Protein AF-0000000074462234 (afdb_homodimer)

Nearest PDB structures (foldseek):
  2vws-assembly1_A  TM=9.203E-01  e=1.105E-21  Escherichia coli K-12
  7et9-assembly1_A  TM=9.296E-01  e=5.113E-21  Acinetobacter baumannii
  2v5j-assembly1_B  TM=8.825E-01  e=2.899E-21  Escherichia coli C
  4b5w-assembly1_C  TM=9.111E-01  e=4.949E-20  Escherichia coli ATCC 8739
  7v8t-assembly1_E  TM=8.918E-01  e=7.793E-20  Pseudomonas aeruginosa

Sequence (574 aa):
MVTSIASPVVSTTGKTRLQASLERATARQGPSIGQWLEFPGYSLARTVAPLGADWVLIDCEHGDIDDKAMYLQVGAVSSAGVSPIVRIPSSEPWMMKRALDCGAHAIMVPMCETKEQAEAIVRGCKYPSSQWPQGLRGAGAMFAPAAFNQSGREYLTHANDNVVIIVQIESRMAVENCAAIAAVPGIDMLFVGPNDLASSLGYFALDHAQIPEVQEATDRVLQAAKGAGKYAGHFALSADVAAAKYHQGFDFVNFGADIVALTSWMSAELTSLRRLTEISAAKPSTQMVTSIASPVVSTTGKTRLQASLERATARQGPSIGQWLEFPGYSLARTVAPLGADWVLIDCEHGDIDDKAMYLQVGAVSSAGVSPIVRIPSSEPWMMKRALDCGAHAIMVPMCETKEQAEAIVRGCKYPSSQWPQGLRGAGAMFAPAAFNQSGREYLTHANDNVVIIVQIESRMAVENCAAIAAVPGIDMLFVGPNDLASSLGYFALDHAQIPEVQEATDRVLQAAKGAGKYAGHFALSADVAAAKYHQGFDFVNFGADIVALTSWMSAELTSLRRLTEISAAKPSTQ

pLDDT: mean 92.51, std 13.97, range [21.5, 98.95]

InterPro domains:
  IPR005000 HpcH/HpaI aldolase/citrate lyase domain [PF03328] (42-260)
  IPR015813 Pyruvate/Phosphoenolpyruvate kinase-like domain superfamily [SSF51621] (18-280)
  IPR040442 Pyruvate kinase-like domain superfamily [G3DSA:3.20.20.60] (11-275)
  IPR050251 HpcH/HpaI aldolase [PTHR30502] (15-278)

Solvent-accessible surface area (backbone atoms only — not comparable to full-atom values): 27974 Å² total; per-residue (Å²): 131,81,77,67,77,66,30,65,15,30,45,96,86,64,42,39,35,47,58,51,29,44,54,36,14,73,69,66,72,41,62,22,38,28,37,37,36,36,70,48,40,46,67,57,30,48,60,56,32,64,66,71,46,36,27,40,34,41,30,39,54,84,28,66,34,52,73,69,39,44,44,41,26,33,48,29,16,18,68,51,32,14,25,21,27,33,29,42,70,48,86,43,49,70,55,46,41,53,46,45,26,37,26,34,43,25,42,36,31,50,76,40,44,38,45,68,53,44,50,50,50,36,23,25,66,20,52,60,39,91,91,33,70,70,24,61,33,77,92,73,48,84,54,16,19,61,46,53,58,36,49,69,69,55,31,71,73,41,44,69,74,63,44,43,38,34,35,23,42,29,34,56,60,10,56,76,28,31,53,57,34,38,62,37,83,68,55,43,28,43,26,38,38,53,42,51,26,18,40,56,70,72,42,64,33,92,48,29,90,76,35,66,69,48,51,51,48,51,50,51,45,45,50,25,14,52,74,53,74,29,44,26,29,42,73,27,71,30,26,69,55,24,32,53,41,38,74,72,66,34,23,34,29,25,38,34,32,50,65,53,23,36,54,53,38,49,44,51,38,49,53,49,24,53,55,61,46,56,59,63,76,64,60,68,79,78,121,130,82,75,67,78,66,30,65,15,28,43,96,85,65,42,39,35,46,57,51,28,43,53,36,14,74,69,66,72,39,62,22,37,27,38,35,36,37,69,48,40,45,66,58,30,48,61,57,31,64,66,70,46,36,26,39,32,42,30,39,53,83,28,66,33,51,72,68,40,45,44,42,26,34,47,29,15,17,66,52,33,12,24,21,28,34,29,42,70,47,87,42,50,70,56,45,42,54,46,46,26,38,26,34,42,26,42,35,31,51,78,40,45,39,45,66,52,44,49,51,51,37,23,24,67,20,51,61,41,92,92,32,71,70,24,60,32,76,90,72,47,83,52,18,19,60,46,53,59,34,51,68,67,55,30,72,73,40,44,71,74,63,45,44,38,34,35,23,43,27,34,56,60,10,56,75,29,32,51,58,33,38,62,37,82,68,55,41,29,42,28,37,39,52,42,52,27,18,42,54,72,73,42,63,34,90,49,28,90,77,36,66,68,47,51,52,48,51,50,49,46,46,49,25,12,53,74,54,72,29,43,25,30,41,74,28,70,30,27,68,56,25,32,52,42,37,74,74,65,36,23,34,29,25,38,31,32,50,64,52,23,35,53,54,40,50,44,52,36,49,54,49,24,52,55,59,47,56,58,63,76,63,61,69,81,76,121

Organism: Aspergillus tubingensis (strain CBS 134.48) (NCBI:txid767770)

Structure (mmCIF, N/CA/C/O backbone):
data_AF-0000000074462234-model_v1
#
loop_
_entity.id
_entity.type
_entity.pdbx_description
1 polymer 'HpcH/HpaI aldolase/citrate lyase domain-containing protein'
#
loop_
_atom_site.group_PDB
_atom_site.id
_atom_site.type_symbol
_atom_site.label_atom_id
_atom_site.label_alt_id
_atom_site.label_comp_id
_atom_site.label_asym_id
_atom_site.label_entity_id
_atom_site.label_seq_id
_atom_site.pdbx_PDB_ins_code
_atom_site.Cartn_x
_atom_site.Cartn_y
_atom_site.Cartn_z
_atom_site.occupancy
_atom_site.B_iso_or_equiv
_atom_site.auth_seq_id
_atom_site.auth_comp_id
_atom_site.auth_asym_id
_atom_site.auth_atom_id
_atom_site.pdbx_PDB_model_num
ATOM 1 N N . MET A 1 1 ? -24.516 -2.094 30.495 1 21.92 1 MET A N 1
ATOM 2 C CA . MET A 1 1 ? -23.251 -1.393 30.696 1 21.92 1 MET A CA 1
ATOM 3 C C . MET A 1 1 ? -22.396 -1.441 29.435 1 21.92 1 MET A C 1
ATOM 5 O O . MET A 1 1 ? -21.854 -2.492 29.088 1 21.92 1 MET A O 1
ATOM 9 N N . VAL A 1 2 ? -22.747 -0.822 28.335 1 29.96 2 VAL A N 1
ATOM 10 C CA . VAL A 1 2 ? -22.072 -0.783 27.042 1 29.96 2 VAL A CA 1
ATOM 11 C C . VAL A 1 2 ? -20.589 -0.48 27.242 1 29.96 2 VAL A C 1
ATOM 13 O O . VAL A 1 2 ? -20.231 0.57 27.78 1 29.96 2 VAL A O 1
ATOM 16 N N . THR A 1 3 ? -19.809 -1.394 27.588 1 31.96 3 THR A N 1
ATOM 17 C CA . THR A 1 3 ? -18.364 -1.239 27.713 1 31.96 3 THR A CA 1
ATOM 18 C C . THR A 1 3 ? -17.797 -0.472 26.521 1 31.96 3 THR A C 1
ATOM 20 O O . THR A 1 3 ? -17.793 -0.977 25.397 1 31.96 3 THR A O 1
ATOM 23 N N . SER A 1 4 ? -18.108 0.766 26.513 1 37.53 4 SER A N 1
ATOM 24 C CA . SER A 1 4 ? -17.605 1.648 25.465 1 37.53 4 SER A CA 1
ATOM 25 C C . SER A 1 4 ? -16.121 1.412 25.209 1 37.53 4 SER A C 1
ATOM 27 O O . SER A 1 4 ? -15.311 1.45 26.138 1 37.53 4 SER A O 1
ATOM 29 N N . ILE A 1 5 ? -15.806 0.516 24.461 1 42.04 5 ILE A N 1
ATOM 30 C CA . ILE A 1 5 ? -14.434 0.305 24.014 1 42.04 5 ILE A CA 1
ATOM 31 C C . ILE A 1 5 ? -13.752 1.652 23.785 1 42.04 5 ILE A C 1
ATOM 33 O O . ILE A 1 5 ? -14.133 2.401 22.882 1 42.04 5 ILE A O 1
ATOM 37 N N . ALA A 1 6 ? -13.322 2.297 24.935 1 46.89 6 ALA A N 1
ATOM 38 C CA . ALA A 1 6 ? -12.577 3.553 24.895 1 46.89 6 ALA A CA 1
ATOM 39 C C . ALA A 1 6 ? -11.517 3.527 23.798 1 46.89 6 ALA A C 1
ATOM 41 O O . ALA A 1 6 ? -10.793 2.54 23.648 1 46.89 6 ALA A O 1
ATOM 42 N N . SER A 1 7 ? -11.74 4.363 22.827 1 56.33 7 SER A N 1
ATOM 43 C CA . SER A 1 7 ? -10.737 4.501 21.777 1 56.33 7 SER A CA 1
ATOM 44 C C . SER A 1 7 ? -9.352 4.754 22.364 1 56.33 7 SER A C 1
ATOM 46 O O . SER A 1 7 ? -9.198 5.576 23.27 1 56.33 7 SER A O 1
ATOM 48 N N . PRO A 1 8 ? -8.429 3.859 22.162 1 59.61 8 PRO A N 1
ATOM 49 C CA . PRO A 1 8 ? -7.069 4.031 22.68 1 59.61 8 PRO A CA 1
ATOM 50 C C . PRO A 1 8 ? -6.409 5.317 22.189 1 59.61 8 PRO A C 1
ATOM 52 O O . PRO A 1 8 ? -5.275 5.618 22.572 1 59.61 8 PRO A O 1
ATOM 55 N N . VAL A 1 9 ? -7.168 6.114 21.505 1 68.31 9 VAL A N 1
ATOM 56 C CA . VAL A 1 9 ? -6.559 7.262 20.843 1 68.31 9 VAL A CA 1
ATOM 57 C C . VAL A 1 9 ? -6.517 8.45 21.802 1 68.31 9 VAL A C 1
ATOM 59 O O . VAL A 1 9 ? -5.58 9.251 21.767 1 68.31 9 VAL A O 1
ATOM 62 N N . VAL A 1 10 ? -7.477 8.537 22.746 1 74.29 10 VAL A N 1
ATOM 63 C CA . VAL A 1 10 ? -7.545 9.642 23.696 1 74.29 10 VAL A CA 1
ATOM 64 C C . VAL A 1 10 ? -7.276 9.126 25.108 1 74.29 10 VAL A C 1
ATOM 66 O O . VAL A 1 10 ? -7.848 8.118 25.527 1 74.29 10 VAL A O 1
ATOM 69 N N . SER A 1 11 ? -6.39 9.738 25.678 1 71.93 11 SER A N 1
ATOM 70 C CA . SER A 1 11 ? -5.97 9.322 27.012 1 71.93 11 SER A CA 1
ATOM 71 C C . SER A 1 11 ? -7.056 9.599 28.046 1 71.93 11 SER A C 1
ATOM 73 O O . SER A 1 11 ? -8.083 10.203 27.729 1 71.93 11 SER A O 1
ATOM 75 N N . THR A 1 12 ? -6.675 9.111 29.175 1 69.16 12 THR A N 1
ATOM 76 C CA . THR A 1 12 ? -7.58 9.311 30.301 1 69.16 12 THR A CA 1
ATOM 77 C C . THR A 1 12 ? -7.66 10.789 30.674 1 69.16 12 THR A C 1
ATOM 79 O O . THR A 1 12 ? -8.628 11.224 31.301 1 69.16 12 THR A O 1
ATOM 82 N N . THR A 1 13 ? -6.612 11.507 30.245 1 69.9 13 THR A N 1
ATOM 83 C CA . THR A 1 13 ? -6.604 12.936 30.536 1 69.9 13 THR A CA 1
ATOM 84 C C . THR A 1 13 ? -7.304 13.717 29.428 1 69.9 13 THR A C 1
ATOM 86 O O . THR A 1 13 ? -7.397 14.945 29.49 1 69.9 13 THR A O 1
ATOM 89 N N . GLY A 1 14 ? -7.67 12.969 28.427 1 79.33 14 GLY A N 1
ATOM 90 C CA . GLY A 1 14 ? -8.427 13.608 27.362 1 79.33 14 GLY A CA 1
ATOM 91 C C . GLY A 1 14 ? -7.561 14.048 26.197 1 79.33 14 GLY A C 1
ATOM 92 O O . GLY A 1 14 ? -8.062 14.621 25.227 1 79.33 14 GLY A O 1
ATOM 93 N N . LYS A 1 15 ? -6.293 13.764 26.302 1 88.48 15 LYS A N 1
ATOM 94 C CA . LYS A 1 15 ? -5.385 14.178 25.236 1 88.48 15 LYS A CA 1
ATOM 95 C C . LYS A 1 15 ? -5.305 13.12 24.139 1 88.48 15 LYS A C 1
ATOM 97 O O . LYS A 1 15 ? -5.268 11.922 24.427 1 88.48 15 LYS A O 1
ATOM 102 N N . THR A 1 16 ? -5.307 13.638 22.978 1 93.24 16 THR A N 1
ATOM 103 C CA . THR A 1 16 ? -5.068 12.729 21.863 1 93.24 16 THR A CA 1
ATOM 104 C C . THR A 1 16 ? -3.612 12.271 21.841 1 93.24 16 THR A C 1
ATOM 106 O O . THR A 1 16 ? -2.754 12.881 22.482 1 93.24 16 THR A O 1
ATOM 109 N N . ARG A 1 17 ? -3.349 11.222 21.143 1 94.42 17 ARG A N 1
ATOM 110 C CA . ARG A 1 17 ? -1.982 10.747 20.953 1 94.42 17 ARG A CA 1
ATOM 111 C C . ARG A 1 17 ? -1.112 11.824 20.314 1 94.42 17 ARG A C 1
ATOM 113 O O . ARG A 1 17 ? 0.062 11.968 20.662 1 94.42 17 ARG A O 1
ATOM 120 N N . LEU A 1 18 ? -1.669 12.512 19.399 1 96.98 18 LEU A N 1
ATOM 121 C CA . LEU A 1 18 ? -0.951 13.606 18.754 1 96.98 18 LEU A CA 1
ATOM 122 C C . LEU A 1 18 ? -0.536 14.661 19.774 1 96.98 18 LEU A C 1
ATOM 124 O O . LEU A 1 18 ? 0.627 15.067 19.815 1 96.98 18 LEU A O 1
ATOM 128 N N . GLN A 1 19 ? -1.452 15.086 20.587 1 95.84 19 GLN A N 1
ATOM 129 C CA . GLN A 1 19 ? -1.16 16.112 21.582 1 95.84 19 GLN A CA 1
ATOM 130 C C . GLN A 1 19 ? -0.065 15.652 22.541 1 95.84 19 GLN A C 1
ATOM 132 O O . GLN A 1 19 ? 0.85 16.415 22.858 1 95.84 19 GLN A O 1
ATOM 137 N N . ALA A 1 20 ? -0.218 14.428 22.935 1 94.81 20 ALA A N 1
ATOM 138 C CA . ALA A 1 20 ? 0.798 13.878 23.829 1 94.81 20 ALA A CA 1
ATOM 139 C C . ALA A 1 20 ? 2.164 13.839 23.15 1 94.81 20 ALA A C 1
ATOM 141 O O . ALA A 1 20 ? 3.185 14.13 23.777 1 94.81 20 ALA A O 1
ATOM 142 N N . SER A 1 21 ? 2.142 13.473 21.936 1 96.56 21 SER A N 1
ATOM 143 C CA . SER A 1 21 ? 3.411 13.362 21.225 1 96.56 21 SER A CA 1
ATOM 144 C C . SER A 1 21 ? 4.028 14.735 20.978 1 96.56 21 SER A C 1
ATOM 146 O O . SER A 1 21 ? 5.252 14.881 20.986 1 96.56 21 SER A O 1
ATOM 148 N N . LEU A 1 22 ? 3.247 15.703 20.74 1 97.3 22 LEU A N 1
ATOM 149 C CA . LEU A 1 22 ? 3.744 17.06 20.541 1 97.3 22 LEU A CA 1
ATOM 150 C C . LEU A 1 22 ? 4.356 17.61 21.825 1 97.3 22 LEU A C 1
ATOM 152 O O . LEU A 1 22 ? 5.383 18.292 21.786 1 97.3 22 LEU A O 1
ATOM 156 N N . GLU A 1 23 ? 3.738 17.33 22.916 1 95.06 23 GLU A N 1
ATOM 157 C CA . GLU A 1 23 ? 4.306 17.723 24.202 1 95.06 23 GLU A CA 1
ATOM 158 C C . GLU A 1 23 ? 5.651 17.044 24.442 1 95.06 23 GLU A C 1
ATOM 160 O O . GLU A 1 23 ? 6.602 17.683 24.897 1 95.06 23 GLU A O 1
ATOM 165 N N . ARG A 1 24 ? 5.702 15.811 24.14 1 95.67 24 ARG A N 1
ATOM 166 C CA . ARG A 1 24 ? 6.957 15.073 24.242 1 95.67 24 ARG A CA 1
ATOM 167 C C . ARG A 1 24 ? 8.04 15.712 23.379 1 95.67 24 ARG A C 1
ATOM 169 O O . ARG A 1 24 ? 9.18 15.871 23.822 1 95.67 24 ARG A O 1
ATOM 176 N N . ALA A 1 25 ? 7.686 16.103 22.215 1 96.5 25 ALA A N 1
ATOM 177 C CA . ALA A 1 25 ? 8.638 16.672 21.266 1 96.5 25 ALA A CA 1
ATOM 178 C C . ALA A 1 25 ? 9.151 18.026 21.748 1 96.5 25 ALA A C 1
ATOM 180 O O . ALA A 1 25 ? 10.337 18.332 21.611 1 96.5 25 ALA A O 1
ATOM 181 N N . THR A 1 26 ? 8.299 18.839 22.25 1 93.36 26 THR A N 1
ATOM 182 C CA . THR A 1 26 ? 8.682 20.164 22.724 1 93.36 26 THR A CA 1
ATOM 183 C C . THR A 1 26 ? 9.604 20.059 23.936 1 93.36 26 THR A C 1
ATOM 185 O O . THR A 1 26 ? 10.464 20.918 24.144 1 93.36 26 THR A O 1
ATOM 188 N N . ALA A 1 27 ? 9.423 18.977 24.696 1 94.15 27 ALA A N 1
ATOM 189 C CA . ALA A 1 27 ? 10.286 18.712 25.844 1 94.15 27 ALA A CA 1
ATOM 190 C C . ALA A 1 27 ? 11.597 18.065 25.407 1 94.15 27 ALA A C 1
ATOM 192 O O . ALA A 1 27 ? 12.431 17.71 26.244 1 94.15 27 ALA A O 1
ATOM 193 N N . ARG A 1 28 ? 11.8 17.892 24.178 1 94.45 28 ARG A N 1
ATOM 194 C CA . ARG A 1 28 ? 12.995 17.315 23.572 1 94.45 28 ARG A CA 1
ATOM 195 C C . ARG A 1 28 ? 13.232 15.894 24.072 1 94.45 28 ARG A C 1
ATOM 197 O O . ARG A 1 28 ? 14.371 15.506 24.339 1 94.45 28 ARG A O 1
ATOM 204 N N . GLN A 1 29 ? 12.152 15.175 24.189 1 94.65 29 GLN A N 1
ATOM 205 C CA . GLN A 1 29 ? 12.19 13.769 24.576 1 94.65 29 GLN A CA 1
ATOM 206 C C . GLN A 1 29 ? 11.829 12.865 23.401 1 94.65 29 GLN A C 1
ATOM 208 O O . GLN A 1 29 ? 11.217 11.811 23.586 1 94.65 29 GLN A O 1
ATOM 213 N N . GLY A 1 30 ? 12.085 13.397 22.212 1 95.42 30 GLY A N 1
ATOM 214 C CA . GLY A 1 30 ? 11.784 12.676 20.986 1 95.42 30 GLY A CA 1
ATOM 215 C C . GLY A 1 30 ? 10.74 13.366 20.129 1 95.42 30 GLY A C 1
ATOM 216 O O . GLY A 1 30 ? 9.859 14.054 20.648 1 95.42 30 GLY A O 1
ATOM 217 N N . PRO A 1 31 ? 10.789 13.187 18.923 1 97.29 31 PRO A N 1
ATOM 218 C CA . PRO A 1 31 ? 9.876 13.879 18.011 1 97.29 31 PRO A CA 1
ATOM 219 C C . PRO A 1 31 ? 8.471 13.283 18.018 1 97.29 31 PRO A C 1
ATOM 221 O O . PRO A 1 31 ? 8.272 12.166 18.503 1 97.29 31 PRO A O 1
ATOM 224 N N . SER A 1 32 ? 7.48 14.076 17.641 1 98.16 32 SER A N 1
ATOM 225 C CA . SER A 1 32 ? 6.196 13.567 17.17 1 98.16 32 SER A CA 1
ATOM 226 C C . SER A 1 32 ? 6.314 12.98 15.767 1 98.16 32 SER A C 1
ATOM 228 O O . SER A 1 32 ? 6.581 13.703 14.806 1 98.16 32 SER A O 1
ATOM 230 N N . ILE A 1 33 ? 6.097 11.696 15.623 1 97.77 33 ILE A N 1
ATOM 231 C CA . ILE A 1 33 ? 6.474 11.007 14.394 1 97.77 33 ILE A CA 1
ATOM 232 C C . ILE A 1 33 ? 5.226 10.455 13.708 1 97.77 33 ILE A C 1
ATOM 234 O O . ILE A 1 33 ? 4.309 9.968 14.373 1 97.77 33 ILE A O 1
ATOM 238 N N . GLY A 1 34 ? 5.265 10.537 12.42 1 97.72 34 GLY A N 1
ATOM 239 C CA . GLY A 1 34 ? 4.135 9.962 11.707 1 97.72 34 GLY A CA 1
ATOM 240 C C . GLY A 1 34 ? 4.492 9.476 10.315 1 97.72 34 GLY A C 1
ATOM 241 O O . GLY A 1 34 ? 5.668 9.448 9.945 1 97.72 34 GLY A O 1
ATOM 242 N N . GLN A 1 35 ? 3.474 8.961 9.585 1 96.27 35 GLN A N 1
ATOM 243 C CA . GLN A 1 35 ? 3.549 8.452 8.22 1 96.27 35 GLN A CA 1
ATOM 244 C C . GLN A 1 35 ? 2.447 9.047 7.349 1 96.27 35 GLN A C 1
ATOM 246 O O . GLN A 1 35 ? 1.387 9.425 7.852 1 96.27 35 GLN A O 1
ATOM 251 N N . TRP A 1 36 ? 2.813 9.107 6.043 1 97.88 36 TRP A N 1
ATOM 252 C CA . TRP A 1 36 ? 1.841 9.604 5.075 1 97.88 36 TRP A CA 1
ATOM 253 C C . TRP A 1 36 ? 1.15 8.451 4.355 1 97.88 36 TRP A C 1
ATOM 255 O O . TRP A 1 36 ? 1.794 7.466 3.986 1 97.88 36 TRP A O 1
ATOM 265 N N . LEU A 1 37 ? -0.128 8.547 4.246 1 98.25 37 LEU A N 1
ATOM 266 C CA . LEU A 1 37 ? -0.871 7.67 3.348 1 98.25 37 LEU A CA 1
ATOM 267 C C . LEU A 1 37 ? -1.274 8.409 2.076 1 98.25 37 LEU A C 1
ATOM 269 O O . LEU A 1 37 ? -1.873 9.485 2.142 1 98.25 37 LEU A O 1
ATOM 273 N N . GLU A 1 38 ? -0.944 7.819 1.002 1 97.84 38 GLU A N 1
ATOM 274 C CA . GLU A 1 38 ? -1.307 8.364 -0.303 1 97.84 38 GLU A CA 1
ATOM 275 C C . GLU A 1 38 ? -2.331 7.478 -1.006 1 97.84 38 GLU A C 1
ATOM 277 O O . GLU A 1 38 ? -3.039 7.932 -1.907 1 97.84 38 GLU A O 1
ATOM 282 N N . PHE A 1 39 ? -2.368 6.232 -0.661 1 97.75 39 PHE A N 1
ATOM 283 C CA . PHE A 1 39 ? -3.316 5.282 -1.231 1 97.75 39 PHE A CA 1
ATOM 284 C C . PHE A 1 39 ? -4.553 5.157 -0.35 1 97.75 39 PHE A C 1
ATOM 286 O O . PHE A 1 39 ? -4.459 5.237 0.877 1 97.75 39 PHE A O 1
ATOM 293 N N . PRO A 1 40 ? -5.663 4.917 -0.959 1 96.3 40 PRO A N 1
ATOM 294 C CA . PRO A 1 40 ? -6.868 4.657 -0.168 1 96.3 40 PRO A CA 1
ATOM 295 C C . PRO A 1 40 ? -6.911 3.236 0.391 1 96.3 40 PRO A C 1
ATOM 297 O O . PRO A 1 40 ? -6.115 2.385 -0.013 1 96.3 40 PRO A O 1
ATOM 300 N N . GLY A 1 41 ? -7.864 3.08 1.441 1 95.45 41 GLY A N 1
ATOM 301 C CA . GLY A 1 41 ? -8.112 1.722 1.897 1 95.45 41 GLY A CA 1
ATOM 302 C C . GLY A 1 41 ? -8.2 1.606 3.407 1 95.45 41 GLY A C 1
ATOM 303 O O . GLY A 1 41 ? -7.27 1.989 4.119 1 95.45 41 GLY A O 1
ATOM 304 N N . TYR A 1 42 ? -9.273 0.99 3.781 1 95.62 42 TYR A N 1
ATOM 305 C CA . TYR A 1 42 ? -9.474 0.745 5.205 1 95.62 42 TYR A CA 1
ATOM 306 C C . TYR A 1 42 ? -8.421 -0.216 5.747 1 95.62 42 TYR A C 1
ATOM 308 O O . TYR A 1 42 ? -7.778 0.066 6.76 1 95.62 42 TYR A O 1
ATOM 316 N N . SER A 1 43 ? -8.182 -1.301 5.049 1 96.36 43 SER A N 1
ATOM 317 C CA . SER A 1 43 ? -7.25 -2.326 5.506 1 96.36 43 SER A CA 1
ATOM 318 C C . SER A 1 43 ? -5.81 -1.827 5.457 1 96.36 43 SER A C 1
ATOM 320 O O . SER A 1 43 ? -4.991 -2.195 6.301 1 96.36 43 SER A O 1
ATOM 322 N N . LEU A 1 44 ? -5.54 -1.065 4.461 1 97.27 44 LEU A N 1
ATOM 323 C CA . LEU A 1 44 ? -4.215 -0.459 4.38 1 97.27 44 LEU A CA 1
ATOM 324 C C . LEU A 1 44 ? -3.951 0.433 5.588 1 97.27 44 LEU A C 1
ATOM 326 O O . LEU A 1 44 ? -2.92 0.299 6.251 1 97.27 44 LEU A O 1
ATOM 330 N N . ALA A 1 45 ? -4.907 1.265 5.914 1 97.6 45 ALA A N 1
ATOM 331 C CA . ALA A 1 45 ? -4.768 2.167 7.054 1 97.6 45 ALA A CA 1
ATOM 332 C C . ALA A 1 45 ? -4.67 1.388 8.363 1 97.6 45 ALA A C 1
ATOM 334 O O . ALA A 1 45 ? -3.866 1.726 9.235 1 97.6 45 ALA A O 1
ATOM 335 N N . ARG A 1 46 ? -5.443 0.376 8.432 1 95.93 46 ARG A N 1
ATOM 336 C CA . ARG A 1 46 ? -5.459 -0.455 9.631 1 95.93 46 ARG A CA 1
ATOM 337 C C . ARG A 1 46 ? -4.135 -1.193 9.803 1 95.93 46 ARG A C 1
ATOM 339 O O . ARG A 1 46 ? -3.742 -1.518 10.925 1 95.93 46 ARG A O 1
ATOM 346 N N . THR A 1 47 ? -3.521 -1.455 8.723 1 97.05 47 THR A N 1
ATOM 347 C CA . THR A 1 47 ? -2.234 -2.141 8.746 1 97.05 47 THR A CA 1
ATOM 348 C C . THR A 1 47 ? -1.118 -1.184 9.157 1 97.05 47 THR A C 1
ATOM 350 O O . THR A 1 47 ? -0.24 -1.547 9.942 1 97.05 47 THR A O 1
ATOM 353 N N . VAL A 1 48 ? -1.137 0.041 8.753 1 97.26 48 VAL A N 1
ATOM 354 C CA . VAL A 1 48 ? -0.063 1.011 8.939 1 97.26 48 VAL A CA 1
ATOM 355 C C . VAL A 1 48 ? -0.157 1.626 10.333 1 97.26 48 VAL A C 1
ATOM 357 O O . VAL A 1 48 ? 0.864 1.862 10.984 1 97.26 48 VAL A O 1
ATOM 360 N N . ALA A 1 49 ? -1.334 1.831 10.798 1 96.18 49 ALA A N 1
ATOM 361 C CA . ALA A 1 49 ? -1.595 2.635 11.989 1 96.18 49 ALA A CA 1
ATOM 362 C C . ALA A 1 49 ? -0.929 2.026 13.219 1 96.18 49 ALA A C 1
ATOM 364 O O . ALA A 1 49 ? -0.26 2.728 13.982 1 96.18 49 ALA A O 1
ATOM 365 N N . PRO A 1 50 ? -0.941 0.766 13.393 1 93.86 50 PRO A N 1
ATOM 366 C CA . PRO A 1 50 ? -0.413 0.217 14.644 1 93.86 50 PRO A CA 1
ATOM 367 C C . PRO A 1 50 ? 1.095 -0.021 14.594 1 93.86 50 PRO A C 1
ATOM 369 O O . PRO A 1 50 ? 1.654 -0.651 15.495 1 93.86 50 PRO A O 1
ATOM 372 N N . LEU A 1 51 ? 1.753 0.436 13.582 1 95.96 51 LEU A N 1
ATOM 373 C CA . LEU A 1 51 ? 3.172 0.137 13.415 1 95.96 51 LEU A CA 1
ATOM 374 C C . LEU A 1 51 ? 4.022 1.011 14.33 1 95.96 51 LEU A C 1
ATOM 376 O O . LEU A 1 51 ? 5.252 0.925 14.31 1 95.96 51 LEU A O 1
ATOM 380 N N . GLY A 1 52 ? 3.449 1.923 15.126 1 94.32 52 GLY A N 1
ATOM 381 C CA . GLY A 1 52 ? 4.209 2.552 16.194 1 94.32 52 GLY A CA 1
ATOM 382 C C . GLY A 1 52 ? 4.296 4.061 16.056 1 94.32 52 GLY A C 1
ATOM 383 O O . GLY A 1 52 ? 4.787 4.745 16.956 1 94.32 52 GLY A O 1
ATOM 384 N N . ALA A 1 53 ? 3.785 4.626 14.973 1 96.15 53 ALA A N 1
ATOM 385 C CA . ALA A 1 53 ? 3.798 6.076 14.797 1 96.15 53 ALA A CA 1
ATOM 386 C C . ALA A 1 53 ? 2.792 6.751 15.725 1 96.15 53 ALA A C 1
ATOM 388 O O . ALA A 1 53 ? 1.891 6.097 16.255 1 96.15 53 ALA A O 1
ATOM 389 N N . ASP A 1 54 ? 3.002 8.02 15.95 1 97.17 54 ASP A N 1
ATOM 390 C CA . ASP A 1 54 ? 2.094 8.8 16.786 1 97.17 54 ASP A CA 1
ATOM 391 C C . ASP A 1 54 ? 0.855 9.226 16.002 1 97.17 54 ASP A C 1
ATOM 393 O O . ASP A 1 54 ? -0.223 9.391 16.577 1 97.17 54 ASP A O 1
ATOM 397 N N . TRP A 1 55 ? 1.071 9.379 14.748 1 98.1 55 TRP A N 1
ATOM 398 C CA . TRP A 1 55 ? -0.006 9.848 13.883 1 98.1 55 TRP A CA 1
ATOM 399 C C . TRP A 1 55 ? 0.177 9.335 12.459 1 98.1 55 TRP A C 1
ATOM 401 O O . TRP A 1 55 ? 1.272 8.91 12.081 1 98.1 55 TRP A O 1
ATOM 411 N N . VAL A 1 56 ? -0.906 9.286 11.724 1 98.56 56 VAL A N 1
ATOM 412 C CA . VAL A 1 56 ? -0.938 8.971 10.3 1 98.56 56 VAL A CA 1
ATOM 413 C C . VAL A 1 56 ? -1.662 10.081 9.541 1 98.56 56 VAL A C 1
ATOM 415 O O . VAL A 1 56 ? -2.756 10.496 9.93 1 98.56 56 VAL A O 1
ATOM 418 N N . LEU A 1 57 ? -0.982 10.575 8.56 1 98.8 57 LEU A N 1
ATOM 419 C CA . LEU A 1 57 ? -1.576 11.647 7.769 1 98.8 57 LEU A CA 1
ATOM 420 C C . LEU A 1 57 ? -2.232 11.092 6.509 1 98.8 57 LEU A C 1
ATOM 422 O O . LEU A 1 57 ? -1.591 10.384 5.73 1 98.8 57 LEU A O 1
ATOM 426 N N . ILE A 1 58 ? -3.458 11.353 6.381 1 98.86 58 ILE A N 1
ATOM 427 C CA . ILE A 1 58 ? -4.256 11.025 5.205 1 98.86 58 ILE A CA 1
ATOM 428 C C . ILE A 1 58 ? -4.193 12.174 4.202 1 98.86 58 ILE A C 1
ATOM 430 O O . ILE A 1 58 ? -4.764 13.242 4.435 1 98.86 58 ILE A O 1
ATOM 434 N N . ASP A 1 59 ? -3.565 11.923 3.073 1 98.67 59 ASP A N 1
ATOM 435 C CA . ASP A 1 59 ? -3.27 13.001 2.133 1 98.67 59 ASP A CA 1
ATOM 436 C C . ASP A 1 59 ? -4.389 13.153 1.105 1 98.67 59 ASP A C 1
ATOM 438 O O . ASP A 1 59 ? -4.366 12.508 0.055 1 98.67 59 ASP A O 1
ATOM 442 N N . CYS A 1 60 ? -5.207 14.142 1.289 1 98.54 60 CYS A N 1
ATOM 443 C CA . CYS A 1 60 ? -6.281 14.407 0.338 1 98.54 60 CYS A CA 1
ATOM 444 C C . CYS A 1 60 ? -5.881 15.5 -0.646 1 98.54 60 CYS A C 1
ATOM 446 O O . CYS A 1 60 ? -6.661 15.861 -1.529 1 98.54 60 CYS A O 1
ATOM 448 N N . GLU A 1 61 ? -4.701 16.004 -0.47 1 98.11 61 GLU A N 1
ATOM 449 C CA . GLU A 1 61 ? -4.248 17.03 -1.404 1 98.11 61 GLU A CA 1
ATOM 450 C C . GLU A 1 61 ? -3.642 16.406 -2.658 1 98.11 61 GLU A C 1
ATOM 452 O O . GLU A 1 61 ? -4.05 16.726 -3.776 1 98.11 61 GLU A O 1
ATOM 457 N N . HIS A 1 62 ? -2.69 15.493 -2.437 1 96.33 62 HIS A N 1
ATOM 458 C CA . HIS A 1 62 ? -1.981 14.92 -3.576 1 96.33 62 HIS A CA 1
ATOM 459 C C . HIS A 1 62 ? -2.197 13.413 -3.659 1 96.33 62 HIS A C 1
ATOM 461 O O . HIS A 1 62 ? -1.879 12.791 -4.675 1 96.33 62 HIS A O 1
ATOM 467 N N . GLY A 1 63 ? -2.725 12.83 -2.617 1 96.65 63 GLY A N 1
ATOM 468 C CA . GLY A 1 63 ? -2.976 11.398 -2.613 1 96.65 63 GLY A CA 1
ATOM 469 C C . GLY A 1 63 ? -4.231 11.009 -3.371 1 96.65 63 GLY A C 1
ATOM 470 O O . GLY A 1 63 ? -5.023 11.872 -3.754 1 96.65 63 GLY A O 1
ATOM 471 N N . ASP A 1 64 ? -4.334 9.739 -3.651 1 97.17 64 ASP A N 1
ATOM 472 C CA . ASP A 1 64 ? -5.521 9.157 -4.27 1 97.17 64 ASP A CA 1
ATOM 473 C C . ASP A 1 64 ? -6.587 8.841 -3.224 1 97.17 64 ASP A C 1
ATOM 475 O O . ASP A 1 64 ? -7.016 7.693 -3.094 1 97.17 64 ASP A O 1
ATOM 479 N N . ILE A 1 65 ? -7.059 9.868 -2.525 1 97.72 65 ILE A N 1
ATOM 480 C CA . ILE A 1 65 ? -8 9.666 -1.43 1 97.72 65 ILE A CA 1
ATOM 481 C C . ILE A 1 65 ? -9.151 10.663 -1.548 1 97.72 65 ILE A C 1
ATOM 483 O O . ILE A 1 65 ? -8.952 11.871 -1.395 1 97.72 65 ILE A O 1
ATOM 487 N N . ASP A 1 66 ? -10.265 10.105 -1.822 1 96.9 66 ASP A N 1
ATOM 488 C CA . ASP A 1 66 ? -11.457 10.943 -1.909 1 96.9 66 ASP A CA 1
ATOM 489 C C . ASP A 1 66 ? -12.179 11.011 -0.565 1 96.9 66 ASP A C 1
ATOM 491 O O . ASP A 1 66 ? -11.676 10.51 0.442 1 96.9 66 ASP A O 1
ATOM 495 N N . ASP A 1 67 ? -13.298 11.667 -0.59 1 97.33 67 ASP A N 1
ATOM 496 C CA . ASP A 1 67 ? -14.047 11.941 0.633 1 97.33 67 ASP A CA 1
ATOM 497 C C . ASP A 1 67 ? -14.429 10.645 1.344 1 97.33 67 ASP A C 1
ATOM 499 O O . ASP A 1 67 ? -14.241 10.517 2.556 1 97.33 67 ASP A O 1
ATOM 503 N N . LYS A 1 68 ? -14.945 9.688 0.61 1 96.44 68 LYS A N 1
ATOM 504 C CA . LYS A 1 68 ? -15.328 8.404 1.19 1 96.44 68 LYS A CA 1
ATOM 505 C C . LYS A 1 68 ? -14.119 7.684 1.779 1 96.44 68 LYS A C 1
ATOM 507 O O . LYS A 1 68 ? -14.175 7.186 2.906 1 96.44 68 LYS A O 1
ATOM 512 N N . ALA A 1 69 ? -13.068 7.613 1.015 1 97.67 69 ALA A N 1
ATOM 513 C CA . ALA A 1 69 ? -11.847 6.959 1.479 1 97.67 69 ALA A CA 1
ATOM 514 C C . ALA A 1 69 ? -11.279 7.665 2.706 1 97.67 69 ALA A C 1
ATOM 516 O O . ALA A 1 69 ? -10.733 7.02 3.604 1 97.67 69 ALA A O 1
ATOM 517 N N . MET A 1 70 ? -11.367 8.94 2.725 1 98.21 70 MET A N 1
ATOM 518 C CA . MET A 1 70 ? -10.923 9.715 3.88 1 98.21 70 MET A CA 1
ATOM 519 C C . MET A 1 70 ? -11.663 9.283 5.142 1 98.21 70 MET A C 1
ATOM 521 O O . MET A 1 70 ? -11.039 8.968 6.156 1 98.21 70 MET A O 1
ATOM 525 N N . TYR A 1 71 ? -13.023 9.188 5.068 1 97.56 71 TYR A N 1
ATOM 526 C CA . TYR A 1 71 ? -13.832 8.786 6.213 1 97.56 71 TYR A CA 1
ATOM 527 C C . TYR A 1 71 ? -13.435 7.397 6.7 1 97.56 71 TYR A C 1
ATOM 529 O O . TYR A 1 71 ? -13.303 7.169 7.905 1 97.56 71 TYR A O 1
ATOM 537 N N . LEU A 1 72 ? -13.181 6.52 5.82 1 97.12 72 LEU A N 1
ATOM 538 C CA . LEU A 1 72 ? -12.829 5.148 6.173 1 97.12 72 LEU A CA 1
ATOM 539 C C . LEU A 1 72 ? -11.461 5.094 6.846 1 97.12 72 LEU A C 1
ATOM 541 O O . LEU A 1 72 ? -11.284 4.396 7.846 1 97.12 72 LEU A O 1
ATOM 545 N N . GLN A 1 73 ? -10.552 5.828 6.339 1 98.21 73 GLN A N 1
ATOM 546 C CA . GLN A 1 73 ? -9.185 5.751 6.844 1 98.21 73 GLN A CA 1
ATOM 547 C C . GLN A 1 73 ? -9.049 6.482 8.177 1 98.21 73 GLN A C 1
ATOM 549 O O . GLN A 1 73 ? -8.298 6.05 9.053 1 98.21 73 GLN A O 1
ATOM 554 N N . VAL A 1 74 ? -9.757 7.57 8.317 1 97.69 74 VAL A N 1
ATOM 555 C CA . VAL A 1 74 ? -9.766 8.24 9.613 1 97.69 74 VAL A CA 1
ATOM 556 C C . VAL A 1 74 ? -10.304 7.29 10.681 1 97.69 74 VAL A C 1
ATOM 558 O O . VAL A 1 74 ? -9.721 7.166 11.761 1 97.69 74 VAL A O 1
ATOM 561 N N . GLY A 1 75 ? -11.382 6.624 10.364 1 95.74 75 GLY A N 1
ATOM 562 C CA . GLY A 1 75 ? -11.934 5.646 11.288 1 95.74 75 GLY A CA 1
ATOM 563 C C . GLY A 1 75 ? -10.969 4.521 11.613 1 95.74 75 GLY A C 1
ATOM 564 O O . GLY A 1 75 ? -10.832 4.13 12.774 1 95.74 75 GLY A O 1
ATOM 565 N N . ALA A 1 76 ? -10.297 4.045 10.616 1 96.34 76 ALA A N 1
ATOM 566 C CA . ALA A 1 76 ? -9.35 2.948 10.798 1 96.34 76 ALA A CA 1
ATOM 567 C C . ALA A 1 76 ? -8.18 3.373 11.68 1 96.34 76 ALA A C 1
ATOM 569 O O . ALA A 1 76 ? -7.783 2.642 12.591 1 96.34 76 ALA A O 1
ATOM 570 N N . VAL A 1 77 ? -7.639 4.514 11.452 1 97.21 77 VAL A N 1
ATOM 571 C CA . VAL A 1 77 ? -6.465 5.013 12.162 1 97.21 77 VAL A CA 1
ATOM 572 C C . VAL A 1 77 ? -6.82 5.281 13.623 1 97.21 77 VAL A C 1
ATOM 574 O O . VAL A 1 77 ? -6.108 4.844 14.53 1 97.21 77 VAL A O 1
ATOM 577 N N . SER A 1 78 ? -7.921 5.934 13.806 1 95.25 78 SER A N 1
ATOM 578 C CA . SER A 1 78 ? -8.322 6.269 15.168 1 95.25 78 SER A CA 1
ATOM 579 C C . SER A 1 78 ? -8.634 5.014 15.977 1 95.25 78 SER A C 1
ATOM 581 O O . SER A 1 78 ? -8.278 4.923 17.154 1 95.25 78 SER A O 1
ATOM 583 N N . SER A 1 79 ? -9.249 4.065 15.386 1 92.85 79 SER A N 1
ATOM 584 C CA . SER A 1 79 ? -9.615 2.835 16.079 1 92.85 79 SER A CA 1
ATOM 585 C C . SER A 1 79 ? -8.381 2.013 16.438 1 92.85 79 SER A C 1
ATOM 587 O O . SER A 1 79 ? -8.436 1.153 17.32 1 92.85 79 SER A O 1
ATOM 589 N N . ALA A 1 80 ? -7.33 2.293 15.749 1 92.5 80 ALA A N 1
ATOM 590 C CA . ALA A 1 80 ? -6.079 1.595 16.035 1 92.5 80 ALA A CA 1
ATOM 591 C C . ALA A 1 80 ? -5.288 2.311 17.125 1 92.5 80 ALA A C 1
ATOM 593 O O . ALA A 1 80 ? -4.162 1.921 17.442 1 92.5 80 ALA A O 1
ATOM 594 N N . GLY A 1 81 ? -5.77 3.398 17.617 1 92.09 81 GLY A N 1
ATOM 595 C CA . GLY A 1 81 ? -5.133 4.104 18.717 1 92.09 81 GLY A CA 1
ATOM 596 C C . GLY A 1 81 ? -4.105 5.12 18.259 1 92.09 81 GLY A C 1
ATOM 597 O O . GLY A 1 81 ? -3.231 5.52 19.032 1 92.09 81 GLY A O 1
ATOM 598 N N . VAL A 1 82 ? -4.128 5.467 17.037 1 95.99 82 VAL A N 1
ATOM 599 C CA . VAL A 1 82 ? -3.21 6.433 16.443 1 95.99 82 VAL A CA 1
ATOM 600 C C . VAL A 1 82 ? -3.98 7.679 16.01 1 95.99 82 VAL A C 1
ATOM 602 O O . VAL A 1 82 ? -5.172 7.604 15.704 1 95.99 82 VAL A O 1
ATOM 605 N N . SER A 1 83 ? -3.38 8.786 16.011 1 97.47 83 SER A N 1
ATOM 606 C CA . SER A 1 83 ? -4.077 10.018 15.656 1 97.47 83 SER A CA 1
ATOM 607 C C . SER A 1 83 ? -4.151 10.195 14.144 1 97.47 83 SER A C 1
ATOM 609 O O . SER A 1 83 ? -3.122 10.223 13.465 1 97.47 83 SER A O 1
ATOM 611 N N . PRO A 1 84 ? -5.324 10.354 13.622 1 98.19 84 PRO A N 1
ATOM 612 C CA . PRO A 1 84 ? -5.445 10.685 12.2 1 98.19 84 PRO A CA 1
ATOM 613 C C . PRO A 1 84 ? -5.308 12.182 11.929 1 98.19 84 PRO A C 1
ATOM 615 O O . PRO A 1 84 ? -5.889 12.999 12.648 1 98.19 84 PRO A O 1
ATOM 618 N N . ILE A 1 85 ? -4.516 12.504 10.962 1 98.76 85 ILE A N 1
ATOM 619 C CA . ILE A 1 85 ? -4.389 13.856 10.429 1 98.76 85 ILE A CA 1
ATOM 620 C C . ILE A 1 85 ? -4.854 13.883 8.975 1 98.76 85 ILE A C 1
ATOM 622 O O . ILE A 1 85 ? -4.536 12.98 8.198 1 98.76 85 ILE A O 1
ATOM 626 N N . VAL A 1 86 ? -5.634 14.882 8.602 1 98.88 86 VAL A N 1
ATOM 627 C CA . VAL A 1 86 ? -6.061 15.002 7.212 1 98.88 86 VAL A CA 1
ATOM 628 C C . VAL A 1 86 ? -5.439 16.248 6.586 1 98.88 86 VAL A C 1
ATOM 630 O O . VAL A 1 86 ? -5.592 17.355 7.107 1 98.88 86 VAL A O 1
ATOM 633 N N . ARG A 1 87 ? -4.676 16.044 5.589 1 98.87 87 ARG A N 1
ATOM 634 C CA . ARG A 1 87 ? -4.269 17.16 4.741 1 98.87 87 ARG A CA 1
ATOM 635 C C . ARG A 1 87 ? -5.31 17.436 3.661 1 98.87 87 ARG A C 1
ATOM 637 O O . ARG A 1 87 ? -5.557 16.59 2.799 1 98.87 87 ARG A O 1
ATOM 644 N N . ILE A 1 88 ? -5.865 18.593 3.675 1 98.7 88 ILE A N 1
ATOM 645 C CA . ILE A 1 88 ? -6.961 18.902 2.764 1 98.7 88 ILE A CA 1
ATOM 646 C C . ILE A 1 88 ? -6.413 19.577 1.508 1 98.7 88 ILE A C 1
ATOM 648 O O . ILE A 1 88 ? -5.297 20.103 1.515 1 98.7 88 ILE A O 1
ATOM 652 N N . PRO A 1 89 ? -7.208 19.602 0.413 1 97.83 89 PRO A N 1
ATOM 653 C CA . PRO A 1 89 ? -6.71 20.11 -0.867 1 97.83 89 PRO A CA 1
ATOM 654 C C . PRO A 1 89 ? -6.569 21.63 -0.885 1 97.83 89 PRO A C 1
ATOM 656 O O . PRO A 1 89 ? -5.797 22.173 -1.678 1 97.83 89 PRO A O 1
ATOM 659 N N . SER A 1 90 ? -7.402 22.279 -0.096 1 97 90 SER A N 1
ATOM 660 C CA . SER A 1 90 ? -7.419 23.738 -0.083 1 97 90 SER A CA 1
ATOM 661 C C . SER A 1 90 ? -8.081 24.272 1.183 1 97 90 SER A C 1
ATOM 663 O O . SER A 1 90 ? -8.709 23.516 1.927 1 97 90 SER A O 1
ATOM 665 N N . SER A 1 91 ? -7.925 25.585 1.314 1 96.58 91 SER A N 1
ATOM 666 C CA . SER A 1 91 ? -8.44 26.231 2.517 1 96.58 91 SER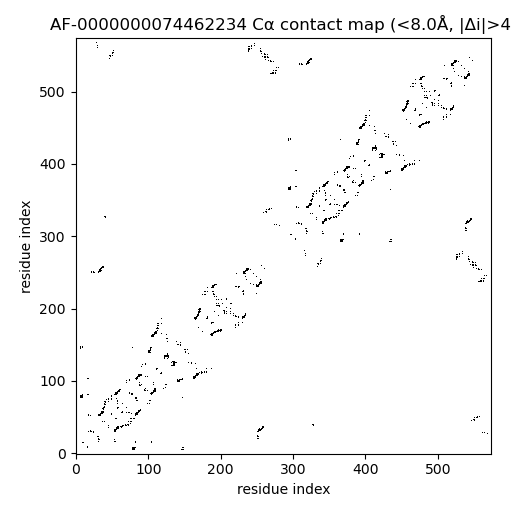 A CA 1
ATOM 667 C C . SER A 1 91 ? -9.915 26.588 2.364 1 96.58 91 SER A C 1
ATOM 669 O O . SER A 1 91 ? -10.318 27.717 2.652 1 96.58 91 SER A O 1
ATOM 671 N N . GLU A 1 92 ? -10.693 25.631 1.943 1 96.55 92 GLU A N 1
ATOM 672 C CA . GLU A 1 92 ? -12.133 25.85 1.843 1 96.55 92 GLU A CA 1
ATOM 673 C C . GLU A 1 92 ? -12.855 25.347 3.089 1 96.55 92 GLU A C 1
ATOM 675 O O . GLU A 1 92 ? -12.644 24.211 3.52 1 96.55 92 GLU A O 1
ATOM 680 N N . PRO A 1 93 ? -13.744 26.166 3.626 1 96.1 93 PRO A N 1
ATOM 681 C CA . PRO A 1 93 ? -14.402 25.803 4.883 1 96.1 93 PRO A CA 1
ATOM 682 C C . PRO A 1 93 ? -15.107 24.45 4.81 1 96.1 93 PRO A C 1
ATOM 684 O O . PRO A 1 93 ? -15.102 23.694 5.786 1 96.1 93 PRO A O 1
ATOM 687 N N . TRP A 1 94 ? -15.756 24.187 3.678 1 96.09 94 TRP A N 1
ATOM 688 C CA . TRP A 1 94 ? -16.47 22.916 3.604 1 96.09 94 TRP A CA 1
ATOM 689 C C . TRP A 1 94 ? -15.504 21.741 3.707 1 96.09 94 TRP A C 1
ATOM 691 O O . TRP A 1 94 ? -15.851 20.69 4.25 1 96.09 94 TRP A O 1
ATOM 701 N N . MET A 1 95 ? -14.304 21.84 3.199 1 97.47 95 MET A N 1
ATOM 702 C CA . MET A 1 95 ? -13.305 20.78 3.293 1 97.47 95 MET A CA 1
ATOM 703 C C . MET A 1 95 ? -12.838 20.599 4.734 1 97.47 95 MET A C 1
ATOM 705 O O . MET A 1 95 ? -12.657 19.47 5.195 1 97.47 95 MET A O 1
ATOM 709 N N . MET A 1 96 ? -12.637 21.755 5.419 1 97.59 96 MET A N 1
ATOM 710 C CA . MET A 1 96 ? -12.258 21.707 6.829 1 97.59 96 MET A CA 1
ATOM 711 C C . MET A 1 96 ? -13.322 20.993 7.655 1 97.59 96 MET A C 1
ATOM 713 O O . MET A 1 96 ? -13.003 20.122 8.466 1 97.59 96 MET A O 1
ATOM 717 N N . LYS A 1 97 ? -14.486 21.319 7.375 1 96.85 97 LYS A N 1
ATOM 718 C CA . LYS A 1 97 ? -15.617 20.729 8.085 1 96.85 97 LYS A CA 1
ATOM 719 C C . LYS A 1 97 ? -15.676 19.22 7.864 1 96.85 97 LYS A C 1
ATOM 721 O O . LYS A 1 97 ? -15.841 18.454 8.816 1 96.85 97 LYS A O 1
ATOM 726 N N . ARG A 1 98 ? -15.551 18.774 6.657 1 97.07 98 ARG A N 1
ATOM 727 C CA . ARG A 1 98 ? -15.634 17.352 6.34 1 97.07 98 ARG A CA 1
ATOM 728 C C . ARG A 1 98 ? -14.516 16.571 7.023 1 97.07 98 ARG A C 1
ATOM 730 O O . ARG A 1 98 ? -14.747 15.484 7.555 1 97.07 98 ARG A O 1
ATOM 737 N N . ALA A 1 99 ? -13.303 17.145 6.985 1 97.68 99 ALA A N 1
ATOM 738 C CA . ALA A 1 99 ? -12.164 16.493 7.625 1 97.68 99 ALA A CA 1
ATOM 739 C C . ALA A 1 99 ? -12.365 16.393 9.134 1 97.68 99 ALA A C 1
ATOM 741 O O . ALA A 1 99 ? -12.124 15.341 9.731 1 97.68 99 ALA A O 1
ATOM 742 N N . LEU A 1 100 ? -12.832 17.405 9.714 1 97.12 100 LEU A N 1
ATOM 743 C CA . LEU A 1 100 ? -13.019 17.435 11.161 1 97.12 100 LEU A CA 1
ATOM 744 C C . LEU A 1 100 ? -14.235 16.611 11.569 1 97.12 100 LEU A C 1
ATOM 746 O O . LEU A 1 100 ? -14.217 15.94 12.603 1 97.12 100 LEU A O 1
ATOM 750 N N . ASP A 1 101 ? -15.264 16.603 10.74 1 95.71 101 ASP A N 1
ATOM 751 C CA . ASP A 1 101 ? -16.484 15.861 11.042 1 95.71 101 ASP A CA 1
ATOM 752 C C . ASP A 1 101 ? -16.252 14.356 10.93 1 95.71 101 ASP A C 1
ATOM 754 O O . ASP A 1 101 ? -17.003 13.562 11.501 1 95.71 101 ASP A O 1
ATOM 758 N N . CYS A 1 102 ? -15.258 14.012 10.217 1 95.39 102 CYS A N 1
ATOM 759 C CA . CYS A 1 102 ? -14.976 12.584 10.116 1 95.39 102 CYS A CA 1
ATOM 760 C C . CYS A 1 102 ? -14.15 12.106 11.304 1 95.39 102 CYS A C 1
ATOM 762 O O . CYS A 1 102 ? -14.004 10.902 11.52 1 95.39 102 CYS A O 1
ATOM 764 N N . GLY A 1 103 ? -13.597 13.051 12.07 1 95.84 103 GLY A N 1
ATOM 765 C CA . GLY A 1 103 ? -12.947 12.669 13.313 1 95.84 103 GLY A CA 1
ATOM 766 C C . GLY A 1 103 ? -11.448 12.902 13.3 1 95.84 103 GLY A C 1
ATOM 767 O O . GLY A 1 103 ? -10.721 12.346 14.125 1 95.84 103 GLY A O 1
ATOM 768 N N . ALA A 1 104 ? -10.951 13.681 12.411 1 97.54 104 ALA A N 1
ATOM 769 C CA . ALA A 1 104 ? -9.526 14.003 12.387 1 97.54 104 ALA A CA 1
ATOM 770 C C . ALA A 1 104 ? -9.099 14.697 13.678 1 97.54 104 ALA A C 1
ATOM 772 O O . ALA A 1 104 ? -9.828 15.539 14.208 1 97.54 104 ALA A O 1
ATOM 773 N N . HIS A 1 105 ? -7.939 14.31 14.139 1 97.43 105 HIS A N 1
ATOM 774 C CA . HIS A 1 105 ? -7.367 14.958 15.313 1 97.43 105 HIS A CA 1
ATOM 775 C C . HIS A 1 105 ? -6.633 16.239 14.933 1 97.43 105 HIS A C 1
ATOM 777 O O . HIS A 1 105 ? -6.38 17.092 15.787 1 97.43 105 HIS A O 1
ATOM 783 N N . ALA A 1 106 ? -6.295 16.3 13.661 1 98.44 106 ALA A N 1
ATOM 784 C CA . ALA A 1 106 ? -5.693 17.515 13.117 1 98.44 106 ALA A CA 1
ATOM 785 C C . ALA A 1 106 ? -6.035 17.683 11.639 1 98.44 106 ALA A C 1
ATOM 787 O O . ALA A 1 106 ? -6.359 16.708 10.956 1 98.44 106 ALA A O 1
ATOM 788 N N . ILE A 1 107 ? -5.975 18.938 11.226 1 98.61 107 ILE A N 1
ATOM 789 C CA . ILE A 1 107 ? -6.074 19.283 9.812 1 98.61 107 ILE A CA 1
ATOM 790 C C . ILE A 1 107 ? -4.813 20.024 9.372 1 98.61 107 ILE A C 1
ATOM 792 O O . ILE A 1 107 ? -4.261 20.826 10.129 1 98.61 107 ILE A O 1
ATOM 796 N N . MET A 1 108 ? -4.296 19.622 8.27 1 98.84 108 MET A N 1
ATOM 797 C CA . MET A 1 108 ? -3.195 20.336 7.63 1 98.84 108 MET A CA 1
ATOM 798 C C . MET A 1 108 ? -3.676 21.078 6.387 1 98.84 108 MET A C 1
ATOM 800 O O . MET A 1 108 ? -4.219 20.466 5.466 1 98.84 108 MET A O 1
ATOM 804 N N . VAL A 1 109 ? -3.483 22.381 6.355 1 98.87 109 VAL A N 1
ATOM 805 C CA . VAL A 1 109 ? -3.982 23.235 5.282 1 98.87 109 VAL A CA 1
ATOM 806 C C . VAL A 1 109 ? -2.813 23.753 4.447 1 98.87 109 VAL A C 1
ATOM 808 O O . VAL A 1 109 ? -1.912 24.412 4.971 1 98.87 109 VAL A O 1
ATOM 811 N N . PRO A 1 110 ? -2.841 23.484 3.199 1 98.58 110 PRO A N 1
ATOM 812 C CA . PRO A 1 110 ? -1.719 23.89 2.349 1 98.58 110 PRO A CA 1
ATOM 813 C C . PRO A 1 110 ? -1.77 25.368 1.971 1 98.58 110 PRO A C 1
ATOM 815 O O . PRO A 1 110 ? -2.826 25.999 2.071 1 98.58 110 PRO A O 1
ATOM 818 N N . MET A 1 111 ? -0.701 25.974 1.678 1 97.68 111 MET A N 1
ATOM 819 C CA . MET A 1 111 ? -0.558 27.249 0.98 1 97.68 111 MET A CA 1
ATOM 820 C C . MET A 1 111 ? -1.159 28.387 1.797 1 97.68 111 MET A C 1
ATOM 822 O O . MET A 1 111 ? -1.914 29.205 1.269 1 97.68 111 MET A O 1
ATOM 826 N N . CYS A 1 112 ? -0.912 28.389 3.031 1 98.65 112 CYS A N 1
ATOM 827 C CA . CYS A 1 112 ? -1.264 29.553 3.837 1 98.65 112 CYS A CA 1
ATOM 828 C C . CYS A 1 112 ? -0.225 30.657 3.684 1 98.65 112 CYS A C 1
ATOM 830 O O . CYS A 1 112 ? 0.898 30.531 4.175 1 98.65 112 CYS A O 1
ATOM 832 N N . GLU A 1 113 ? -0.627 31.831 3.194 1 98.62 113 GLU A N 1
ATOM 833 C CA . GLU A 1 113 ? 0.386 32.788 2.762 1 98.62 113 GLU A CA 1
ATOM 834 C C . GLU A 1 113 ? 0.266 34.103 3.527 1 98.62 113 GLU A C 1
ATOM 836 O O . GLU A 1 113 ? 1.195 34.913 3.53 1 98.62 113 GLU A O 1
ATOM 841 N N . THR A 1 114 ? -0.884 34.321 4.184 1 98.71 114 THR A N 1
ATOM 842 C CA . THR A 1 114 ? -1.08 35.596 4.864 1 98.71 114 THR A CA 1
ATOM 843 C C . THR A 1 114 ? -1.729 35.386 6.229 1 98.71 114 THR A C 1
ATOM 845 O O . THR A 1 114 ? -2.302 34.328 6.494 1 98.71 114 THR A O 1
ATOM 848 N N . LYS A 1 115 ? -1.639 36.421 6.997 1 98.69 115 LYS A N 1
ATOM 849 C CA . LYS A 1 115 ? -2.302 36.434 8.298 1 98.69 115 LYS A CA 1
ATOM 850 C C . LYS A 1 115 ? -3.814 36.297 8.146 1 98.69 115 LYS A C 1
ATOM 852 O O . LYS A 1 115 ? -4.458 35.575 8.91 1 98.69 115 LYS A O 1
ATOM 857 N N . GLU A 1 116 ? -4.364 36.968 7.137 1 98.54 116 GLU A N 1
ATOM 858 C CA . GLU A 1 116 ? -5.801 36.932 6.884 1 98.54 116 GLU A CA 1
ATOM 859 C C . GLU A 1 116 ? -6.264 35.521 6.534 1 98.54 116 GLU A C 1
ATOM 861 O O . GLU A 1 116 ? -7.312 35.071 7.003 1 98.54 116 GLU A O 1
ATOM 866 N N . GLN A 1 117 ? -5.476 34.895 5.728 1 98.6 117 GLN A N 1
ATOM 867 C CA . GLN A 1 117 ? -5.792 33.512 5.385 1 98.6 117 GLN A CA 1
ATOM 868 C C . GLN A 1 117 ? -5.761 32.618 6.621 1 98.6 117 GLN A C 1
ATOM 870 O O . GLN A 1 117 ? -6.63 31.762 6.797 1 98.6 117 GLN A O 1
ATOM 875 N N . ALA A 1 118 ? -4.75 32.787 7.435 1 98.81 118 ALA A N 1
ATOM 876 C CA . ALA A 1 118 ? -4.637 32.009 8.666 1 98.81 118 ALA A CA 1
ATOM 877 C C . ALA A 1 118 ? -5.849 32.23 9.568 1 98.81 118 ALA A C 1
ATOM 879 O O . ALA A 1 118 ? -6.39 31.278 10.136 1 98.81 118 ALA A O 1
ATOM 880 N N . GLU A 1 119 ? -6.252 33.452 9.685 1 98.61 119 GLU A N 1
ATOM 881 C CA . GLU A 1 119 ? -7.432 33.772 10.484 1 98.61 119 GLU A CA 1
ATOM 882 C C . GLU A 1 119 ? -8.679 33.095 9.922 1 98.61 119 GLU A C 1
ATOM 884 O O . GLU A 1 119 ? -9.509 32.585 10.678 1 98.61 119 GLU A O 1
ATOM 889 N N . ALA A 1 120 ? -8.799 33.126 8.633 1 98.54 120 ALA A N 1
ATOM 890 C CA . ALA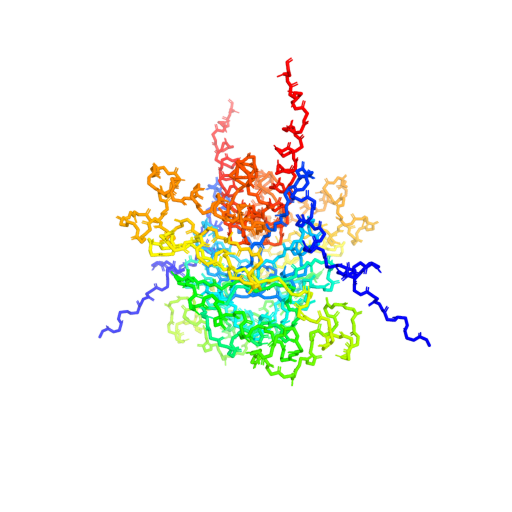 A 1 120 ? -9.936 32.481 7.98 1 98.54 120 ALA A CA 1
ATOM 891 C C . ALA A 1 120 ? -9.925 30.974 8.223 1 98.54 120 ALA A C 1
ATOM 893 O O . ALA A 1 120 ? -10.978 30.361 8.41 1 98.54 120 ALA A O 1
ATOM 894 N N . ILE A 1 121 ? -8.764 30.416 8.18 1 98.7 121 ILE A N 1
ATOM 895 C CA . ILE A 1 121 ? -8.619 28.987 8.435 1 98.7 121 ILE A CA 1
ATOM 896 C C . ILE A 1 121 ? -9.081 28.666 9.855 1 98.7 121 ILE A C 1
ATOM 898 O O . ILE A 1 121 ? -9.858 27.732 10.065 1 98.7 121 ILE A O 1
ATOM 902 N N . VAL A 1 122 ? -8.652 29.432 10.839 1 98.55 122 VAL A N 1
ATOM 903 C CA . VAL A 1 122 ? -9.042 29.211 12.228 1 98.55 122 VAL A CA 1
ATOM 904 C C . VAL A 1 122 ? -10.559 29.326 12.364 1 98.55 122 VAL A C 1
ATOM 906 O O . VAL A 1 122 ? -11.198 28.477 12.989 1 98.55 122 VAL A O 1
ATOM 909 N N . ARG A 1 123 ? -11.112 30.313 11.744 1 97.79 123 ARG A N 1
ATOM 910 C CA . ARG A 1 123 ? -12.557 30.512 11.804 1 97.79 123 ARG A CA 1
ATOM 911 C C . ARG A 1 123 ? -13.299 29.317 11.216 1 97.79 123 ARG A C 1
ATOM 913 O O . ARG A 1 123 ? -14.343 28.912 11.733 1 97.79 123 ARG A O 1
ATOM 920 N N . GLY A 1 124 ? -12.766 28.804 10.19 1 97.68 124 GLY A N 1
ATOM 921 C CA . GLY A 1 124 ? -13.392 27.67 9.529 1 97.68 124 GLY A CA 1
ATOM 922 C C . GLY A 1 124 ? -13.305 26.387 10.334 1 97.68 124 GLY A C 1
ATOM 923 O O . GLY A 1 124 ? -14.116 25.477 10.152 1 97.68 124 GLY A O 1
ATOM 924 N N . CYS A 1 125 ? -12.373 26.312 11.274 1 97.72 125 CYS A N 1
ATOM 925 C CA . CYS A 1 125 ? -12.117 25.082 12.015 1 97.72 125 CYS A CA 1
ATOM 926 C C . CYS A 1 125 ? -12.793 25.117 13.381 1 97.72 125 CYS A C 1
ATOM 928 O O . CYS A 1 125 ? -12.898 24.09 14.053 1 97.72 125 CYS A O 1
ATOM 930 N N . LYS A 1 126 ? -13.269 26.272 13.833 1 97.48 126 LYS A N 1
ATOM 931 C CA . LYS A 1 126 ? -13.774 26.427 15.194 1 97.48 126 LYS A CA 1
ATOM 932 C C . LYS A 1 126 ? -15.296 26.536 15.207 1 97.48 126 LYS A C 1
ATOM 934 O O . LYS A 1 126 ? -15.883 27.201 14.352 1 97.48 126 LYS A O 1
ATOM 939 N N . TYR A 1 127 ? -15.867 25.831 16.169 1 96.42 127 TYR A N 1
ATOM 940 C CA . TYR A 1 127 ? -17.264 26.11 16.484 1 96.42 127 TYR A CA 1
ATOM 941 C C . TYR A 1 127 ? -17.413 27.479 17.137 1 96.42 127 TYR A C 1
ATOM 943 O O . TYR A 1 127 ? -16.587 27.873 17.963 1 96.42 127 TYR A O 1
ATOM 951 N N . PRO A 1 128 ? -18.54 28.129 16.793 1 95.38 128 PRO A N 1
ATOM 952 C CA . PRO A 1 128 ? -18.797 29.378 17.514 1 95.38 128 PRO A CA 1
ATOM 953 C C . PRO A 1 128 ? -18.91 29.175 19.023 1 95.38 128 PRO A C 1
ATOM 955 O O . PRO A 1 128 ? -19.538 28.215 19.476 1 95.38 128 PRO A O 1
ATOM 958 N N . SER A 1 129 ? -18.264 30.019 19.753 1 93.6 129 SER A N 1
ATOM 959 C CA . SER A 1 129 ? -18.248 30.01 21.212 1 93.6 129 SER A CA 1
ATOM 960 C C . SER A 1 129 ? -17.807 31.36 21.769 1 93.6 129 SER A C 1
ATOM 962 O O . SER A 1 129 ? -17.504 32.282 21.008 1 93.6 129 SER A O 1
ATOM 964 N N . SER A 1 130 ? -17.811 31.466 23.088 1 94.51 130 SER A N 1
ATOM 965 C CA . SER A 1 130 ? -17.355 32.702 23.717 1 94.51 130 SER A CA 1
ATOM 966 C C . SER A 1 130 ? -15.883 32.965 23.415 1 94.51 130 SER A C 1
ATOM 968 O O . SER A 1 130 ? -15.477 34.114 23.234 1 94.51 130 SER A O 1
ATOM 970 N N . GLN A 1 131 ? -15.167 31.892 23.321 1 93.45 131 GLN A N 1
ATOM 971 C CA . GLN A 1 131 ? -13.741 32.005 23.032 1 93.45 131 GLN A CA 1
ATOM 972 C C . GLN A 1 131 ? -13.499 32.258 21.547 1 93.45 131 GLN A C 1
ATOM 974 O O . GLN A 1 131 ? -12.52 32.908 21.174 1 93.45 131 GLN A O 1
ATOM 979 N N . TRP A 1 132 ? -14.449 31.766 20.765 1 96.28 132 TRP A N 1
ATOM 980 C CA . TRP A 1 132 ? -14.34 31.901 19.316 1 96.28 132 TRP A CA 1
ATOM 981 C C . TRP A 1 132 ? -15.639 32.431 18.719 1 96.28 132 TRP A C 1
ATOM 983 O O . TRP A 1 132 ? -16.297 31.741 17.937 1 96.28 132 TRP A O 1
ATOM 993 N N . PRO A 1 133 ? -15.92 33.666 19.003 1 95.87 133 PRO A N 1
ATOM 994 C CA . PRO A 1 133 ? -17.197 34.201 18.527 1 95.87 133 PRO A CA 1
ATOM 995 C C . PRO A 1 133 ? -17.287 34.247 17.003 1 95.87 133 PRO A C 1
ATOM 997 O O . PRO A 1 133 ? -18.388 34.269 16.447 1 95.87 133 PRO A O 1
ATOM 1000 N N . GLN A 1 134 ? -16.187 34.135 16.315 1 94.66 134 GLN A N 1
ATOM 1001 C CA . GLN A 1 134 ? -16.175 34.234 14.859 1 94.66 134 GLN A CA 1
ATOM 1002 C C . GLN A 1 134 ? -16.076 32.854 14.216 1 94.66 134 GLN A C 1
ATOM 1004 O O . GLN A 1 134 ? -15.879 32.741 13.004 1 94.66 134 GLN A O 1
ATOM 1009 N N . GLY A 1 135 ? -16.14 31.857 15.008 1 96.27 135 GLY A N 1
ATOM 1010 C CA . GLY A 1 135 ? -16.136 30.518 14.439 1 96.27 135 GLY A CA 1
ATOM 1011 C C . GLY A 1 135 ? -17.259 30.29 13.444 1 96.27 135 GLY A C 1
ATOM 1012 O O . GLY A 1 135 ? -18.373 30.781 13.634 1 96.27 135 GLY A O 1
ATOM 1013 N N . LEU A 1 136 ? -16.98 29.442 12.405 1 95.55 136 LEU A N 1
ATOM 1014 C CA . LEU A 1 136 ? -17.942 29.263 11.323 1 95.55 136 LEU A CA 1
ATOM 1015 C C . LEU A 1 136 ? -18.276 27.787 11.132 1 95.55 136 LEU A C 1
ATOM 1017 O O . LEU A 1 136 ? -19.133 27.441 10.316 1 95.55 136 LEU A O 1
ATOM 1021 N N . ARG A 1 137 ? -17.598 26.963 11.848 1 94.98 137 ARG A N 1
ATOM 1022 C CA . ARG A 1 137 ? -17.811 25.535 11.636 1 94.98 137 ARG A CA 1
ATOM 1023 C C . ARG A 1 137 ? -19.241 25.137 11.987 1 94.98 137 ARG A C 1
ATOM 1025 O O . ARG A 1 137 ? -19.746 25.491 13.054 1 94.98 137 ARG A O 1
ATOM 1032 N N . GLY A 1 138 ? -19.834 24.422 11.042 1 92.53 138 GLY A N 1
ATOM 1033 C CA . GLY A 1 138 ? -21.189 23.945 11.27 1 92.53 138 GLY A CA 1
ATOM 1034 C C . GLY A 1 138 ? -21.248 22.712 12.151 1 92.53 138 GLY A C 1
ATOM 1035 O O . GLY A 1 138 ? -20.391 21.831 12.052 1 92.53 138 GLY A O 1
ATOM 1036 N N . ALA A 1 139 ? -22.296 22.637 12.889 1 87.05 139 ALA A N 1
ATOM 1037 C CA . ALA A 1 139 ? -22.459 21.514 13.809 1 87.05 139 ALA A CA 1
ATOM 1038 C C . ALA A 1 139 ? -23.116 20.326 13.112 1 87.05 139 ALA A C 1
ATOM 1040 O O . ALA A 1 139 ? -24.259 20.417 12.66 1 87.05 139 ALA A O 1
ATOM 1041 N N . GLY A 1 140 ? -22.452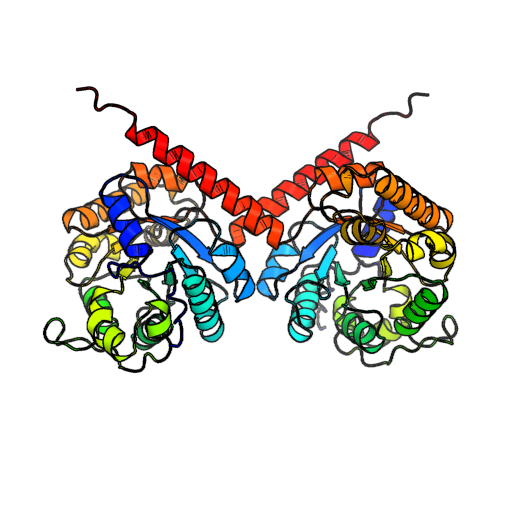 19.269 12.822 1 84.09 140 GLY A N 1
ATOM 1042 C CA . GLY A 1 140 ? -22.977 18.054 12.219 1 84.09 140 GLY A CA 1
ATOM 1043 C C . GLY A 1 140 ? -22.002 16.893 12.271 1 84.09 140 GLY A C 1
ATOM 1044 O O . GLY A 1 140 ? -21.966 16.064 11.36 1 84.09 140 GLY A O 1
ATOM 1045 N N . ALA A 1 141 ? -21.249 16.925 13.289 1 84.92 141 ALA A N 1
ATOM 1046 C CA . ALA A 1 141 ? -20.158 15.957 13.37 1 84.92 141 ALA A CA 1
ATOM 1047 C C . ALA A 1 141 ? -20.648 14.625 13.93 1 84.92 141 ALA A C 1
ATOM 1049 O O . ALA A 1 141 ? -20.179 14.174 14.978 1 84.92 141 ALA A O 1
ATOM 1050 N N . MET A 1 142 ? -21.367 13.838 13.195 1 86.18 142 MET A N 1
ATOM 1051 C CA . MET A 1 142 ? -21.954 12.585 13.661 1 86.18 142 MET A CA 1
ATOM 1052 C C . MET A 1 142 ? -20.883 11.512 13.827 1 86.18 142 MET A C 1
ATOM 1054 O O . MET A 1 142 ? -21.038 10.595 14.636 1 86.18 142 MET A O 1
ATOM 1058 N N . PHE A 1 143 ? -19.819 11.658 13.154 1 90.27 143 PHE A N 1
ATOM 1059 C CA . PHE A 1 143 ? -18.856 10.564 13.132 1 90.27 143 PHE A CA 1
ATOM 1060 C C . PHE A 1 143 ? -17.602 10.93 13.918 1 90.27 143 PHE A C 1
ATOM 1062 O O . PHE A 1 143 ? -16.775 10.066 14.215 1 90.27 143 PHE A O 1
ATOM 1069 N N . ALA A 1 144 ? -17.444 12.162 14.341 1 93.19 144 ALA A N 1
ATOM 1070 C CA . ALA A 1 144 ? -16.216 12.654 14.96 1 93.19 144 ALA A CA 1
ATOM 1071 C C . ALA A 1 144 ? -16.106 12.185 16.408 1 93.19 144 ALA A C 1
ATOM 1073 O O . ALA A 1 144 ? -15.026 11.799 16.861 1 93.19 144 ALA A O 1
ATOM 1074 N N . PRO A 1 145 ? -17.174 12.165 17.202 1 91.26 145 PRO A N 1
ATOM 1075 C CA . PRO A 1 145 ? -17.057 11.872 18.633 1 91.26 145 PRO A CA 1
ATOM 1076 C C . PRO A 1 145 ? -16.377 10.533 18.907 1 91.26 145 PRO A C 1
ATOM 1078 O O . PRO A 1 145 ? -15.577 10.422 19.841 1 91.26 145 PRO A O 1
ATOM 1081 N N . ALA A 1 146 ? -16.618 9.582 18.115 1 89.71 146 ALA A N 1
ATOM 1082 C CA . ALA A 1 146 ? -16.058 8.249 18.324 1 89.71 146 ALA A CA 1
ATOM 1083 C C . ALA A 1 146 ? -14.534 8.277 18.252 1 89.71 146 ALA A C 1
ATOM 1085 O O . ALA A 1 146 ? -13.859 7.519 18.953 1 89.71 146 ALA A O 1
ATOM 1086 N N . ALA A 1 147 ? -13.98 9.14 17.47 1 92.17 147 ALA A N 1
ATOM 1087 C CA . ALA A 1 147 ? -12.533 9.242 17.305 1 92.17 147 ALA A CA 1
ATOM 1088 C C . ALA A 1 147 ? -11.888 9.905 18.519 1 92.17 147 ALA A C 1
ATOM 1090 O O . ALA A 1 147 ? -10.663 9.886 18.667 1 92.17 147 ALA A O 1
ATOM 1091 N N . PHE A 1 148 ? -12.667 10.447 19.416 1 91.92 148 PHE A N 1
ATOM 1092 C CA . PHE A 1 148 ? -12.186 11.143 20.603 1 91.92 148 PHE A CA 1
ATOM 1093 C C . PHE A 1 148 ? -12.68 10.457 21.871 1 91.92 148 PHE A C 1
ATOM 1095 O O . PHE A 1 148 ? -12.484 10.968 22.976 1 91.92 148 PHE A O 1
ATOM 1102 N N . ASN A 1 149 ? -13.379 9.328 21.658 1 88.55 149 ASN A N 1
ATOM 1103 C CA . ASN A 1 149 ? -14.009 8.66 22.792 1 88.55 149 ASN A CA 1
ATOM 1104 C C . ASN A 1 149 ? -14.928 9.606 23.56 1 88.55 149 ASN A C 1
ATOM 1106 O O . ASN A 1 149 ? -14.844 9.699 24.786 1 88.55 149 ASN A O 1
ATOM 1110 N N . GLN A 1 150 ? -15.706 10.307 22.845 1 89.97 150 GLN A N 1
ATOM 1111 C CA . GLN A 1 150 ? -16.624 11.283 23.422 1 89.97 150 GLN A CA 1
ATOM 1112 C C . GLN A 1 150 ? -18.047 11.066 22.917 1 89.97 150 GLN A C 1
ATOM 1114 O O . GLN A 1 150 ? -18.25 10.491 21.845 1 89.97 150 GLN A O 1
ATOM 1119 N N . SER A 1 151 ? -18.957 11.555 23.745 1 89.6 151 SER A N 1
ATOM 1120 C CA . SER A 1 151 ? -20.317 11.71 23.24 1 89.6 151 SER A CA 1
ATOM 1121 C C . SER A 1 151 ? -20.42 12.897 22.288 1 89.6 151 SER A C 1
ATOM 1123 O O . SER A 1 151 ? -19.491 13.701 22.186 1 89.6 151 SER A O 1
ATOM 1125 N N . GLY A 1 152 ? -21.532 12.974 21.635 1 90.3 152 GLY A N 1
ATOM 1126 C CA . GLY A 1 152 ? -21.762 14.118 20.768 1 90.3 152 GLY A CA 1
ATOM 1127 C C . GLY A 1 152 ? -21.654 15.447 21.493 1 90.3 152 GLY A C 1
ATOM 1128 O O . GLY A 1 152 ? -21.023 16.382 20.994 1 90.3 152 GLY A O 1
ATOM 1129 N N . ARG A 1 153 ? -22.208 15.534 22.665 1 91.13 153 ARG A N 1
ATOM 1130 C CA . ARG A 1 153 ? -22.182 16.756 23.462 1 91.13 153 ARG A CA 1
ATOM 1131 C C . ARG A 1 153 ? -20.763 17.089 23.908 1 91.13 153 ARG A C 1
ATOM 1133 O O . ARG A 1 153 ? -20.334 18.242 23.824 1 91.13 153 ARG A O 1
ATOM 1140 N N . GLU A 1 154 ? -20.075 16.075 24.407 1 90.13 154 GLU A N 1
ATOM 1141 C CA . GLU A 1 154 ? -18.697 16.286 24.842 1 90.13 154 GLU A CA 1
ATOM 1142 C C . GLU A 1 154 ? -17.823 16.775 23.691 1 90.13 154 GLU A C 1
ATOM 1144 O O . GLU A 1 154 ? -17.012 17.687 23.865 1 90.13 154 GLU A O 1
ATOM 1149 N N . TYR A 1 155 ? -17.994 16.17 22.577 1 91.47 155 TYR A N 1
ATOM 1150 C CA . TYR A 1 155 ? -17.202 16.577 21.422 1 91.47 155 TYR A CA 1
ATOM 1151 C C . TYR A 1 155 ? -17.473 18.032 21.06 1 91.47 155 TYR A C 1
ATOM 1153 O O . TYR A 1 155 ? -16.54 18.813 20.856 1 91.47 155 TYR A O 1
ATOM 1161 N N . LEU A 1 156 ? -18.748 18.385 21.004 1 90.9 156 LEU A N 1
ATOM 1162 C CA . LEU A 1 156 ? -19.114 19.741 20.607 1 90.9 156 LEU A CA 1
ATOM 1163 C C . LEU A 1 156 ? -18.54 20.765 21.58 1 90.9 156 LEU A C 1
ATOM 1165 O O . LEU A 1 156 ? -18.187 21.877 21.181 1 90.9 156 LEU A O 1
ATOM 1169 N N . THR A 1 157 ? -18.388 20.375 22.809 1 89.45 157 THR A N 1
ATOM 1170 C CA . THR A 1 157 ? -17.927 21.285 23.852 1 89.45 157 THR A CA 1
ATOM 1171 C C . THR A 1 157 ? -16.405 21.397 23.838 1 89.45 157 THR A C 1
ATOM 1173 O O . THR A 1 157 ? -15.853 22.455 24.147 1 89.45 157 THR A O 1
ATOM 1176 N N . HIS A 1 158 ? -15.723 20.346 23.366 1 90.37 158 HIS A N 1
ATOM 1177 C CA . HIS A 1 158 ? -14.279 20.311 23.57 1 90.37 158 HIS A CA 1
ATOM 1178 C C . HIS A 1 158 ? -13.534 20.32 22.24 1 90.37 158 HIS A C 1
ATOM 1180 O O . HIS A 1 158 ? -12.308 20.45 22.211 1 90.37 158 HIS A O 1
ATOM 1186 N N . ALA A 1 159 ? -14.201 20.195 21.125 1 91.63 159 ALA A N 1
ATOM 1187 C CA . ALA A 1 159 ? -13.574 20.039 19.815 1 91.63 159 ALA A CA 1
ATOM 1188 C C . ALA A 1 159 ? -12.631 21.201 19.516 1 91.63 159 ALA A C 1
ATOM 1190 O O . ALA A 1 159 ? -11.578 21.012 18.901 1 91.63 159 ALA A O 1
ATOM 1191 N N . ASN A 1 160 ? -13.013 22.411 19.945 1 94.22 160 ASN A N 1
ATOM 1192 C CA . ASN A 1 160 ? -12.196 23.593 19.69 1 94.22 160 ASN A CA 1
ATOM 1193 C C . ASN A 1 160 ? -10.828 23.484 20.357 1 94.22 160 ASN A C 1
ATOM 1195 O O . ASN A 1 160 ? -9.868 24.122 19.921 1 94.22 160 ASN A O 1
ATOM 1199 N N . ASP A 1 161 ? -10.743 22.652 21.363 1 90.56 161 ASP A N 1
ATOM 1200 C CA . ASP A 1 161 ? -9.493 22.498 22.102 1 90.56 161 ASP A CA 1
ATOM 1201 C C . ASP A 1 161 ? -8.752 21.234 21.672 1 90.56 161 ASP A C 1
ATOM 1203 O O . ASP A 1 161 ? -7.536 21.132 21.845 1 90.56 161 ASP A O 1
ATOM 1207 N N . ASN A 1 162 ? -9.539 20.319 21.141 1 88.94 162 ASN A N 1
ATOM 1208 C CA . ASN A 1 162 ? -9.004 18.991 20.862 1 88.94 162 ASN A CA 1
ATOM 1209 C C . ASN A 1 162 ? -8.278 18.95 19.52 1 88.94 162 ASN A C 1
ATOM 1211 O O . ASN A 1 162 ? -7.364 18.145 19.329 1 88.94 162 ASN A O 1
ATOM 1215 N N . VAL A 1 163 ? -8.7 19.759 18.63 1 94.29 163 VAL A N 1
ATOM 1216 C CA . VAL A 1 163 ? -8.219 19.652 17.257 1 94.29 163 VAL A CA 1
ATOM 1217 C C . VAL A 1 163 ? -6.995 20.545 17.067 1 94.29 163 VAL A C 1
ATOM 1219 O O . VAL A 1 163 ? -6.947 21.662 17.587 1 94.29 163 VAL A O 1
ATOM 1222 N N . VAL A 1 164 ? -6.023 20.009 16.378 1 97.73 164 VAL A N 1
ATOM 1223 C CA . VAL A 1 164 ? -4.799 20.741 16.066 1 97.73 164 VAL A CA 1
ATOM 1224 C C . VAL A 1 164 ? -4.886 21.314 14.653 1 97.73 164 VAL A C 1
ATOM 1226 O O . VAL A 1 164 ? -5.258 20.609 13.712 1 97.73 164 VAL A O 1
ATOM 1229 N N . ILE A 1 165 ? -4.579 22.599 14.505 1 98.77 165 ILE A N 1
ATOM 1230 C CA . ILE A 1 165 ? -4.61 23.257 13.203 1 98.77 165 ILE A CA 1
ATOM 1231 C C . ILE A 1 165 ? -3.185 23.511 12.719 1 98.77 165 ILE A C 1
ATOM 1233 O O . ILE A 1 165 ? -2.437 24.27 13.341 1 98.77 165 ILE A O 1
ATOM 1237 N N . ILE A 1 166 ? -2.849 22.857 11.614 1 98.91 166 ILE A N 1
ATOM 1238 C CA . ILE A 1 166 ? -1.532 22.948 10.993 1 98.91 166 ILE A CA 1
ATOM 1239 C C . ILE A 1 166 ? -1.63 23.736 9.69 1 98.91 166 ILE A C 1
ATOM 1241 O O . ILE A 1 166 ? -2.473 23.441 8.84 1 98.91 166 ILE A O 1
ATOM 1245 N N . VAL A 1 167 ? -0.796 24.764 9.523 1 98.94 167 VAL A N 1
ATOM 1246 C CA . VAL A 1 167 ? -0.753 25.461 8.242 1 98.94 167 VAL A CA 1
ATOM 1247 C C . VAL A 1 167 ? 0.612 25.258 7.589 1 98.94 167 VAL A C 1
ATOM 1249 O O . VAL A 1 167 ? 1.639 25.252 8.271 1 98.94 167 VAL A O 1
ATOM 1252 N N . GLN A 1 168 ? 0.574 25.026 6.32 1 98.88 168 GLN A N 1
ATOM 1253 C CA . GLN A 1 168 ? 1.818 24.826 5.584 1 98.88 168 GLN A CA 1
ATOM 1254 C C . GLN A 1 168 ? 2.389 26.155 5.098 1 98.88 168 GLN A C 1
ATOM 1256 O O . GLN A 1 168 ? 1.679 26.955 4.486 1 98.88 168 GLN A O 1
ATOM 1261 N N . ILE A 1 169 ? 3.632 26.423 5.416 1 98.87 169 ILE A N 1
ATOM 1262 C CA . ILE A 1 169 ? 4.429 27.549 4.942 1 98.87 169 ILE A CA 1
ATOM 1263 C C . ILE A 1 169 ? 5.37 27.084 3.832 1 98.87 169 ILE A C 1
ATOM 1265 O O . ILE A 1 169 ? 6.452 26.56 4.106 1 98.87 169 ILE A O 1
ATOM 1269 N N . GLU A 1 170 ? 4.959 27.34 2.603 1 98.54 170 GLU A N 1
ATOM 1270 C CA . GLU A 1 170 ? 5.678 26.645 1.539 1 98.54 170 GLU A CA 1
ATOM 1271 C C . GLU A 1 170 ? 5.759 27.501 0.278 1 98.54 170 GLU A C 1
ATOM 1273 O O . GLU A 1 170 ? 5.86 26.974 -0.831 1 98.54 170 GLU A O 1
ATOM 1278 N N . SER A 1 171 ? 5.653 28.821 0.42 1 98.32 171 SER A N 1
ATOM 1279 C CA . SER A 1 171 ? 5.889 29.8 -0.636 1 98.32 171 SER A CA 1
ATOM 1280 C C . SER A 1 171 ? 6.722 30.972 -0.128 1 98.32 171 SER A C 1
ATOM 1282 O O . SER A 1 171 ? 6.835 31.182 1.081 1 98.32 171 SER A O 1
ATOM 1284 N N . ARG A 1 172 ? 7.244 31.714 -1.112 1 98.13 172 ARG A N 1
ATOM 1285 C CA . ARG A 1 172 ? 7.988 32.917 -0.753 1 98.13 172 ARG A CA 1
ATOM 1286 C C . ARG A 1 172 ? 7.134 33.857 0.093 1 98.13 172 ARG A C 1
ATOM 1288 O O . ARG A 1 172 ? 7.581 34.341 1.135 1 98.13 172 ARG A O 1
ATOM 1295 N N . MET A 1 173 ? 5.957 34.085 -0.314 1 98.6 173 MET A N 1
ATOM 1296 C CA . MET A 1 173 ? 5.045 34.979 0.392 1 98.6 173 MET A CA 1
ATOM 1297 C C . MET A 1 173 ? 4.765 34.469 1.802 1 98.6 173 MET A C 1
ATOM 1299 O O . MET A 1 173 ? 4.731 35.251 2.754 1 98.6 173 MET A O 1
ATOM 1303 N N . ALA A 1 174 ? 4.547 33.197 1.942 1 98.83 174 ALA A N 1
ATOM 1304 C CA . ALA A 1 174 ? 4.283 32.605 3.25 1 98.83 174 ALA A CA 1
ATOM 1305 C C . ALA A 1 174 ? 5.471 32.795 4.189 1 98.83 174 ALA A C 1
ATOM 1307 O O . ALA A 1 174 ? 5.293 33.076 5.377 1 98.83 174 ALA A O 1
ATOM 1308 N N . VAL A 1 175 ? 6.658 32.585 3.67 1 98.8 175 VAL A N 1
ATOM 1309 C CA . VAL A 1 175 ? 7.864 32.749 4.475 1 98.8 175 VAL A CA 1
ATOM 1310 C C . VAL A 1 175 ? 7.99 34.201 4.929 1 98.8 175 VAL A C 1
ATOM 1312 O O . VAL A 1 175 ? 8.307 34.47 6.09 1 98.8 175 VAL A O 1
ATOM 1315 N N . GLU A 1 176 ? 7.701 35.082 4.059 1 98.63 176 GLU A N 1
ATOM 1316 C CA . GLU A 1 176 ? 7.766 36.504 4.385 1 98.63 176 GLU A CA 1
ATOM 1317 C C . GLU A 1 176 ? 6.761 36.867 5.474 1 98.63 176 GLU A C 1
ATOM 1319 O O . GLU A 1 176 ? 7.016 37.755 6.291 1 98.63 176 GLU A O 1
ATOM 1324 N N . ASN A 1 177 ? 5.705 36.162 5.535 1 98.83 177 ASN A N 1
ATOM 1325 C CA . ASN A 1 177 ? 4.623 36.485 6.46 1 98.83 177 ASN A CA 1
ATOM 1326 C C . ASN A 1 177 ? 4.57 35.501 7.625 1 98.83 177 ASN A C 1
ATOM 1328 O O . ASN A 1 177 ? 3.632 35.528 8.424 1 98.83 177 ASN A O 1
ATOM 1332 N N . CYS A 1 178 ? 5.507 34.589 7.731 1 98.82 178 CYS A N 1
ATOM 1333 C CA . CYS A 1 178 ? 5.369 33.449 8.63 1 98.82 178 CYS A CA 1
ATOM 1334 C C . CYS A 1 178 ? 5.251 33.909 10.079 1 98.82 178 CYS A C 1
ATOM 1336 O O . CYS A 1 178 ? 4.541 33.291 10.875 1 98.82 178 CYS A O 1
ATOM 1338 N N . ALA A 1 179 ? 5.9 35.016 10.477 1 98.83 179 ALA A N 1
ATOM 1339 C CA . ALA A 1 179 ? 5.769 35.529 11.838 1 98.83 179 ALA A CA 1
ATOM 1340 C C . ALA A 1 179 ? 4.346 36.01 12.108 1 98.83 179 ALA A C 1
ATOM 1342 O O . ALA A 1 179 ? 3.791 35.758 13.18 1 98.83 179 ALA A O 1
ATOM 1343 N N . ALA A 1 180 ? 3.799 36.744 11.177 1 98.88 180 ALA A N 1
ATOM 1344 C CA . ALA A 1 180 ? 2.425 37.22 11.312 1 98.88 180 ALA A CA 1
ATOM 1345 C C . ALA A 1 180 ? 1.442 36.053 11.361 1 98.88 180 ALA A C 1
ATOM 1347 O O . ALA A 1 180 ? 0.456 36.094 12.101 1 98.88 180 ALA A O 1
ATOM 1348 N N . ILE A 1 181 ? 1.687 35.071 10.511 1 98.89 181 ILE A N 1
ATOM 1349 C CA . ILE A 1 181 ? 0.855 33.873 10.498 1 98.89 181 ILE A CA 1
ATOM 1350 C C . ILE A 1 181 ? 0.959 33.157 11.843 1 98.89 181 ILE A C 1
ATOM 1352 O O . ILE A 1 181 ? -0.055 32.763 12.424 1 98.89 181 ILE A O 1
ATOM 1356 N N . ALA A 1 182 ? 2.156 33.021 12.386 1 98.86 182 ALA A N 1
ATOM 1357 C CA . ALA A 1 182 ? 2.397 32.338 13.655 1 98.86 182 ALA A CA 1
ATOM 1358 C C . ALA A 1 182 ? 1.702 33.058 14.806 1 98.86 182 ALA A C 1
ATOM 1360 O O . ALA A 1 182 ? 1.326 32.433 15.801 1 98.86 182 ALA A O 1
ATOM 1361 N N . ALA A 1 183 ? 1.505 34.292 14.684 1 98.67 183 ALA A N 1
ATOM 1362 C CA . ALA A 1 183 ? 0.941 35.105 15.758 1 98.67 183 ALA A CA 1
ATOM 1363 C C . ALA A 1 183 ? -0.578 34.969 15.81 1 98.67 183 ALA A C 1
ATOM 1365 O O . ALA A 1 183 ? -1.213 35.393 16.779 1 98.67 183 ALA A O 1
ATOM 1366 N N . VAL A 1 184 ? -1.155 34.388 14.839 1 98.64 184 VAL A N 1
ATOM 1367 C CA . VAL A 1 184 ? -2.607 34.256 14.786 1 98.64 184 VAL A CA 1
ATOM 1368 C C . VAL A 1 184 ? -3.078 33.278 15.86 1 98.64 184 VAL A C 1
ATOM 1370 O O . VAL A 1 184 ? -2.664 32.117 15.875 1 98.64 184 VAL A O 1
ATOM 1373 N N . PRO A 1 185 ? -3.922 33.741 16.788 1 97.7 185 PRO A N 1
ATOM 1374 C CA . PRO A 1 185 ? -4.509 32.795 17.739 1 97.7 185 PRO A CA 1
ATOM 1375 C C . PRO A 1 185 ? -5.265 31.66 17.052 1 97.7 185 PRO A C 1
ATOM 1377 O O . PRO A 1 185 ? -5.966 31.89 16.063 1 97.7 185 PRO A O 1
ATOM 1380 N N . GLY A 1 186 ? -5.013 30.458 17.481 1 97.77 186 GLY A N 1
ATOM 1381 C CA . GLY A 1 186 ? -5.721 29.31 16.937 1 97.77 186 GLY A CA 1
ATOM 1382 C C . GLY A 1 186 ? -4.866 28.465 16.012 1 97.77 186 GLY A C 1
ATOM 1383 O O . GLY A 1 186 ? -5.174 27.297 15.768 1 97.77 186 GLY A O 1
ATOM 1384 N N . ILE A 1 187 ? -3.866 29.096 15.406 1 98.71 187 ILE A N 1
ATOM 1385 C CA . ILE A 1 187 ? -2.881 28.29 14.692 1 98.71 187 ILE A CA 1
ATOM 1386 C C . ILE A 1 187 ? -1.998 27.549 15.693 1 98.71 187 ILE A C 1
ATOM 1388 O O . ILE A 1 187 ? -1.467 28.153 16.628 1 98.71 187 ILE A O 1
ATOM 1392 N N . ASP A 1 188 ? -1.842 26.287 15.487 1 98.62 188 ASP A N 1
ATOM 1393 C CA . ASP A 1 188 ? -1.087 25.503 16.46 1 98.62 188 ASP A CA 1
ATOM 1394 C C . ASP A 1 188 ? 0.317 25.195 15.946 1 98.62 188 ASP A C 1
ATOM 1396 O O . ASP A 1 188 ? 1.243 24.996 16.735 1 98.62 188 ASP A O 1
ATOM 1400 N N . MET A 1 189 ? 0.44 25.145 14.594 1 98.88 189 MET A N 1
ATOM 1401 C CA . MET A 1 189 ? 1.698 24.66 14.035 1 98.88 189 MET A CA 1
ATOM 1402 C C . MET A 1 189 ? 1.966 25.288 12.671 1 98.88 189 MET A C 1
ATOM 1404 O O . MET A 1 189 ? 1.045 25.467 11.873 1 98.88 189 MET A O 1
ATOM 1408 N N . LEU A 1 190 ? 3.21 25.588 12.412 1 98.95 190 LEU A N 1
ATOM 1409 C CA . LEU A 1 190 ? 3.718 25.866 11.072 1 98.95 190 LEU A CA 1
ATOM 1410 C C . LEU A 1 190 ? 4.49 24.67 10.525 1 98.95 190 LEU A C 1
ATOM 1412 O O . LEU A 1 190 ? 5.379 24.14 11.195 1 98.95 190 LEU A O 1
ATOM 1416 N N . PHE A 1 191 ? 4.107 24.211 9.368 1 98.9 191 PHE A N 1
ATOM 1417 C CA . PHE A 1 191 ? 4.706 23.047 8.727 1 98.9 191 PHE A CA 1
ATOM 1418 C C . PHE A 1 191 ? 5.391 23.439 7.424 1 98.9 191 PHE A C 1
ATOM 1420 O O . PHE A 1 191 ? 4.767 24.032 6.542 1 98.9 191 PHE A O 1
ATOM 1427 N N . VAL A 1 192 ? 6.61 23.056 7.251 1 98.82 192 VAL A N 1
ATOM 1428 C CA . VAL A 1 192 ? 7.362 23.394 6.047 1 98.82 192 VAL A CA 1
ATOM 1429 C C . VAL A 1 192 ? 7.196 22.288 5.007 1 98.82 192 VAL A C 1
ATOM 1431 O O . VAL A 1 192 ? 7.54 21.131 5.262 1 98.82 192 VAL A O 1
ATOM 1434 N N . GLY A 1 193 ? 6.661 22.647 3.886 1 97.78 193 GLY A N 1
ATOM 1435 C CA . GLY A 1 193 ? 6.742 21.823 2.69 1 97.78 193 GLY A CA 1
ATOM 1436 C C . GLY A 1 193 ? 7.875 22.224 1.764 1 97.78 193 GLY A C 1
ATOM 1437 O O . GLY A 1 193 ? 7.729 23.147 0.96 1 97.78 193 GLY A O 1
ATOM 1438 N N . PRO A 1 194 ? 8.885 21.499 1.787 1 96.91 194 PRO A N 1
ATOM 1439 C CA . PRO A 1 194 ? 10.117 21.993 1.168 1 96.91 194 PRO A CA 1
ATOM 1440 C C . PRO A 1 194 ? 10.071 21.948 -0.357 1 96.91 194 PRO A C 1
ATOM 1442 O O . PRO A 1 194 ? 10.7 22.776 -1.022 1 96.91 194 PRO A O 1
ATOM 1445 N N . ASN A 1 195 ? 9.36 20.992 -0.96 1 96.45 195 ASN A N 1
ATOM 1446 C CA . ASN A 1 195 ? 9.268 20.911 -2.414 1 96.45 195 ASN A CA 1
ATOM 1447 C C . ASN A 1 195 ? 8.575 22.138 -3.001 1 96.45 195 ASN A C 1
ATOM 1449 O O . ASN A 1 195 ? 9.093 22.765 -3.926 1 96.45 195 ASN A O 1
ATOM 1453 N N . ASP A 1 196 ? 7.477 22.453 -2.479 1 97.62 196 ASP A N 1
ATOM 1454 C CA . ASP A 1 196 ? 6.741 23.625 -2.942 1 97.62 196 ASP A CA 1
ATOM 1455 C C . ASP A 1 196 ? 7.502 24.911 -2.628 1 97.62 196 ASP A C 1
ATOM 1457 O O . ASP A 1 196 ? 7.463 25.868 -3.405 1 97.62 196 ASP A O 1
ATOM 1461 N N . LEU A 1 197 ? 8.132 24.972 -1.487 1 98.04 197 LEU A N 1
ATOM 1462 C CA . LEU A 1 197 ? 8.935 26.138 -1.133 1 98.04 197 LEU A CA 1
ATOM 1463 C C . LEU A 1 197 ? 10.044 26.364 -2.154 1 98.04 197 LEU A C 1
ATOM 1465 O O . LEU A 1 197 ? 10.228 27.483 -2.639 1 98.04 197 LEU A O 1
ATOM 1469 N N . ALA A 1 198 ? 10.741 25.277 -2.501 1 97.75 198 ALA A N 1
ATOM 1470 C CA . ALA A 1 198 ? 11.793 25.366 -3.51 1 97.75 198 ALA A CA 1
ATOM 1471 C C . ALA A 1 198 ? 11.237 25.875 -4.837 1 97.75 198 ALA A C 1
ATOM 1473 O O . ALA A 1 198 ? 11.81 26.777 -5.453 1 97.75 198 ALA A O 1
ATOM 1474 N N . SER A 1 199 ? 10.123 25.338 -5.239 1 97.19 199 SER A N 1
ATOM 1475 C CA . SER A 1 199 ? 9.49 25.748 -6.488 1 97.19 199 SER A CA 1
ATOM 1476 C C . SER A 1 199 ? 9.096 27.221 -6.451 1 97.19 199 SER A C 1
ATOM 1478 O O . SER A 1 199 ? 9.277 27.943 -7.433 1 97.19 199 SER A O 1
ATOM 1480 N N . SER A 1 200 ? 8.592 27.66 -5.369 1 97.13 200 SER A N 1
ATOM 1481 C CA . SER A 1 200 ? 8.148 29.041 -5.209 1 97.13 200 SER A CA 1
ATOM 1482 C C . SER A 1 200 ? 9.325 30.009 -5.256 1 97.13 200 SER A C 1
ATOM 1484 O O . SER A 1 200 ? 9.17 31.166 -5.654 1 97.13 200 SER A O 1
ATOM 1486 N N . LEU A 1 201 ? 10.482 29.551 -4.894 1 96.94 201 LEU A N 1
ATOM 1487 C CA . LEU A 1 201 ? 11.689 30.371 -4.889 1 96.94 201 LEU A CA 1
ATOM 1488 C C . LEU A 1 201 ? 12.408 30.287 -6.231 1 96.94 201 LEU A C 1
ATOM 1490 O O . LEU A 1 201 ? 13.463 30.899 -6.414 1 96.94 201 LEU A O 1
ATOM 1494 N N . GLY A 1 202 ? 11.831 29.467 -7.133 1 96.85 202 GLY A N 1
ATOM 1495 C CA . GLY A 1 202 ? 12.354 29.424 -8.489 1 96.85 202 GLY A CA 1
ATOM 1496 C C . GLY A 1 202 ? 13.29 28.255 -8.731 1 96.85 202 GLY A C 1
ATOM 1497 O O . GLY A 1 202 ? 14.002 28.22 -9.737 1 96.85 202 GLY A O 1
ATOM 1498 N N . TYR A 1 203 ? 13.293 27.284 -7.824 1 96.64 203 TYR A N 1
ATOM 1499 C CA . TYR A 1 203 ? 14.21 26.156 -7.949 1 96.64 203 TYR A CA 1
ATOM 1500 C C . TYR A 1 203 ? 13.456 24.875 -8.284 1 96.64 203 TYR A C 1
ATOM 1502 O O . TYR A 1 203 ? 12.225 24.836 -8.217 1 96.64 203 TYR A O 1
ATOM 1510 N N . PHE A 1 204 ? 14.224 23.885 -8.676 1 95.69 204 PHE A N 1
ATOM 1511 C CA . PHE A 1 204 ? 13.647 22.563 -8.888 1 95.69 204 PHE A CA 1
ATOM 1512 C C . PHE A 1 204 ? 13.248 21.927 -7.562 1 95.69 204 PHE A C 1
ATOM 1514 O O . PHE A 1 204 ? 14.071 21.809 -6.652 1 95.69 204 PHE A O 1
ATOM 1521 N N . ALA A 1 205 ? 12.082 21.412 -7.405 1 93.49 205 ALA A N 1
ATOM 1522 C CA . ALA A 1 205 ? 11.435 20.995 -6.164 1 93.49 205 ALA A CA 1
ATOM 1523 C C . ALA A 1 205 ? 12.262 19.932 -5.445 1 93.49 205 ALA A C 1
ATOM 1525 O O . ALA A 1 205 ? 12.509 20.038 -4.242 1 93.49 205 ALA A O 1
ATOM 1526 N N . LEU A 1 206 ? 12.775 18.943 -6.097 1 91.34 206 LEU A N 1
ATOM 1527 C CA . LEU A 1 206 ? 13.397 17.774 -5.485 1 91.34 206 LEU A CA 1
ATOM 1528 C C . LEU A 1 206 ? 14.831 18.079 -5.063 1 91.34 206 LEU A C 1
ATOM 1530 O O . LEU A 1 206 ? 15.447 17.298 -4.334 1 91.34 206 LEU A O 1
ATOM 1534 N N . ASP A 1 207 ? 15.32 19.299 -5.391 1 94.2 207 ASP A N 1
ATOM 1535 C CA . ASP A 1 207 ? 16.666 19.704 -4.998 1 94.2 207 ASP A CA 1
ATOM 1536 C C . ASP A 1 207 ? 16.639 20.531 -3.715 1 94.2 207 ASP A C 1
ATOM 1538 O O . ASP A 1 207 ? 17.655 21.104 -3.318 1 94.2 207 ASP A O 1
ATOM 1542 N N . HIS A 1 208 ? 15.589 20.572 -3.07 1 94.84 208 HIS A N 1
ATOM 1543 C CA . HIS A 1 208 ? 15.373 21.527 -1.989 1 94.84 208 HIS A CA 1
ATOM 1544 C C . HIS A 1 208 ? 16.44 21.385 -0.908 1 94.84 208 HIS A C 1
ATOM 1546 O O . HIS A 1 208 ? 16.86 22.378 -0.31 1 94.84 208 HIS A O 1
ATOM 1552 N N . ALA A 1 209 ? 16.906 20.231 -0.647 1 93.35 209 ALA A N 1
ATOM 1553 C CA . ALA A 1 209 ? 17.824 19.961 0.457 1 93.35 209 ALA A CA 1
ATOM 1554 C C . ALA A 1 209 ? 19.191 20.589 0.2 1 93.35 209 ALA A C 1
ATOM 1556 O O . ALA A 1 209 ? 19.923 20.903 1.141 1 93.35 209 ALA A O 1
ATOM 1557 N N . GLN A 1 210 ? 19.445 20.874 -1.056 1 95.17 210 GLN A N 1
ATOM 1558 C CA . GLN A 1 210 ? 20.772 21.356 -1.426 1 95.17 210 GLN A CA 1
ATOM 1559 C C . GLN A 1 210 ? 20.756 22.858 -1.695 1 95.17 210 GLN A C 1
ATOM 1561 O O . GLN A 1 210 ? 21.796 23.452 -1.989 1 95.17 210 GLN A O 1
ATOM 1566 N N . ILE A 1 211 ? 19.655 23.465 -1.637 1 96.64 211 ILE A N 1
ATOM 1567 C CA . ILE A 1 211 ? 19.526 24.876 -1.98 1 96.64 211 ILE A CA 1
ATOM 1568 C C . ILE A 1 211 ? 19.623 25.726 -0.716 1 96.64 211 ILE A C 1
ATOM 1570 O O . ILE A 1 211 ? 18.728 25.694 0.132 1 96.64 211 ILE A O 1
ATOM 1574 N N . PRO A 1 212 ? 20.597 26.554 -0.539 1 97.54 212 PRO A N 1
ATOM 1575 C CA . PRO A 1 212 ? 20.801 27.341 0.68 1 97.54 212 PRO A CA 1
ATOM 1576 C C . PRO A 1 212 ? 19.621 28.258 0.995 1 97.54 212 PRO A C 1
ATOM 1578 O O . PRO A 1 212 ? 19.236 28.398 2.158 1 97.54 212 PRO A O 1
ATOM 1581 N N . GLU A 1 213 ? 19.058 28.854 -0.025 1 97.9 213 GLU A N 1
ATOM 1582 C CA . GLU A 1 213 ? 17.942 29.768 0.198 1 97.9 213 GLU A CA 1
ATOM 1583 C C . GLU A 1 213 ? 16.746 29.041 0.805 1 97.9 213 GLU A C 1
ATOM 1585 O O . GLU A 1 213 ? 16.019 29.608 1.624 1 97.9 213 GLU A O 1
ATOM 1590 N N . VAL A 1 214 ? 16.562 27.841 0.38 1 98.29 214 VAL A N 1
ATOM 1591 C CA . VAL A 1 214 ? 15.473 27.038 0.927 1 98.29 214 VAL A CA 1
ATOM 1592 C C . VAL A 1 214 ? 15.759 26.707 2.39 1 98.29 214 VAL A C 1
ATOM 1594 O O . VAL A 1 214 ? 14.857 26.751 3.23 1 98.29 214 VAL A O 1
ATOM 1597 N N . GLN A 1 215 ? 16.996 26.364 2.695 1 98.19 215 GLN A N 1
ATOM 1598 C CA . GLN A 1 215 ? 17.37 26.067 4.074 1 98.19 215 GLN A CA 1
ATOM 1599 C C . GLN A 1 215 ? 17.217 27.298 4.963 1 98.19 215 GLN A C 1
ATOM 1601 O O . GLN A 1 215 ? 16.765 27.193 6.105 1 98.19 215 GLN A O 1
ATOM 1606 N N . GLU A 1 216 ? 17.573 28.433 4.48 1 98.4 216 GLU A N 1
ATOM 1607 C CA . GLU A 1 216 ? 17.416 29.679 5.225 1 98.4 216 GLU A CA 1
ATOM 1608 C C . GLU A 1 216 ? 15.945 29.98 5.493 1 98.4 216 GLU A C 1
ATOM 1610 O O . GLU A 1 216 ? 15.583 30.405 6.593 1 98.4 216 GLU A O 1
ATOM 1615 N N . ALA A 1 217 ? 15.159 29.823 4.459 1 98.59 217 ALA A N 1
ATOM 1616 C CA . ALA A 1 217 ? 13.72 30.02 4.609 1 98.59 217 ALA A CA 1
ATOM 1617 C C . ALA A 1 217 ? 13.138 29.054 5.638 1 98.59 217 ALA A C 1
ATOM 1619 O O . ALA A 1 217 ? 12.291 29.437 6.449 1 98.59 217 ALA A O 1
ATOM 1620 N N . THR A 1 218 ? 13.571 27.827 5.569 1 98.66 218 THR A N 1
ATOM 1621 C CA . THR A 1 218 ? 13.144 26.805 6.518 1 98.66 218 THR A CA 1
ATOM 1622 C C . THR A 1 218 ? 13.475 27.223 7.948 1 98.66 218 THR A C 1
ATOM 1624 O O . THR A 1 218 ? 12.638 27.103 8.845 1 98.66 218 THR A O 1
ATOM 1627 N N . ASP A 1 219 ? 14.651 27.722 8.145 1 98.57 219 ASP A N 1
ATOM 1628 C CA . ASP A 1 219 ? 15.083 28.182 9.461 1 98.57 219 ASP A CA 1
ATOM 1629 C C . ASP A 1 219 ? 14.234 29.359 9.938 1 98.57 219 ASP A C 1
ATOM 1631 O O . ASP A 1 219 ? 13.925 29.467 11.126 1 98.57 219 ASP A O 1
ATOM 1635 N N . ARG A 1 220 ? 13.932 30.225 9.047 1 98.72 220 ARG A N 1
ATOM 1636 C CA . ARG A 1 220 ? 13.091 31.37 9.383 1 98.72 220 ARG A CA 1
ATOM 1637 C C . ARG A 1 220 ? 11.724 30.916 9.883 1 98.72 220 ARG A C 1
ATOM 1639 O O . ARG A 1 220 ? 11.195 31.468 10.85 1 98.72 220 ARG A O 1
ATOM 1646 N N . VAL A 1 221 ? 11.168 29.959 9.234 1 98.88 221 VAL A N 1
ATOM 1647 C CA . VAL A 1 221 ? 9.865 29.433 9.628 1 98.88 221 VAL A CA 1
ATOM 1648 C C . VAL A 1 221 ? 9.965 28.781 11.005 1 98.88 221 VAL A C 1
ATOM 1650 O O . VAL A 1 221 ? 9.086 28.962 11.85 1 98.88 221 VAL A O 1
ATOM 1653 N N . LEU A 1 222 ? 11.014 28.005 11.232 1 98.8 222 LEU A N 1
ATOM 1654 C CA . LEU A 1 222 ? 11.249 27.377 12.527 1 98.8 222 LEU A CA 1
ATOM 1655 C C . LEU A 1 222 ? 11.294 28.421 13.638 1 98.8 222 LEU A C 1
ATOM 1657 O O . LEU A 1 222 ? 10.621 28.274 14.661 1 98.8 222 LEU A O 1
ATOM 1661 N N . GLN A 1 223 ? 12.021 29.474 13.419 1 98.76 223 GLN A N 1
ATOM 1662 C CA . GLN A 1 223 ? 12.185 30.517 14.426 1 98.76 223 GLN A CA 1
ATOM 1663 C C . GLN A 1 223 ? 10.869 31.247 14.679 1 98.76 223 GLN A C 1
ATOM 1665 O O . GLN A 1 223 ? 10.548 31.58 15.822 1 98.76 223 GLN A O 1
ATOM 1670 N N . ALA A 1 224 ? 10.166 31.507 13.597 1 98.83 224 ALA A N 1
ATOM 1671 C CA . ALA A 1 224 ? 8.876 32.177 13.734 1 98.83 224 ALA A CA 1
ATOM 1672 C C . ALA A 1 224 ? 7.908 31.34 14.566 1 98.83 224 ALA A C 1
ATOM 1674 O O . ALA A 1 224 ? 7.206 31.868 15.431 1 98.83 224 ALA A O 1
ATOM 1675 N N . ALA A 1 225 ? 7.857 30.056 14.256 1 98.79 225 ALA A N 1
ATOM 1676 C CA . ALA A 1 225 ? 6.971 29.16 14.996 1 98.79 225 ALA A CA 1
ATOM 1677 C C . ALA A 1 225 ? 7.347 29.114 16.474 1 98.79 225 ALA A C 1
ATOM 1679 O O . ALA A 1 225 ? 6.506 29.355 17.343 1 98.79 225 ALA A O 1
ATOM 1680 N N . LYS A 1 226 ? 8.64 28.882 16.731 1 98.17 226 LYS A N 1
ATOM 1681 C CA . LYS A 1 226 ? 9.118 28.761 18.106 1 98.17 226 LYS A CA 1
ATOM 1682 C C . LYS A 1 226 ? 8.967 30.08 18.858 1 98.17 226 LYS A C 1
ATOM 1684 O O . LYS A 1 226 ? 8.595 30.09 20.034 1 98.17 226 LYS A O 1
ATOM 1689 N N . GLY A 1 227 ? 9.257 31.131 18.194 1 98.16 227 GLY A N 1
ATOM 1690 C CA . GLY A 1 227 ? 9.129 32.445 18.804 1 98.16 227 GLY A CA 1
ATOM 1691 C C . GLY A 1 227 ? 7.709 32.772 19.227 1 98.16 227 GLY A C 1
ATOM 1692 O O . GLY A 1 227 ? 7.498 33.53 20.175 1 98.16 227 GLY A O 1
ATOM 1693 N N . ALA A 1 228 ? 6.756 32.208 18.535 1 98.44 228 ALA A N 1
ATOM 1694 C CA . ALA A 1 228 ? 5.348 32.464 18.827 1 98.44 228 ALA A CA 1
ATOM 1695 C C . ALA A 1 228 ? 4.767 31.372 19.721 1 98.44 228 ALA A C 1
ATOM 1697 O O . ALA A 1 228 ? 3.562 31.352 19.982 1 98.44 228 ALA A O 1
ATOM 1698 N N . GLY A 1 229 ? 5.599 30.434 20.158 1 97.83 229 GLY A N 1
ATOM 1699 C CA . GLY A 1 229 ? 5.135 29.351 21.011 1 97.83 229 GLY A CA 1
ATOM 1700 C C . GLY A 1 229 ? 4.337 28.301 20.261 1 97.83 229 GLY A C 1
ATOM 1701 O O . GLY A 1 229 ? 3.504 27.609 20.85 1 97.83 229 GLY A O 1
ATOM 1702 N N . LYS A 1 230 ? 4.494 28.213 18.958 1 98.64 230 LYS A N 1
ATOM 1703 C CA . LYS A 1 230 ? 3.821 27.226 18.118 1 98.64 230 LYS A CA 1
ATOM 1704 C C . LYS A 1 230 ? 4.714 26.014 17.871 1 98.64 230 LYS A C 1
ATOM 1706 O O . LYS A 1 230 ? 5.934 26.091 18.033 1 98.64 230 LYS A O 1
ATOM 1711 N N . TYR A 1 231 ? 4.105 24.895 17.587 1 98.68 231 TYR A N 1
ATOM 1712 C CA . TYR A 1 231 ? 4.868 23.749 17.104 1 98.68 231 TYR A CA 1
ATOM 1713 C C . TYR A 1 231 ? 5.412 24.007 15.704 1 98.68 231 TYR A C 1
ATOM 1715 O O . TYR A 1 231 ? 4.846 24.799 14.947 1 98.68 231 TYR A O 1
ATOM 1723 N N . ALA A 1 232 ? 6.479 23.363 15.397 1 98.85 232 ALA A N 1
ATOM 1724 C CA . ALA A 1 232 ? 7.088 23.419 14.07 1 98.85 232 ALA A CA 1
ATOM 1725 C C . ALA A 1 232 ? 7.224 22.022 13.47 1 98.85 232 ALA A C 1
ATOM 1727 O O . ALA A 1 232 ? 7.674 21.092 14.141 1 98.85 232 ALA A O 1
ATOM 1728 N N . GLY A 1 233 ? 6.789 21.857 12.235 1 98.81 233 GLY A N 1
ATOM 1729 C CA . GLY A 1 233 ? 6.905 20.588 11.533 1 98.81 233 GLY A CA 1
ATOM 1730 C C . GLY A 1 233 ? 7.641 20.702 10.212 1 98.81 233 GLY A C 1
ATOM 1731 O O . GLY A 1 233 ? 7.709 21.784 9.624 1 98.81 233 GLY A O 1
ATOM 1732 N N . HIS A 1 234 ? 8.181 19.587 9.741 1 98.57 234 HIS A N 1
ATOM 1733 C CA . HIS A 1 234 ? 8.906 19.519 8.477 1 98.57 234 HIS A CA 1
ATOM 1734 C C . HIS A 1 234 ? 8.684 18.178 7.785 1 98.57 234 HIS A C 1
ATOM 1736 O O . HIS A 1 234 ? 8.681 17.131 8.438 1 98.57 234 HIS A O 1
ATOM 1742 N N . PHE A 1 235 ? 8.578 18.26 6.507 1 97.6 235 PHE A N 1
ATOM 1743 C CA . PHE A 1 235 ? 8.397 17.069 5.687 1 97.6 235 PHE A CA 1
ATOM 1744 C C . PHE A 1 235 ? 9.712 16.313 5.533 1 97.6 235 PHE A C 1
ATOM 1746 O O . PHE A 1 235 ? 10.748 16.914 5.241 1 97.6 235 PHE A O 1
ATOM 1753 N N . ALA A 1 236 ? 9.666 15.036 5.807 1 94.9 236 ALA A N 1
ATOM 1754 C CA . ALA A 1 236 ? 10.811 14.146 5.627 1 94.9 236 ALA A CA 1
ATOM 1755 C C . ALA A 1 236 ? 10.369 12.785 5.095 1 94.9 236 ALA A C 1
ATOM 1757 O O . ALA A 1 236 ? 9.308 12.28 5.469 1 94.9 236 ALA A O 1
ATOM 1758 N N . LEU A 1 237 ? 11.278 12.115 4.263 1 91.14 237 LEU A N 1
ATOM 1759 C CA . LEU A 1 237 ? 10.88 10.848 3.659 1 91.14 237 LEU A CA 1
ATOM 1760 C C . LEU A 1 237 ? 11.787 9.715 4.127 1 91.14 237 LEU A C 1
ATOM 1762 O O . LEU A 1 237 ? 11.767 8.622 3.556 1 91.14 237 LEU A O 1
ATOM 1766 N N . SER A 1 238 ? 12.656 10.04 5.101 1 94.63 238 SER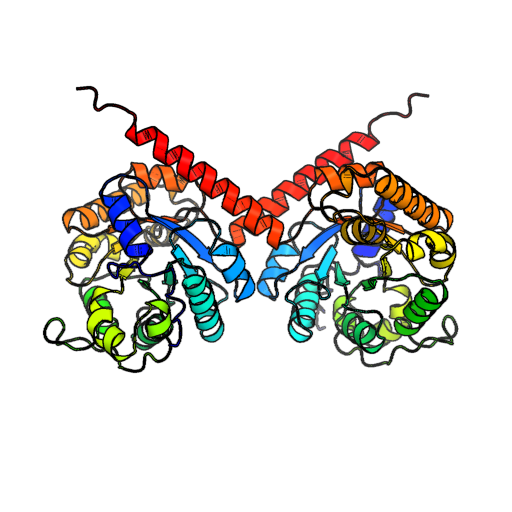 A N 1
ATOM 1767 C CA . SER A 1 238 ? 13.524 9.015 5.67 1 94.63 238 SER A CA 1
ATOM 1768 C C . SER A 1 238 ? 13.831 9.302 7.136 1 94.63 238 SER A C 1
ATOM 1770 O O . SER A 1 238 ? 13.694 10.439 7.593 1 94.63 238 SER A O 1
ATOM 1772 N N . ALA A 1 239 ? 14.243 8.272 7.754 1 96.65 239 ALA A N 1
ATOM 1773 C CA . ALA A 1 239 ? 14.61 8.382 9.163 1 96.65 239 ALA A CA 1
ATOM 1774 C C . ALA A 1 239 ? 15.751 9.378 9.356 1 96.65 239 ALA A C 1
ATOM 1776 O O . ALA A 1 239 ? 15.746 10.159 10.311 1 96.65 239 ALA A O 1
ATOM 1777 N N . ASP A 1 240 ? 16.706 9.375 8.456 1 96.64 240 ASP A N 1
ATOM 1778 C CA . ASP A 1 240 ? 17.87 10.248 8.571 1 96.64 240 ASP A CA 1
ATOM 1779 C C . ASP A 1 240 ? 17.464 11.718 8.484 1 96.64 240 ASP A C 1
ATOM 1781 O O . ASP A 1 240 ? 17.892 12.535 9.302 1 96.64 240 ASP A O 1
ATOM 1785 N N . VAL A 1 241 ? 16.671 12.008 7.509 1 96.51 241 VAL A N 1
ATOM 1786 C CA . VAL A 1 241 ? 16.239 13.388 7.318 1 96.51 241 VAL A CA 1
ATOM 1787 C C . VAL A 1 241 ? 15.348 13.816 8.482 1 96.51 241 VAL A C 1
ATOM 1789 O O . VAL A 1 241 ? 15.485 14.926 9.002 1 96.51 241 VAL A O 1
ATOM 1792 N N . ALA A 1 242 ? 14.456 12.93 8.885 1 97.73 242 ALA A N 1
ATOM 1793 C CA . ALA A 1 242 ? 13.561 13.226 10.001 1 97.73 242 ALA A CA 1
ATOM 1794 C C . ALA A 1 242 ? 14.35 13.515 11.275 1 97.73 242 ALA A C 1
ATOM 1796 O O . ALA A 1 242 ? 14.064 14.484 11.983 1 97.73 242 ALA A O 1
ATOM 1797 N N . ALA A 1 243 ? 15.315 12.69 11.528 1 97.68 243 ALA A N 1
ATOM 1798 C CA . ALA A 1 243 ? 16.137 12.871 12.721 1 97.68 243 ALA A CA 1
ATOM 1799 C C . ALA A 1 243 ? 16.901 14.192 12.666 1 97.68 243 ALA A C 1
ATOM 1801 O O . ALA A 1 243 ? 16.999 14.902 13.669 1 97.68 243 ALA A O 1
ATOM 1802 N N . ALA A 1 244 ? 17.458 14.509 11.554 1 97.14 244 ALA A N 1
ATOM 1803 C CA . ALA A 1 244 ? 18.203 15.755 11.386 1 97.14 244 ALA A CA 1
ATOM 1804 C C . ALA A 1 244 ? 17.312 16.966 11.647 1 97.14 244 ALA A C 1
ATOM 1806 O O . ALA A 1 244 ? 17.741 17.934 12.279 1 97.14 244 ALA A O 1
ATOM 1807 N N . LYS A 1 245 ? 16.1 16.902 11.167 1 97.92 245 LYS A N 1
ATOM 1808 C CA . LYS A 1 245 ? 15.179 18.019 11.355 1 97.92 245 LYS A CA 1
ATOM 1809 C C . LYS A 1 245 ? 14.743 18.131 12.813 1 97.92 245 LYS A C 1
ATOM 1811 O O . LYS A 1 245 ? 14.594 19.237 13.339 1 97.92 245 LYS A O 1
ATOM 1816 N N . TYR A 1 246 ? 14.534 17 13.454 1 97.79 246 TYR A N 1
ATOM 1817 C CA . TYR A 1 246 ? 14.248 17.032 14.884 1 97.79 246 TYR A CA 1
ATOM 1818 C C . TYR A 1 246 ? 15.392 17.679 15.655 1 97.79 246 TYR A C 1
ATOM 1820 O O . TYR A 1 246 ? 15.166 18.545 16.503 1 97.79 246 TYR A O 1
ATOM 1828 N N . HIS A 1 247 ? 16.598 17.31 15.344 1 96.88 247 HIS A N 1
ATOM 1829 C CA . HIS A 1 247 ? 17.764 17.86 16.027 1 96.88 247 HIS A CA 1
ATOM 1830 C C . HIS A 1 247 ? 17.935 19.343 15.718 1 96.88 247 HIS A C 1
ATOM 1832 O O . HIS A 1 247 ? 18.454 20.098 16.544 1 96.88 247 HIS A O 1
ATOM 1838 N N . GLN A 1 248 ? 17.44 19.742 14.577 1 97.28 248 GLN A N 1
ATOM 1839 C CA . GLN A 1 248 ? 17.469 21.151 14.201 1 97.28 248 GLN A CA 1
ATOM 1840 C C . GLN A 1 248 ? 16.502 21.968 15.054 1 97.28 248 GLN A C 1
ATOM 1842 O O . GLN A 1 248 ? 16.669 23.181 15.201 1 97.28 248 GLN A O 1
ATOM 1847 N N . GLY A 1 249 ? 15.43 21.302 15.551 1 97.82 249 GLY A N 1
ATOM 1848 C CA . GLY A 1 249 ? 14.519 21.997 16.447 1 97.82 249 GLY A CA 1
ATOM 1849 C C . GLY A 1 249 ? 13.058 21.759 16.115 1 97.82 249 GLY A C 1
ATOM 1850 O O . GLY A 1 249 ? 12.171 22.17 16.865 1 97.82 249 GLY A O 1
ATOM 1851 N N . PHE A 1 250 ? 12.799 21.033 15.048 1 98.49 250 PHE A N 1
ATOM 1852 C CA . PHE A 1 250 ? 11.423 20.736 14.668 1 98.49 250 PHE A CA 1
ATOM 1853 C C . PHE A 1 250 ? 10.812 19.705 15.609 1 98.49 250 PHE A C 1
ATOM 1855 O O . PHE A 1 250 ? 11.523 18.861 16.159 1 98.49 250 PHE A O 1
ATOM 1862 N N . ASP A 1 251 ? 9.522 19.752 15.809 1 98.4 251 ASP A N 1
ATOM 1863 C CA . ASP A 1 251 ? 8.812 18.908 16.765 1 98.4 251 ASP A CA 1
ATOM 1864 C C . ASP A 1 251 ? 8.139 17.73 16.064 1 98.4 251 ASP A C 1
ATOM 1866 O O . ASP A 1 251 ? 7.952 16.669 16.663 1 98.4 251 ASP A O 1
ATOM 1870 N N . PHE A 1 252 ? 7.713 17.888 14.86 1 98.57 252 PHE A N 1
ATOM 1871 C CA . PHE A 1 252 ? 6.767 17.078 14.102 1 98.57 252 PHE A CA 1
ATOM 1872 C C . PHE A 1 252 ? 7.352 16.686 12.75 1 98.57 252 PHE A C 1
ATOM 1874 O O . PHE A 1 252 ? 7.622 17.548 11.911 1 98.57 252 PHE A O 1
ATOM 1881 N N . VAL A 1 253 ? 7.584 15.397 12.547 1 98.24 253 VAL A N 1
ATOM 1882 C CA . VAL A 1 253 ? 8.222 14.952 11.312 1 98.24 253 VAL A CA 1
ATOM 1883 C C . VAL A 1 253 ? 7.61 13.628 10.862 1 98.24 253 VAL A C 1
ATOM 1885 O O . VAL A 1 253 ? 7.25 12.79 11.692 1 98.24 253 VAL A O 1
ATOM 1888 N N . ASN A 1 254 ? 7.433 13.466 9.613 1 97.55 254 ASN A N 1
ATOM 1889 C CA . ASN A 1 254 ? 7.206 12.135 9.06 1 97.55 254 ASN A CA 1
ATOM 1890 C C . ASN A 1 254 ? 8.515 11.468 8.649 1 97.55 254 ASN A C 1
ATOM 1892 O O . ASN A 1 254 ? 9.532 12.142 8.474 1 97.55 254 ASN A O 1
ATOM 1896 N N . PHE A 1 255 ? 8.485 10.204 8.497 1 94.64 255 PHE A N 1
ATOM 1897 C CA . PHE A 1 255 ? 9.695 9.491 8.104 1 94.64 255 PHE A CA 1
ATOM 1898 C C . PHE A 1 255 ? 9.462 8.69 6.829 1 94.64 255 PHE A C 1
ATOM 1900 O O . PHE A 1 255 ? 10.315 7.9 6.42 1 94.64 255 PHE A O 1
ATOM 1907 N N . GLY A 1 256 ? 8.329 8.872 6.217 1 92.13 256 GLY A N 1
ATOM 1908 C CA . GLY A 1 256 ? 8.038 8.16 4.983 1 92.13 256 GLY A CA 1
ATOM 1909 C C . GLY A 1 256 ? 6.585 8.269 4.559 1 92.13 256 GLY A C 1
ATOM 1910 O O . GLY A 1 256 ? 5.85 9.124 5.059 1 92.13 256 GLY A O 1
ATOM 1911 N N . ALA A 1 257 ? 6.262 7.537 3.54 1 96.12 257 ALA A N 1
ATOM 1912 C CA . ALA A 1 257 ? 4.93 7.38 2.96 1 96.12 257 ALA A CA 1
ATOM 1913 C C . ALA A 1 257 ? 4.72 5.958 2.447 1 96.12 257 ALA A C 1
ATOM 1915 O O . ALA A 1 257 ? 5.685 5.226 2.215 1 96.12 257 ALA A O 1
ATOM 1916 N N . ASP A 1 258 ? 3.468 5.597 2.329 1 97.5 258 ASP A N 1
ATOM 1917 C CA . ASP A 1 258 ? 3.168 4.245 1.866 1 97.5 258 ASP A CA 1
ATOM 1918 C C . ASP A 1 258 ? 3.743 4.002 0.472 1 97.5 258 ASP A C 1
ATOM 1920 O O . ASP A 1 258 ? 4.305 2.938 0.204 1 97.5 258 ASP A O 1
ATOM 1924 N N . ILE A 1 259 ? 3.66 4.965 -0.364 1 96.93 259 ILE A N 1
ATOM 1925 C CA . ILE A 1 259 ? 4.171 4.798 -1.72 1 96.93 259 ILE A CA 1
ATOM 1926 C C . ILE A 1 259 ? 5.691 4.651 -1.684 1 96.93 259 ILE A C 1
ATOM 1928 O O . ILE A 1 259 ? 6.266 3.888 -2.464 1 96.93 259 ILE A O 1
ATOM 1932 N N . VAL A 1 260 ? 6.354 5.384 -0.835 1 96.19 260 VAL A N 1
ATOM 1933 C CA . VAL A 1 260 ? 7.803 5.29 -0.682 1 96.19 260 VAL A CA 1
ATOM 1934 C C . VAL A 1 260 ? 8.177 3.911 -0.144 1 96.19 260 VAL A C 1
ATOM 1936 O O . VAL A 1 260 ? 9.115 3.279 -0.635 1 96.19 260 VAL A O 1
ATOM 1939 N N . ALA A 1 261 ? 7.47 3.498 0.839 1 96.81 261 ALA A N 1
ATOM 1940 C CA . ALA A 1 261 ? 7.714 2.19 1.441 1 96.81 261 ALA A CA 1
ATOM 1941 C C . ALA A 1 261 ? 7.6 1.078 0.402 1 96.81 261 ALA A C 1
ATOM 1943 O O . ALA A 1 261 ? 8.495 0.238 0.282 1 96.81 261 ALA A O 1
ATOM 1944 N N . LEU A 1 262 ? 6.535 1.091 -0.367 1 96.92 262 LEU A N 1
ATOM 1945 C CA . LEU A 1 262 ? 6.271 0.064 -1.369 1 96.92 262 LEU A CA 1
ATOM 1946 C C . LEU A 1 262 ? 7.356 0.059 -2.44 1 96.92 262 LEU A C 1
ATOM 1948 O O . LEU A 1 262 ? 7.961 -0.981 -2.712 1 96.92 262 LEU A O 1
ATOM 1952 N N . THR A 1 263 ? 7.626 1.193 -2.999 1 96.83 263 THR A N 1
ATOM 1953 C CA . THR A 1 263 ? 8.526 1.274 -4.144 1 96.83 263 THR A CA 1
ATOM 1954 C C . THR A 1 263 ? 9.969 1.019 -3.718 1 96.83 263 THR A C 1
ATOM 1956 O O . THR A 1 263 ? 10.708 0.309 -4.403 1 96.83 263 THR A O 1
ATOM 1959 N N . SER A 1 264 ? 10.351 1.603 -2.55 1 96.47 264 SER A N 1
ATOM 1960 C CA . SER A 1 264 ? 11.72 1.419 -2.078 1 96.47 264 SER A CA 1
ATOM 1961 C C . SER A 1 264 ? 11.99 -0.038 -1.721 1 96.47 264 SER A C 1
ATOM 1963 O O . SER A 1 264 ? 13.009 -0.603 -2.124 1 96.47 264 SER A O 1
ATOM 1965 N N . TRP A 1 265 ? 11.103 -0.647 -1.027 1 97.16 265 TRP A N 1
ATOM 1966 C CA . TRP A 1 265 ? 11.31 -2.016 -0.567 1 97.16 265 TRP A CA 1
ATOM 1967 C C . TRP A 1 265 ? 11.281 -2.994 -1.736 1 97.16 265 TRP A C 1
ATOM 1969 O O . TRP A 1 265 ? 12.165 -3.844 -1.864 1 97.16 265 TRP A O 1
ATOM 1979 N N . MET A 1 266 ? 10.328 -2.91 -2.614 1 97.12 266 MET A N 1
ATOM 1980 C CA . MET A 1 266 ? 10.16 -3.854 -3.715 1 97.12 266 MET A CA 1
ATOM 1981 C C . MET A 1 266 ? 11.307 -3.735 -4.713 1 97.12 266 MET A C 1
ATOM 1983 O O . MET A 1 266 ? 11.794 -4.742 -5.229 1 97.12 266 MET A O 1
ATOM 1987 N N . SER A 1 267 ? 11.699 -2.482 -4.951 1 96.87 267 SER A N 1
ATOM 1988 C CA . SER A 1 267 ? 12.825 -2.283 -5.857 1 96.87 267 SER A CA 1
ATOM 1989 C C . SER A 1 267 ? 14.109 -2.87 -5.281 1 96.87 267 SER A C 1
ATOM 1991 O O . SER A 1 267 ? 14.883 -3.508 -5.998 1 96.87 267 SER A O 1
ATOM 1993 N N . ALA A 1 268 ? 14.313 -2.632 -4.032 1 96.36 268 ALA A N 1
ATOM 1994 C CA . ALA A 1 268 ? 15.509 -3.162 -3.383 1 96.36 268 ALA A CA 1
ATOM 1995 C C . ALA A 1 268 ? 15.509 -4.688 -3.395 1 96.36 268 ALA A C 1
ATOM 1997 O O . ALA A 1 268 ? 16.537 -5.314 -3.665 1 96.36 268 ALA A O 1
ATOM 1998 N N . GLU A 1 269 ? 14.389 -5.296 -3.097 1 96.34 269 GLU A N 1
ATOM 1999 C CA . GLU A 1 269 ? 14.274 -6.751 -3.064 1 96.34 269 GLU A CA 1
ATOM 2000 C C . GLU A 1 269 ? 14.47 -7.352 -4.453 1 96.34 269 GLU A C 1
ATOM 2002 O O . GLU A 1 269 ? 15.089 -8.408 -4.596 1 96.34 269 GLU A O 1
ATOM 2007 N N . LEU A 1 270 ? 13.909 -6.741 -5.463 1 96.25 270 LEU A N 1
ATOM 2008 C CA . LEU A 1 270 ? 14.064 -7.221 -6.832 1 96.25 270 LEU A CA 1
ATOM 2009 C C . LEU A 1 270 ? 15.525 -7.165 -7.266 1 96.25 270 LEU A C 1
ATOM 2011 O O . LEU A 1 270 ? 16.026 -8.098 -7.898 1 96.25 270 LEU A O 1
ATOM 2015 N N . THR A 1 271 ? 16.18 -6.054 -6.956 1 96.13 271 THR A N 1
ATOM 2016 C CA . THR A 1 271 ? 17.6 -5.918 -7.262 1 96.13 271 THR A CA 1
ATOM 2017 C C . THR A 1 271 ? 18.407 -7.022 -6.585 1 96.13 271 THR A C 1
ATOM 2019 O O . THR A 1 271 ? 19.288 -7.622 -7.204 1 96.13 271 THR A O 1
ATOM 2022 N N . SER A 1 272 ? 18.085 -7.268 -5.36 1 96.49 272 SER A N 1
ATOM 2023 C CA . SER A 1 272 ? 18.752 -8.331 -4.616 1 96.49 272 SER A CA 1
ATOM 2024 C C . SER A 1 272 ? 18.508 -9.692 -5.258 1 96.49 272 SER A C 1
ATOM 2026 O O . SER A 1 272 ? 19.431 -10.5 -5.384 1 96.49 272 SER A O 1
ATOM 2028 N N . LEU A 1 273 ? 17.31 -9.96 -5.689 1 96.73 273 LEU A N 1
ATOM 2029 C CA . LEU A 1 273 ? 16.961 -11.238 -6.298 1 96.73 273 LEU A CA 1
ATOM 2030 C C . LEU A 1 273 ? 17.724 -11.445 -7.602 1 96.73 273 LEU A C 1
ATOM 2032 O O . LEU A 1 273 ? 18.237 -12.536 -7.861 1 96.73 273 LEU A O 1
ATOM 2036 N N . ARG A 1 274 ? 17.758 -10.442 -8.416 1 94.72 274 ARG A N 1
ATOM 2037 C CA . ARG A 1 274 ? 18.487 -10.527 -9.677 1 94.72 274 ARG A CA 1
ATOM 2038 C C . ARG A 1 274 ? 19.968 -10.798 -9.437 1 94.72 274 ARG A C 1
ATOM 2040 O O . ARG A 1 274 ? 20.581 -11.6 -10.145 1 94.72 274 ARG A O 1
ATOM 2047 N N . ARG A 1 275 ? 20.513 -10.167 -8.44 1 94.98 275 ARG A N 1
ATOM 2048 C CA . ARG A 1 275 ? 21.911 -10.393 -8.084 1 94.98 275 ARG A CA 1
ATOM 2049 C C . ARG A 1 275 ? 22.133 -11.83 -7.625 1 94.98 275 ARG A C 1
ATOM 2051 O O . ARG A 1 275 ? 23.11 -12.47 -8.021 1 94.98 275 ARG A O 1
ATOM 2058 N N . LEU A 1 276 ? 21.246 -12.292 -6.844 1 94.82 276 LEU A N 1
ATOM 2059 C CA . LEU A 1 276 ? 21.386 -13.61 -6.235 1 94.82 276 LEU A CA 1
ATOM 2060 C C . LEU A 1 276 ? 21.181 -14.711 -7.269 1 94.82 276 LEU A C 1
ATOM 2062 O O . LEU A 1 276 ? 21.653 -15.836 -7.087 1 94.82 276 LEU A O 1
ATOM 2066 N N . THR A 1 277 ? 20.467 -14.412 -8.305 1 93.29 277 THR A N 1
ATOM 2067 C CA . THR A 1 277 ? 20.176 -15.445 -9.293 1 93.29 277 THR A CA 1
ATOM 2068 C C . THR A 1 277 ? 21.149 -15.362 -10.465 1 93.29 277 THR A C 1
ATOM 2070 O O . THR A 1 277 ? 21.279 -16.312 -11.24 1 93.29 277 THR A O 1
ATOM 2073 N N . GLU A 1 278 ? 21.712 -14.253 -10.878 1 84.13 278 GLU A N 1
ATOM 2074 C CA . GLU A 1 278 ? 22.761 -14.138 -11.888 1 84.13 278 GLU A CA 1
ATOM 2075 C C . GLU A 1 278 ? 24.032 -14.858 -11.448 1 84.13 278 GLU A C 1
ATOM 2077 O O . GLU A 1 278 ? 24.727 -15.459 -12.269 1 84.13 278 GLU A O 1
ATOM 2082 N N . ILE A 1 279 ? 24.53 -14.796 -10.236 1 60 279 ILE A N 1
ATOM 2083 C CA . ILE A 1 279 ? 25.782 -15.376 -9.762 1 60 279 ILE A CA 1
ATOM 2084 C C . ILE A 1 279 ? 25.779 -16.883 -10.005 1 60 279 ILE A C 1
ATOM 2086 O O . ILE A 1 279 ? 26.814 -17.468 -10.332 1 60 279 ILE A O 1
ATOM 2090 N N . SER A 1 280 ? 24.757 -17.659 -9.912 1 52.32 280 SER A N 1
ATOM 2091 C CA . SER A 1 280 ? 24.82 -19.114 -10.009 1 52.32 280 SER A CA 1
ATOM 2092 C C . SER A 1 280 ? 24.986 -19.564 -11.456 1 52.32 280 SER A C 1
ATOM 2094 O O . SER A 1 280 ? 25.356 -20.711 -11.716 1 52.32 280 SER A O 1
ATOM 2096 N N . ALA A 1 281 ? 24.607 -18.989 -12.565 1 49.39 281 ALA A N 1
ATOM 2097 C CA . ALA A 1 281 ? 24.93 -19.429 -13.92 1 49.39 281 ALA A CA 1
ATOM 2098 C C . ALA A 1 281 ? 26.435 -19.377 -14.169 1 49.39 281 ALA A C 1
ATOM 2100 O O . ALA A 1 281 ? 26.926 -19.924 -15.159 1 49.39 281 ALA A O 1
ATOM 2101 N N . ALA A 1 282 ? 27.154 -18.572 -13.445 1 47.33 282 ALA A N 1
ATOM 2102 C CA . ALA A 1 282 ? 28.589 -18.517 -13.71 1 47.33 282 ALA A CA 1
ATOM 2103 C C . ALA A 1 282 ? 29.314 -19.69 -13.057 1 47.33 282 ALA A C 1
ATOM 2105 O O . ALA A 1 282 ? 30.543 -19.776 -13.11 1 47.33 282 ALA A O 1
ATOM 2106 N N . LYS A 1 283 ? 28.771 -20.303 -12.089 1 41.99 283 LYS A N 1
ATOM 2107 C CA . LYS A 1 283 ? 29.722 -21.326 -11.665 1 41.99 283 LYS A CA 1
ATOM 2108 C C . LYS A 1 283 ? 29.798 -22.462 -12.681 1 41.99 283 LYS A C 1
ATOM 2110 O O . LYS A 1 283 ? 28.794 -23.123 -12.957 1 41.99 283 LYS A O 1
ATOM 2115 N N . PRO A 1 284 ? 30.958 -22.546 -13.466 1 35.29 284 PRO A N 1
ATOM 2116 C CA . PRO A 1 284 ? 31.33 -23.597 -14.417 1 35.29 284 PRO A CA 1
ATOM 2117 C C . PRO A 1 284 ? 31.069 -25.001 -13.877 1 35.29 284 PRO A C 1
ATOM 2119 O O . PRO A 1 284 ? 31.118 -25.218 -12.664 1 35.29 284 PRO A O 1
ATOM 2122 N N . SER A 1 285 ? 30.164 -25.748 -14.517 1 33 285 SER A N 1
ATOM 2123 C CA . SER A 1 285 ? 30.319 -27.195 -14.407 1 33 285 SER A CA 1
ATOM 2124 C C . SER A 1 285 ? 31.791 -27.591 -14.361 1 33 285 SER A C 1
ATOM 2126 O O . SER A 1 285 ? 32.522 -27.4 -15.334 1 33 285 SER A O 1
ATOM 2128 N N . THR A 1 286 ? 32.533 -27.357 -13.268 1 31.97 286 THR A N 1
ATOM 2129 C CA . THR A 1 286 ? 33.731 -28.19 -13.248 1 31.97 286 THR A CA 1
ATOM 2130 C C . THR A 1 286 ? 33.39 -29.636 -13.595 1 31.97 286 THR A C 1
ATOM 2132 O O . THR A 1 286 ? 32.66 -30.302 -12.857 1 31.97 286 THR A O 1
ATOM 2135 N N . GLN A 1 287 ? 33.323 -29.886 -14.921 1 21.5 287 GLN A N 1
ATOM 2136 C CA . GLN A 1 287 ? 33.936 -31.177 -15.215 1 21.5 287 GLN A CA 1
ATOM 2137 C C . GLN A 1 287 ? 35.331 -31.275 -14.605 1 21.5 287 GLN A C 1
ATOM 2139 O O . GLN A 1 287 ? 36.145 -30.362 -14.753 1 21.5 287 GLN A O 1
ATOM 2144 N N . MET B 1 1 ? -6.902 6.037 -38.366 1 21.7 1 MET B N 1
ATOM 2145 C CA . MET B 1 1 ? -5.98 4.972 -37.983 1 21.7 1 MET B CA 1
ATOM 2146 C C . MET B 1 1 ? -5.784 4.94 -36.471 1 21.7 1 MET B C 1
ATOM 2148 O O . MET B 1 1 ? -5.148 5.83 -35.904 1 21.7 1 MET B O 1
ATOM 2152 N N . VAL B 1 2 ? -6.735 4.585 -35.645 1 28.32 2 VAL B N 1
ATOM 2153 C CA . VAL B 1 2 ? -6.719 4.528 -34.187 1 28.32 2 VAL B CA 1
ATOM 2154 C C . VAL B 1 2 ? -5.459 3.808 -33.712 1 28.32 2 VAL B C 1
ATOM 2156 O O . VAL B 1 2 ? -5.235 2.645 -34.054 1 28.32 2 VAL B O 1
ATOM 2159 N N . THR B 1 3 ? -4.365 4.42 -33.628 1 31.08 3 THR B N 1
ATOM 2160 C CA . THR B 1 3 ? -3.116 3.875 -33.108 1 31.08 3 THR B CA 1
ATOM 2161 C C . THR B 1 3 ? -3.356 3.119 -31.804 1 31.08 3 THR B C 1
ATOM 2163 O O . THR B 1 3 ? -3.672 3.725 -30.778 1 31.08 3 THR B O 1
ATOM 2166 N N . SER B 1 4 ? -4.003 2.042 -31.954 1 37.04 4 SER B N 1
ATOM 2167 C CA . SER B 1 4 ? -4.278 1.187 -30.804 1 37.04 4 SER B CA 1
ATOM 2168 C C . SER B 1 4 ? -3.053 1.058 -29.905 1 37.04 4 SER B C 1
ATOM 2170 O O . SER B 1 4 ? -1.96 0.739 -30.379 1 37.04 4 SER B O 1
ATOM 2172 N N . ILE B 1 5 ? -2.869 1.895 -29.049 1 42.31 5 ILE B N 1
ATOM 2173 C CA . ILE B 1 5 ? -1.837 1.791 -28.023 1 42.31 5 ILE B CA 1
ATOM 2174 C C . ILE B 1 5 ? -1.671 0.331 -27.605 1 42.31 5 ILE B C 1
ATOM 2176 O O . ILE B 1 5 ? -2.582 -0.261 -27.022 1 42.31 5 ILE B O 1
ATOM 2180 N N . ALA B 1 6 ? -0.967 -0.467 -28.476 1 46.06 6 ALA B N 1
ATOM 2181 C CA . ALA B 1 6 ? -0.672 -1.873 -28.212 1 46.06 6 ALA B CA 1
ATOM 2182 C C . ALA B 1 6 ? -0.187 -2.072 -26.78 1 46.06 6 ALA B C 1
ATOM 2184 O O . ALA B 1 6 ? 0.64 -1.303 -26.285 1 46.06 6 ALA B O 1
ATOM 2185 N N . SER B 1 7 ? -1.014 -2.705 -25.999 1 56.35 7 SER B N 1
ATOM 2186 C CA . SER B 1 7 ? -0.604 -3.065 -24.645 1 56.35 7 SER B CA 1
ATOM 2187 C C . SER B 1 7 ? 0.744 -3.777 -24.646 1 56.35 7 SER B C 1
ATOM 2189 O O . SER B 1 7 ? 0.982 -4.666 -25.467 1 56.35 7 SER B O 1
ATOM 2191 N N . PRO B 1 8 ? 1.738 -3.167 -24.036 1 58.52 8 PRO B N 1
ATOM 2192 C CA . PRO B 1 8 ? 3.073 -3.769 -24.007 1 58.52 8 PRO B CA 1
ATOM 2193 C C . PRO B 1 8 ? 3.085 -5.146 -23.348 1 58.52 8 PRO B C 1
ATOM 2195 O O . PRO B 1 8 ? 4.148 -5.755 -23.201 1 58.52 8 PRO B O 1
ATOM 2198 N N . VAL B 1 9 ? 1.905 -5.637 -23.081 1 66.88 9 VAL B N 1
ATOM 2199 C CA . VAL B 1 9 ? 1.873 -6.858 -22.282 1 66.88 9 VAL B CA 1
ATOM 2200 C C . VAL B 1 9 ? 2.114 -8.069 -23.179 1 66.88 9 VAL B C 1
ATOM 2202 O O . VAL B 1 9 ? 2.803 -9.014 -22.786 1 66.88 9 VAL B O 1
ATOM 2205 N N . VAL B 1 10 ? 1.634 -8.005 -24.434 1 72.47 10 VAL B N 1
ATOM 2206 C CA . VAL B 1 10 ? 1.788 -9.118 -25.365 1 72.47 10 VAL B CA 1
ATOM 2207 C C . VAL B 1 10 ? 2.785 -8.743 -26.459 1 72.47 10 VAL B C 1
ATOM 2209 O O . VAL B 1 10 ? 2.705 -7.655 -27.035 1 72.47 10 VAL B O 1
ATOM 2212 N N . SER B 1 11 ? 3.686 -9.541 -26.596 1 70.69 11 SER B N 1
ATOM 2213 C CA . SER B 1 11 ? 4.765 -9.295 -27.548 1 70.69 11 SER B CA 1
ATOM 2214 C C . SER B 1 11 ? 4.26 -9.364 -28.985 1 70.69 11 SER B C 1
ATOM 2216 O O . SER B 1 11 ? 3.101 -9.708 -29.226 1 70.69 11 SER B O 1
ATOM 2218 N N . THR B 1 12 ? 5.223 -9.02 -29.768 1 68.12 12 THR B N 1
ATOM 2219 C CA . THR B 1 12 ? 4.94 -9.066 -31.198 1 68.12 12 THR B CA 1
ATOM 2220 C C . THR B 1 12 ? 4.72 -10.503 -31.661 1 68.12 12 THR B C 1
ATOM 2222 O O . THR B 1 12 ? 4.087 -10.74 -32.692 1 68.12 12 THR B O 1
ATOM 2225 N N . THR B 1 13 ? 5.241 -11.412 -30.834 1 69.05 13 THR B N 1
ATOM 2226 C CA . THR B 1 13 ? 5.068 -12.818 -31.18 1 69.05 13 THR B CA 1
ATOM 2227 C C . THR B 1 13 ? 3.777 -13.368 -30.58 1 69.05 13 THR B C 1
ATOM 2229 O O . THR B 1 13 ? 3.452 -14.543 -30.763 1 69.05 13 THR B O 1
ATOM 2232 N N . GLY B 1 14 ? 3.168 -12.515 -29.801 1 78.75 14 GLY B N 1
ATOM 2233 C CA . GLY B 1 14 ? 1.88 -12.913 -29.257 1 78.75 14 GLY B CA 1
ATOM 2234 C C . GLY B 1 14 ? 1.977 -13.499 -27.861 1 78.75 14 GLY B C 1
ATOM 2235 O O . GLY B 1 14 ? 0.972 -13.928 -27.29 1 78.75 14 GLY B O 1
ATOM 2236 N N . LYS B 1 15 ? 3.168 -13.512 -27.34 1 88.04 15 LYS B N 1
ATOM 2237 C CA . LYS B 1 15 ? 3.355 -14.084 -26.01 1 88.04 15 LYS B CA 1
ATOM 2238 C C . LYS B 1 15 ? 3.171 -13.026 -24.925 1 88.04 15 LYS B C 1
ATOM 2240 O O . LYS B 1 15 ? 3.614 -11.886 -25.082 1 88.04 15 LYS B O 1
ATOM 2245 N N . THR B 1 16 ? 2.531 -13.483 -23.922 1 93.03 16 THR B N 1
ATOM 2246 C CA . THR B 1 16 ? 2.446 -12.604 -22.761 1 93.03 16 THR B CA 1
ATOM 2247 C C . THR B 1 16 ? 3.798 -12.501 -22.061 1 93.03 16 THR B C 1
ATOM 2249 O O . THR B 1 16 ? 4.685 -13.326 -22.288 1 93.03 16 THR B O 1
ATOM 2252 N N . ARG B 1 17 ? 3.957 -11.507 -21.251 1 94.18 17 ARG B N 1
ATOM 2253 C CA . ARG B 1 17 ? 5.161 -11.358 -20.441 1 94.18 17 ARG B CA 1
ATOM 2254 C C . ARG B 1 17 ? 5.377 -12.577 -19.55 1 94.18 17 ARG B C 1
ATOM 2256 O O . ARG B 1 17 ? 6.512 -13.013 -19.35 1 94.18 17 ARG B O 1
ATOM 2263 N N . LEU B 1 18 ? 4.326 -13.067 -19.03 1 96.82 18 LEU B N 1
ATOM 2264 C CA . LEU B 1 18 ? 4.399 -14.264 -18.198 1 96.82 18 LEU B CA 1
ATOM 2265 C C . LEU B 1 18 ? 4.968 -15.439 -18.986 1 96.82 18 LEU B C 1
ATOM 2267 O O . LEU B 1 18 ? 5.897 -16.108 -18.528 1 96.82 18 LEU B O 1
ATOM 2271 N N . GLN B 1 19 ? 4.447 -15.678 -20.141 1 95.52 19 GLN B N 1
ATOM 2272 C CA . GLN B 1 19 ? 4.904 -16.795 -20.96 1 95.52 19 GLN B CA 1
ATOM 2273 C C . GLN B 1 19 ? 6.385 -16.657 -21.301 1 95.52 19 GLN B C 1
ATOM 2275 O O . GLN B 1 19 ? 7.14 -17.628 -21.218 1 95.52 19 GLN B O 1
ATOM 2280 N N . ALA B 1 20 ? 6.718 -15.45 -21.651 1 94.63 20 ALA B N 1
ATOM 2281 C CA . ALA B 1 20 ? 8.123 -15.201 -21.962 1 94.63 20 ALA B CA 1
ATOM 2282 C C . ALA B 1 20 ? 9.007 -15.448 -20.743 1 94.63 20 ALA B C 1
ATOM 2284 O O . ALA B 1 20 ? 10.102 -16.002 -20.864 1 94.63 20 ALA B O 1
ATOM 2285 N N . SER B 1 21 ? 8.529 -15.024 -19.639 1 96.49 21 SER B N 1
ATOM 2286 C CA . SER B 1 21 ? 9.33 -15.177 -18.43 1 96.49 21 SER B CA 1
ATOM 2287 C C . SER B 1 21 ? 9.431 -16.641 -18.015 1 96.49 21 SER B C 1
ATOM 2289 O O . SER B 1 21 ? 10.454 -17.071 -17.479 1 96.49 21 SER B O 1
ATOM 2291 N N . LEU B 1 22 ? 8.428 -17.375 -18.209 1 97.2 22 LEU B N 1
ATOM 2292 C CA . LEU B 1 22 ? 8.449 -18.798 -17.889 1 97.2 22 LEU B CA 1
ATOM 2293 C C . LEU B 1 22 ? 9.423 -19.545 -18.795 1 97.2 22 LEU B C 1
ATOM 2295 O O . LEU B 1 22 ? 10.131 -20.447 -18.342 1 97.2 22 LEU B O 1
ATOM 2299 N N . GLU B 1 23 ? 9.444 -19.194 -20.035 1 94.98 23 GLU B N 1
ATOM 2300 C CA . GLU B 1 23 ? 10.418 -19.777 -20.953 1 94.98 23 GLU B CA 1
ATOM 2301 C C . GLU B 1 23 ? 11.845 -19.449 -20.524 1 94.98 23 GLU B C 1
ATOM 2303 O O . GLU B 1 23 ? 12.72 -20.318 -20.544 1 94.98 23 GLU B O 1
ATOM 2308 N N . ARG B 1 24 ? 12.043 -18.251 -20.158 1 95.66 24 ARG B N 1
ATOM 2309 C CA . ARG B 1 24 ? 13.345 -17.837 -19.644 1 95.66 24 ARG B CA 1
ATOM 2310 C C . ARG B 1 24 ? 13.744 -18.667 -18.429 1 95.66 24 ARG B C 1
ATOM 2312 O O . ARG B 1 24 ? 14.888 -19.115 -18.325 1 95.66 24 ARG B O 1
ATOM 2319 N N . ALA B 1 25 ? 12.831 -18.898 -17.571 1 96.47 25 ALA B N 1
ATOM 2320 C CA . ALA B 1 25 ? 13.094 -19.628 -16.333 1 96.47 25 ALA B CA 1
ATOM 2321 C C . ALA B 1 25 ? 13.432 -21.088 -16.618 1 96.47 25 ALA B C 1
ATOM 2323 O O . ALA B 1 25 ? 14.322 -21.661 -15.985 1 96.47 25 ALA B O 1
ATOM 2324 N N . THR B 1 26 ? 12.727 -21.696 -17.498 1 93.19 26 THR B N 1
ATOM 2325 C CA . THR B 1 26 ? 12.959 -23.096 -17.835 1 93.19 26 THR B CA 1
ATOM 2326 C C . THR B 1 26 ? 14.324 -23.275 -18.494 1 93.19 26 THR B C 1
ATOM 2328 O O . THR B 1 26 ? 14.958 -24.322 -18.345 1 93.19 26 THR B O 1
ATOM 2331 N N . ALA B 1 27 ? 14.757 -22.22 -19.191 1 94.02 27 ALA B N 1
ATOM 2332 C CA . ALA B 1 27 ? 16.079 -22.226 -19.812 1 94.02 27 ALA B CA 1
ATOM 2333 C C . ALA B 1 27 ? 17.164 -21.887 -18.794 1 94.02 27 ALA B C 1
ATOM 2335 O O . ALA B 1 27 ? 18.343 -21.786 -19.144 1 94.02 27 ALA B O 1
ATOM 2336 N N . ARG B 1 28 ? 16.827 -21.703 -17.596 1 94.45 28 ARG B N 1
ATOM 2337 C CA . ARG B 1 28 ? 17.719 -21.395 -16.483 1 94.45 28 ARG B CA 1
ATOM 2338 C C . ARG B 1 28 ? 18.486 -20.102 -16.738 1 94.45 28 ARG B C 1
ATOM 2340 O O . ARG B 1 28 ? 19.678 -20.012 -16.436 1 94.45 28 ARG B O 1
ATOM 2347 N N . GLN B 1 29 ? 17.781 -19.158 -17.286 1 94.7 29 GLN B N 1
ATOM 2348 C CA . GLN B 1 29 ? 18.319 -17.824 -17.529 1 94.7 29 GLN B CA 1
ATOM 2349 C C . GLN B 1 29 ? 17.696 -16.799 -16.585 1 94.7 29 GLN B C 1
ATOM 2351 O O . GLN B 1 29 ? 17.494 -15.643 -16.962 1 94.7 29 GLN B O 1
ATOM 2356 N N . GLY B 1 30 ? 17.26 -17.315 -15.428 1 95.42 30 GLY B N 1
ATOM 2357 C CA . GLY B 1 30 ? 16.62 -16.481 -14.423 1 95.42 30 GLY B CA 1
ATOM 2358 C C . GLY B 1 30 ? 15.173 -16.859 -14.167 1 95.42 30 GLY B C 1
ATOM 2359 O O . GLY B 1 30 ? 14.487 -17.352 -15.065 1 95.42 30 GLY B O 1
ATOM 2360 N N . PRO B 1 31 ? 14.708 -16.624 -13.066 1 97.28 31 PRO B N 1
ATOM 2361 C CA . PRO B 1 31 ? 13.349 -17.033 -12.703 1 97.28 31 PRO B CA 1
ATOM 2362 C C . PRO B 1 31 ? 12.279 -16.125 -13.304 1 97.28 31 PRO B C 1
ATOM 2364 O O . PRO B 1 31 ? 12.587 -15.023 -13.766 1 97.28 31 PRO B O 1
ATOM 2367 N N . SER B 1 32 ? 11.071 -16.645 -13.458 1 98.13 32 SER B N 1
ATOM 2368 C CA . SER B 1 32 ? 9.871 -15.824 -13.58 1 98.13 32 SER B CA 1
ATOM 2369 C C . SER B 1 32 ? 9.486 -15.204 -12.241 1 98.13 32 SER B C 1
ATOM 2371 O O . SER B 1 32 ? 9.119 -15.916 -11.304 1 98.13 32 SER B O 1
ATOM 2373 N N . ILE B 1 33 ? 9.529 -13.895 -12.14 1 97.73 33 ILE B N 1
ATOM 2374 C CA . ILE B 1 33 ? 9.47 -13.245 -10.836 1 97.73 33 ILE B CA 1
ATOM 2375 C C . ILE B 1 33 ? 8.216 -12.378 -10.747 1 97.73 33 ILE B C 1
ATOM 2377 O O . ILE B 1 33 ? 7.836 -11.725 -11.721 1 97.73 33 ILE B O 1
ATOM 2381 N N . GLY B 1 34 ? 7.654 -12.395 -9.584 1 97.68 34 GLY B N 1
ATOM 2382 C CA . GLY B 1 34 ? 6.497 -11.53 -9.418 1 97.68 34 GLY B CA 1
ATOM 2383 C C . GLY B 1 34 ? 6.293 -11.073 -7.986 1 97.68 34 GLY B C 1
ATOM 2384 O O . GLY B 1 34 ? 7.146 -11.307 -7.127 1 97.68 34 GLY B O 1
ATOM 2385 N N . GLN B 1 35 ? 5.21 -10.292 -7.755 1 96.25 35 GLN B N 1
ATOM 2386 C CA . GLN B 1 35 ? 4.785 -9.745 -6.47 1 96.25 35 GLN B CA 1
ATOM 2387 C C . GLN B 1 35 ? 3.303 -10.014 -6.221 1 96.25 35 GLN B C 1
ATOM 2389 O O . GLN B 1 35 ? 2.525 -10.157 -7.167 1 96.25 35 GLN B O 1
ATOM 2394 N N . TRP B 1 36 ? 3.019 -10.079 -4.895 1 97.89 36 TRP B N 1
ATOM 2395 C CA . TRP B 1 36 ? 1.63 -10.278 -4.495 1 97.89 36 TRP B CA 1
ATOM 2396 C C . TRP B 1 36 ? 0.983 -8.956 -4.096 1 97.89 36 TRP B C 1
ATOM 2398 O O . TRP B 1 36 ? 1.606 -8.13 -3.425 1 97.89 36 TRP B O 1
ATOM 2408 N N . LEU B 1 37 ? -0.181 -8.749 -4.578 1 98.25 37 LEU B N 1
ATOM 2409 C CA . LEU B 1 37 ? -1.018 -7.673 -4.057 1 98.25 37 LEU B CA 1
ATOM 2410 C C . LEU B 1 37 ? -2.106 -8.226 -3.143 1 98.25 37 LEU B C 1
ATOM 2412 O O . LEU B 1 37 ? -2.846 -9.134 -3.529 1 98.25 37 LEU B O 1
ATOM 2416 N N . GLU B 1 38 ? -2.168 -7.663 -2.009 1 97.83 38 GLU B N 1
ATOM 2417 C CA . GLU B 1 38 ? -3.193 -8.029 -1.037 1 97.83 38 GLU B CA 1
ATOM 2418 C C 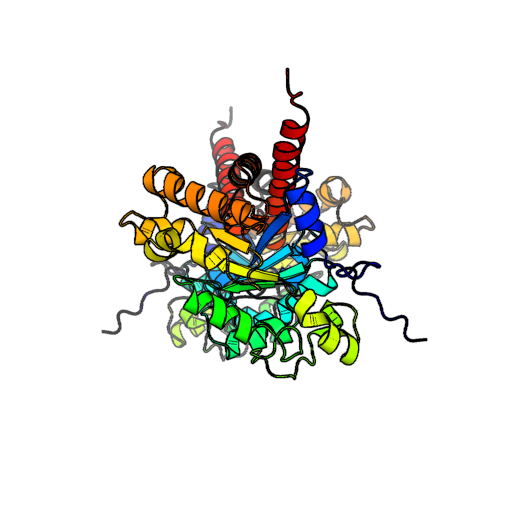. GLU B 1 38 ? -4.181 -6.886 -0.82 1 97.83 38 GLU B C 1
ATOM 2420 O O . GLU B 1 38 ? -5.305 -7.108 -0.366 1 97.83 38 GLU B O 1
ATOM 2425 N N . PHE B 1 39 ? -3.759 -5.695 -1.068 1 97.74 39 PHE B N 1
ATOM 2426 C CA . PHE B 1 39 ? -4.607 -4.517 -0.93 1 97.74 39 PHE B CA 1
ATOM 2427 C C . PHE B 1 39 ? -5.26 -4.161 -2.26 1 97.74 39 PHE B C 1
ATOM 2429 O O . PHE B 1 39 ? -4.656 -4.334 -3.32 1 97.74 39 PHE B O 1
ATOM 2436 N N . PRO B 1 40 ? -6.424 -3.632 -2.196 1 96.25 40 PRO B N 1
ATOM 2437 C CA . PRO B 1 40 ? -7.056 -3.145 -3.425 1 96.25 40 PRO B CA 1
ATOM 2438 C C . PRO B 1 40 ? -6.514 -1.789 -3.869 1 96.25 40 PRO B C 1
ATOM 2440 O O . PRO B 1 40 ? -5.797 -1.128 -3.113 1 96.25 40 PRO B O 1
ATOM 2443 N N . GLY B 1 41 ? -6.845 -1.473 -5.221 1 95.45 41 GLY B N 1
ATOM 2444 C CA . GLY B 1 41 ? -6.541 -0.123 -5.666 1 95.45 41 GLY B CA 1
ATOM 2445 C C . GLY B 1 41 ? -5.912 -0.077 -7.045 1 95.45 41 GLY B C 1
ATOM 2446 O O . GLY B 1 41 ? -4.879 -0.707 -7.284 1 95.45 41 GLY B O 1
ATOM 2447 N N . TYR B 1 42 ? -6.525 0.746 -7.83 1 95.7 42 TYR B N 1
ATOM 2448 C CA . TYR B 1 42 ? -6.005 0.947 -9.178 1 95.7 42 TYR B CA 1
ATOM 2449 C C . TYR B 1 42 ? -4.631 1.604 -9.14 1 95.7 42 TYR B C 1
ATOM 2451 O O . TYR B 1 42 ? -3.688 1.122 -9.771 1 95.7 42 TYR B O 1
ATOM 2459 N N . SER B 1 43 ? -4.484 2.648 -8.348 1 96.39 43 SER B N 1
ATOM 2460 C CA . SER B 1 43 ? -3.237 3.402 -8.285 1 96.39 43 SER B CA 1
ATOM 2461 C C . SER B 1 43 ? -2.13 2.586 -7.625 1 96.39 43 SER B C 1
ATOM 2463 O O . SER B 1 43 ? -0.96 2.706 -7.994 1 96.39 43 SER B O 1
ATOM 2465 N N . LEU B 1 44 ? -2.522 1.844 -6.656 1 97.29 44 LEU B N 1
ATOM 2466 C CA . LEU B 1 44 ? -1.553 0.955 -6.024 1 97.29 44 LEU B CA 1
ATOM 2467 C C . LEU B 1 44 ? -0.993 -0.043 -7.032 1 97.29 44 LEU B C 1
ATOM 2469 O O . LEU B 1 44 ? 0.225 -0.188 -7.157 1 97.29 44 LEU B O 1
ATOM 2473 N N . ALA B 1 45 ? -1.859 -0.649 -7.795 1 97.62 45 ALA B N 1
ATOM 2474 C CA . ALA B 1 45 ? -1.44 -1.623 -8.8 1 97.62 45 ALA B CA 1
ATOM 2475 C C . ALA B 1 45 ? -0.59 -0.964 -9.882 1 97.62 45 ALA B C 1
ATOM 2477 O O . ALA B 1 45 ? 0.415 -1.528 -10.321 1 97.62 45 ALA B O 1
ATOM 2478 N N . ARG B 1 46 ? -0.995 0.197 -10.237 1 96.01 46 ARG B N 1
ATOM 2479 C CA . ARG B 1 46 ? -0.28 0.942 -11.269 1 96.01 46 ARG B CA 1
ATOM 2480 C C . ARG B 1 46 ? 1.112 1.341 -10.791 1 96.01 46 ARG B C 1
ATOM 2482 O O . ARG B 1 46 ? 2.029 1.503 -11.599 1 96.01 46 ARG B O 1
ATOM 2489 N N . THR B 1 47 ? 1.223 1.513 -9.529 1 97.04 47 THR B N 1
ATOM 2490 C CA . THR B 1 47 ? 2.504 1.878 -8.937 1 97.04 47 THR B CA 1
ATOM 2491 C C . THR B 1 47 ? 3.43 0.668 -8.862 1 97.04 47 THR B C 1
ATOM 2493 O O . THR B 1 47 ? 4.625 0.775 -9.149 1 97.04 47 THR B O 1
ATOM 2496 N N . VAL B 1 48 ? 2.947 -0.491 -8.592 1 97.26 48 VAL B N 1
ATOM 2497 C CA . VAL B 1 48 ? 3.733 -1.693 -8.333 1 97.26 48 VAL B CA 1
ATOM 2498 C C . VAL B 1 48 ? 4.129 -2.346 -9.655 1 97.26 48 VAL B C 1
ATOM 2500 O O . VAL B 1 48 ? 5.246 -2.85 -9.796 1 97.26 48 VAL B O 1
ATOM 2503 N N . ALA B 1 49 ? 3.27 -2.302 -10.602 1 96.17 49 ALA B N 1
ATOM 2504 C CA . ALA B 1 49 ? 3.385 -3.087 -11.828 1 96.17 49 ALA B CA 1
ATOM 2505 C C . ALA B 1 49 ? 4.649 -2.719 -12.599 1 96.17 49 ALA B C 1
ATOM 2507 O O . ALA B 1 49 ? 5.402 -3.599 -13.025 1 96.17 49 ALA B O 1
ATOM 2508 N N . PRO B 1 50 ? 5.013 -1.499 -12.687 1 93.87 50 PRO B N 1
ATOM 2509 C CA . PRO B 1 50 ? 6.154 -1.157 -13.539 1 93.87 50 PRO B CA 1
ATOM 2510 C C . PRO B 1 50 ? 7.492 -1.282 -12.813 1 93.87 50 PRO B C 1
ATOM 2512 O O . PRO B 1 50 ? 8.525 -0.858 -13.338 1 93.87 50 PRO B O 1
ATOM 2515 N N . LEU B 1 51 ? 7.499 -1.82 -11.64 1 95.96 51 LEU B N 1
ATOM 2516 C CA . LEU B 1 51 ? 8.721 -1.853 -10.844 1 95.96 51 LEU B CA 1
ATOM 2517 C C . LEU B 1 51 ? 9.659 -2.952 -11.333 1 95.96 51 LEU B C 1
ATOM 2519 O O . LEU B 1 51 ? 10.737 -3.15 -10.769 1 95.96 51 LEU B O 1
ATOM 2523 N N . GLY B 1 52 ? 9.299 -3.751 -12.352 1 94.25 52 GLY B N 1
ATOM 2524 C CA . GLY B 1 52 ? 10.284 -4.599 -13.004 1 94.25 52 GLY B CA 1
ATOM 2525 C C . GLY B 1 52 ? 9.946 -6.076 -12.924 1 94.25 52 GLY B C 1
ATOM 2526 O O . GLY B 1 52 ? 10.608 -6.904 -13.553 1 94.25 52 GLY B O 1
ATOM 2527 N N . ALA B 1 53 ? 8.896 -6.441 -12.206 1 96.07 53 ALA B N 1
ATOM 2528 C CA . ALA B 1 53 ? 8.493 -7.842 -12.119 1 96.07 53 ALA B CA 1
ATOM 2529 C C . ALA B 1 53 ? 7.877 -8.318 -13.432 1 96.07 53 ALA B C 1
ATOM 2531 O O . ALA B 1 53 ? 7.482 -7.505 -14.271 1 96.07 53 ALA B O 1
ATOM 2532 N N . ASP B 1 54 ? 7.861 -9.62 -13.604 1 97.1 54 ASP B N 1
ATOM 2533 C CA . ASP B 1 54 ? 7.268 -10.217 -14.797 1 97.1 54 ASP B CA 1
ATOM 2534 C C . ASP B 1 54 ? 5.748 -10.296 -14.674 1 97.1 54 ASP B C 1
ATOM 2536 O O . ASP B 1 54 ? 5.035 -10.234 -15.677 1 97.1 54 ASP B O 1
ATOM 2540 N N . TRP B 1 55 ? 5.334 -10.421 -13.47 1 98.04 55 TRP B N 1
ATOM 2541 C CA . TRP B 1 55 ? 3.908 -10.574 -13.205 1 98.04 55 TRP B CA 1
ATOM 2542 C C . TRP B 1 55 ? 3.55 -10.037 -11.823 1 98.04 55 TRP B C 1
ATOM 2544 O O . TRP B 1 55 ? 4.426 -9.857 -10.974 1 98.04 55 TRP B O 1
ATOM 2554 N N . VAL B 1 56 ? 2.304 -9.697 -11.65 1 98.55 56 VAL B N 1
ATOM 2555 C CA . VAL B 1 56 ? 1.713 -9.304 -10.375 1 98.55 56 VAL B CA 1
ATOM 2556 C C . VAL B 1 56 ? 0.492 -10.173 -10.082 1 98.55 56 VAL B C 1
ATOM 2558 O O . VAL B 1 56 ? -0.377 -10.343 -10.94 1 98.55 56 VAL B O 1
ATOM 2561 N N . LEU B 1 57 ? 0.517 -10.759 -8.923 1 98.8 57 LEU B N 1
ATOM 2562 C CA . LEU B 1 57 ? -0.599 -11.618 -8.541 1 98.8 57 LEU B CA 1
ATOM 2563 C C . LEU B 1 57 ? -1.599 -10.858 -7.675 1 98.8 57 LEU B C 1
ATOM 2565 O O . LEU B 1 57 ? -1.227 -10.28 -6.651 1 98.8 57 LEU B O 1
ATOM 2569 N N . ILE B 1 58 ? -2.767 -10.817 -8.129 1 98.86 58 ILE B N 1
ATOM 2570 C CA . ILE B 1 58 ? -3.903 -10.243 -7.417 1 98.86 58 ILE B CA 1
ATOM 2571 C C . ILE B 1 58 ? -4.57 -11.316 -6.559 1 98.86 58 ILE B C 1
ATOM 2573 O O . ILE B 1 58 ? -5.211 -12.23 -7.084 1 98.86 58 ILE B O 1
ATOM 2577 N N . ASP B 1 59 ? -4.469 -11.15 -5.255 1 98.66 59 ASP B N 1
ATOM 2578 C CA . ASP B 1 59 ? -4.892 -12.21 -4.345 1 98.66 59 ASP B CA 1
ATOM 2579 C C . ASP B 1 59 ? -6.353 -12.033 -3.936 1 98.66 59 ASP B C 1
ATOM 2581 O O . ASP B 1 59 ? -6.649 -11.355 -2.951 1 98.66 59 ASP B O 1
ATOM 2585 N N . CYS B 1 60 ? -7.214 -12.808 -4.529 1 98.54 60 CYS B N 1
ATOM 2586 C CA . CYS B 1 60 ? -8.628 -12.755 -4.177 1 98.54 60 CYS B CA 1
ATOM 2587 C C . CYS B 1 60 ? -8.984 -13.852 -3.181 1 98.54 60 CYS B C 1
ATOM 2589 O O . CYS B 1 60 ? -10.137 -13.964 -2.76 1 98.54 60 CYS B O 1
ATOM 2591 N N . GLU B 1 61 ? -8.005 -14.627 -2.844 1 98.15 61 GLU B N 1
ATOM 2592 C CA . GLU B 1 61 ? -8.275 -15.675 -1.864 1 98.15 61 GLU B CA 1
ATOM 2593 C C . GLU B 1 61 ? -8.166 -15.141 -0.439 1 98.15 61 GLU B C 1
ATOM 2595 O O . GLU B 1 61 ? -9.096 -15.285 0.357 1 98.15 61 GLU B O 1
ATOM 2600 N N . HIS B 1 62 ? -7.027 -14.492 -0.154 1 96.37 62 HIS B N 1
ATOM 2601 C CA . HIS B 1 62 ? -6.787 -14.04 1.212 1 96.37 62 HIS B CA 1
ATOM 2602 C C . HIS B 1 62 ? -6.656 -12.522 1.274 1 96.37 62 HIS B C 1
ATOM 2604 O O . HIS B 1 62 ? -6.697 -11.935 2.358 1 96.37 62 HIS B O 1
ATOM 2610 N N . GLY B 1 63 ? -6.504 -11.896 0.144 1 96.59 63 GLY B N 1
ATOM 2611 C CA . GLY B 1 63 ? -6.38 -10.448 0.109 1 96.59 63 GLY B CA 1
ATOM 2612 C C . GLY B 1 63 ? -7.71 -9.732 0.245 1 96.59 63 GLY B C 1
ATOM 2613 O O . GLY B 1 63 ? -8.769 -10.36 0.186 1 96.59 63 GLY B O 1
ATOM 2614 N N . ASP B 1 64 ? -7.622 -8.456 0.517 1 97.2 64 ASP B N 1
ATOM 2615 C CA . ASP B 1 64 ? -8.786 -7.577 0.567 1 97.2 64 ASP B CA 1
ATOM 2616 C C . ASP B 1 64 ? -9.16 -7.08 -0.827 1 97.2 64 ASP B C 1
ATOM 2618 O O . ASP B 1 64 ? -9.197 -5.872 -1.072 1 97.2 64 ASP B O 1
ATOM 2622 N N . ILE B 1 65 ? -9.498 -8.003 -1.713 1 97.74 65 ILE B N 1
ATOM 2623 C CA . ILE B 1 65 ? -9.773 -7.651 -3.102 1 97.74 65 ILE B CA 1
ATOM 2624 C C . ILE B 1 65 ? -11.053 -8.342 -3.566 1 97.74 65 ILE B C 1
ATOM 2626 O O . ILE B 1 65 ? -11.094 -9.568 -3.692 1 97.74 65 ILE B O 1
ATOM 2630 N N . ASP B 1 66 ? -12.005 -7.522 -3.768 1 96.9 66 ASP B N 1
ATOM 2631 C CA . ASP B 1 66 ? -13.271 -8.051 -4.267 1 96.9 66 ASP B CA 1
ATOM 2632 C C . ASP B 1 66 ? -13.313 -8.026 -5.793 1 96.9 66 ASP B C 1
ATOM 2634 O O . ASP B 1 66 ? -12.312 -7.713 -6.442 1 96.9 66 ASP B O 1
ATOM 2638 N N . ASP B 1 67 ? -14.448 -8.397 -6.312 1 97.32 67 ASP B N 1
ATOM 2639 C CA . ASP B 1 67 ? -14.614 -8.561 -7.753 1 97.32 67 ASP B CA 1
ATOM 2640 C C . ASP B 1 67 ? -14.324 -7.256 -8.491 1 97.32 67 ASP B C 1
ATOM 2642 O O . ASP B 1 67 ? -13.592 -7.248 -9.483 1 97.32 67 ASP B O 1
ATOM 2646 N N . LYS B 1 68 ? -14.868 -6.166 -8.008 1 96.45 68 LYS B N 1
ATOM 2647 C CA . LYS B 1 68 ? -14.64 -4.865 -8.63 1 96.45 68 LYS B CA 1
ATOM 2648 C C . LYS B 1 68 ? -13.164 -4.481 -8.578 1 96.45 68 LYS B C 1
ATOM 2650 O O . LYS B 1 68 ? -12.594 -4.048 -9.581 1 96.45 68 LYS B O 1
ATOM 2655 N N . ALA B 1 69 ? -12.587 -4.611 -7.425 1 97.67 69 ALA B N 1
ATOM 2656 C CA . ALA B 1 69 ? -11.172 -4.286 -7.258 1 97.67 69 ALA B CA 1
ATOM 2657 C C . ALA B 1 69 ? -10.299 -5.175 -8.14 1 97.67 69 ALA B C 1
ATOM 2659 O O . ALA B 1 69 ? -9.277 -4.725 -8.665 1 97.67 69 ALA B O 1
ATOM 2660 N N . MET B 1 70 ? -10.66 -6.391 -8.262 1 98.22 70 MET B N 1
ATOM 2661 C CA . MET B 1 70 ? -9.943 -7.314 -9.138 1 98.22 70 MET B CA 1
ATOM 2662 C C . MET B 1 70 ? -9.918 -6.795 -10.571 1 98.22 70 MET B C 1
ATOM 2664 O O . MET B 1 70 ? -8.851 -6.691 -11.179 1 98.22 70 MET B O 1
ATOM 2668 N N . TYR B 1 71 ? -11.103 -6.386 -11.116 1 97.62 71 TYR B N 1
ATOM 2669 C CA . TYR B 1 71 ? -11.195 -5.873 -12.478 1 97.62 71 TYR B CA 1
ATOM 2670 C C . TYR B 1 71 ? -10.31 -4.646 -12.66 1 97.62 71 TYR B C 1
ATOM 2672 O O . TYR B 1 71 ? -9.605 -4.524 -13.665 1 97.62 71 TYR B O 1
ATOM 2680 N N . LEU B 1 72 ? -10.278 -3.802 -11.707 1 97.19 72 LEU B N 1
ATOM 2681 C CA . LEU B 1 72 ? -9.495 -2.575 -11.79 1 97.19 72 LEU B CA 1
ATOM 2682 C C . LEU B 1 72 ? -8.001 -2.881 -11.777 1 97.19 72 LEU B C 1
ATOM 2684 O O . LEU B 1 72 ? -7.237 -2.304 -12.555 1 97.19 72 LEU B O 1
ATOM 2688 N N . GLN B 1 73 ? -7.617 -3.773 -10.958 1 98.24 73 GLN B N 1
ATOM 2689 C CA . GLN B 1 73 ? -6.193 -4.047 -10.793 1 98.24 73 GLN B CA 1
ATOM 2690 C C . GLN B 1 73 ? -5.651 -4.863 -11.963 1 98.24 73 GLN B C 1
ATOM 2692 O O . GLN B 1 73 ? -4.509 -4.67 -12.385 1 98.24 73 GLN B O 1
ATOM 2697 N N . VAL B 1 74 ? -6.451 -5.761 -12.466 1 97.74 74 VAL B N 1
ATOM 2698 C CA . VAL B 1 74 ? -6.037 -6.482 -13.665 1 97.74 74 VAL B CA 1
ATOM 2699 C C . VAL B 1 74 ? -5.799 -5.494 -14.806 1 97.74 74 VAL B C 1
ATOM 2701 O O . VAL B 1 74 ? -4.784 -5.573 -15.501 1 97.74 74 VAL B O 1
ATOM 2704 N N . GLY B 1 75 ? -6.721 -4.577 -14.973 1 95.8 75 GLY B N 1
ATOM 2705 C CA . GLY B 1 75 ? -6.555 -3.55 -15.989 1 95.8 75 GLY B CA 1
ATOM 2706 C C . GLY B 1 75 ? -5.311 -2.705 -15.784 1 95.8 75 GLY B C 1
ATOM 2707 O O . GLY B 1 75 ? -4.582 -2.424 -16.738 1 95.8 75 GLY B O 1
ATOM 2708 N N . ALA B 1 76 ? -5.063 -2.346 -14.559 1 96.41 76 ALA B N 1
ATOM 2709 C CA . ALA B 1 76 ? -3.906 -1.516 -14.236 1 96.41 76 ALA B CA 1
ATOM 2710 C C . ALA B 1 76 ? -2.603 -2.254 -14.527 1 96.41 76 ALA B C 1
ATOM 2712 O O . ALA B 1 76 ? -1.682 -1.69 -15.123 1 96.41 76 ALA B O 1
ATOM 2713 N N . VAL B 1 77 ? -2.502 -3.47 -14.148 1 97.23 77 VAL B N 1
ATOM 2714 C CA . VAL B 1 77 ? -1.291 -4.271 -14.289 1 97.23 77 VAL B CA 1
ATOM 2715 C C . VAL B 1 77 ? -1.012 -4.528 -15.768 1 97.23 77 VAL B C 1
ATOM 2717 O O . VAL B 1 77 ? 0.11 -4.324 -16.239 1 97.23 77 VAL B O 1
ATOM 2720 N N . SER B 1 78 ? -2.034 -4.914 -16.46 1 95.21 78 SER B N 1
ATOM 2721 C CA . SER B 1 78 ? -1.856 -5.222 -17.876 1 95.21 78 SER B CA 1
ATOM 2722 C C . SER B 1 78 ? -1.468 -3.978 -18.668 1 95.21 78 SER B C 1
ATOM 2724 O O . SER B 1 78 ? -0.618 -4.043 -19.558 1 95.21 78 SER B O 1
ATOM 2726 N N . SER B 1 79 ? -2.042 -2.885 -18.368 1 92.81 79 SER B N 1
ATOM 2727 C CA . SER B 1 79 ? -1.76 -1.645 -19.084 1 92.81 79 SER B CA 1
ATOM 2728 C C . SER B 1 79 ? -0.34 -1.162 -18.814 1 92.81 79 SER B C 1
ATOM 2730 O O . SER B 1 79 ? 0.207 -0.365 -19.58 1 92.81 79 SER B O 1
ATOM 2732 N N . ALA B 1 80 ? 0.201 -1.642 -17.744 1 92.38 80 ALA B N 1
ATOM 2733 C CA . ALA B 1 80 ? 1.575 -1.278 -17.408 1 92.38 80 ALA B CA 1
ATOM 2734 C C . ALA B 1 80 ? 2.572 -2.222 -18.075 1 92.38 80 ALA B C 1
ATOM 2736 O O . ALA B 1 80 ? 3.779 -2.122 -17.845 1 92.38 80 ALA B O 1
ATOM 2737 N N . GLY B 1 81 ? 2.116 -3.191 -18.78 1 91.94 81 GLY B N 1
ATOM 2738 C CA . GLY B 1 81 ? 2.987 -4.093 -19.517 1 91.94 81 GLY B CA 1
ATOM 2739 C C . GLY B 1 81 ? 3.434 -5.291 -18.701 1 91.94 81 GLY B C 1
ATOM 2740 O O . GLY B 1 81 ? 4.431 -5.936 -19.032 1 91.94 81 GLY B O 1
ATOM 2741 N N . VAL B 1 82 ? 2.793 -5.542 -17.63 1 95.8 82 VAL B N 1
ATOM 2742 C CA . VAL B 1 82 ? 3.094 -6.658 -16.739 1 95.8 82 VAL B CA 1
ATOM 2743 C C . VAL B 1 82 ? 1.944 -7.662 -16.762 1 95.8 82 VAL B C 1
ATOM 2745 O O . VAL B 1 82 ? 0.795 -7.294 -17.019 1 95.8 82 VAL B O 1
ATOM 2748 N N . SER B 1 83 ? 2.199 -8.875 -16.545 1 97.35 83 SER B N 1
ATOM 2749 C CA . SER B 1 83 ? 1.151 -9.888 -16.608 1 97.35 83 SER B CA 1
ATOM 2750 C C . SER B 1 83 ? 0.367 -9.955 -15.301 1 97.35 83 SER B C 1
ATOM 2752 O O . SER B 1 83 ? 0.945 -10.183 -14.236 1 97.35 83 SER B O 1
ATOM 2754 N N . PRO B 1 84 ? -0.916 -9.8 -15.368 1 98.18 84 PRO B N 1
ATOM 2755 C CA . PRO B 1 84 ? -1.735 -10.015 -14.173 1 98.18 84 PRO B CA 1
ATOM 2756 C C . PRO B 1 84 ? -2.088 -11.485 -13.957 1 98.18 84 PRO B C 1
ATOM 2758 O O . PRO B 1 84 ? -2.457 -12.181 -14.906 1 98.18 84 PRO B O 1
ATOM 2761 N N . ILE B 1 85 ? -1.909 -11.926 -12.758 1 98.75 85 ILE B N 1
ATOM 2762 C CA . ILE B 1 85 ? -2.354 -13.238 -12.302 1 98.75 85 ILE B CA 1
ATOM 2763 C C . ILE B 1 85 ? -3.411 -13.075 -11.213 1 98.75 85 ILE B C 1
ATOM 2765 O O . ILE B 1 85 ? -3.271 -12.23 -10.325 1 98.75 85 ILE B O 1
ATOM 2769 N N . VAL B 1 86 ? -4.488 -13.839 -11.286 1 98.88 86 VAL B N 1
ATOM 2770 C CA . VAL B 1 86 ? -5.506 -13.777 -10.242 1 98.88 86 VAL B CA 1
ATOM 2771 C C . VAL B 1 86 ? -5.542 -15.097 -9.476 1 98.88 86 VAL B C 1
ATOM 2773 O O . VAL B 1 86 ? -5.702 -16.164 -10.074 1 98.88 86 VAL B O 1
ATOM 2776 N N . ARG B 1 87 ? -5.283 -15.019 -8.228 1 98.88 87 ARG B N 1
ATOM 2777 C CA . ARG B 1 87 ? -5.575 -16.149 -7.352 1 98.88 87 ARG B CA 1
ATOM 2778 C C . ARG B 1 87 ? -7.021 -16.109 -6.871 1 98.88 87 ARG B C 1
ATOM 2780 O O . ARG B 1 87 ? -7.422 -15.18 -6.167 1 98.88 87 ARG B O 1
ATOM 2787 N N . ILE B 1 88 ? -7.76 -17.107 -7.198 1 98.72 88 ILE B N 1
ATOM 2788 C CA . ILE B 1 88 ? -9.187 -17.096 -6.895 1 98.72 88 ILE B CA 1
ATOM 2789 C C . ILE B 1 88 ? -9.438 -17.804 -5.566 1 98.72 88 ILE B C 1
ATOM 2791 O O . ILE B 1 88 ? -8.6 -18.581 -5.101 1 98.72 88 ILE B O 1
ATOM 2795 N N . PRO B 1 89 ? -10.621 -17.577 -4.945 1 97.87 89 PRO B N 1
ATOM 2796 C CA . PRO B 1 89 ? -10.888 -18.111 -3.608 1 97.87 89 PRO B CA 1
ATOM 2797 C C . PRO B 1 89 ? -11.131 -19.619 -3.612 1 97.87 89 PRO B C 1
ATOM 2799 O O . PRO B 1 89 ? -10.943 -20.281 -2.588 1 97.87 89 PRO B O 1
ATOM 2802 N N . SER B 1 90 ? -11.654 -20.1 -4.721 1 97.05 90 SER B N 1
ATOM 2803 C CA . SER B 1 90 ? -12.005 -21.512 -4.824 1 97.05 90 SER B CA 1
ATOM 2804 C C . SER B 1 90 ? -12.134 -21.946 -6.28 1 97.05 90 SER B C 1
ATOM 2806 O O . SER B 1 90 ? -12.165 -21.107 -7.182 1 97.05 90 SER B O 1
ATOM 2808 N N . SER B 1 91 ? -12.254 -23.261 -6.409 1 96.64 91 SER B N 1
ATOM 2809 C CA . SER B 1 91 ? -12.306 -23.832 -7.751 1 96.64 91 SER B CA 1
ATOM 2810 C C . SER B 1 91 ? -13.73 -23.832 -8.297 1 96.64 91 SER B C 1
ATOM 2812 O O . SER B 1 91 ? -14.201 -24.846 -8.816 1 96.64 91 SER B O 1
ATOM 2814 N N . GLU B 1 92 ? -14.368 -22.697 -8.203 1 96.55 92 GLU B N 1
ATOM 2815 C CA . GLU B 1 92 ? -15.705 -22.572 -8.775 1 96.55 92 GLU B CA 1
ATOM 2816 C C . GLU B 1 92 ? -15.651 -21.982 -10.181 1 96.55 92 GLU B C 1
ATOM 2818 O O . GLU B 1 92 ? -15.009 -20.954 -10.404 1 96.55 92 GLU B O 1
ATOM 2823 N N . PRO B 1 93 ? -16.374 -22.6 -11.11 1 96.14 93 PRO B N 1
ATOM 2824 C CA . PRO B 1 93 ? -16.291 -22.163 -12.506 1 96.14 93 PRO B CA 1
ATOM 2825 C C . PRO B 1 93 ? -16.617 -20.681 -12.681 1 96.14 93 PRO B C 1
ATOM 2827 O O . PRO B 1 93 ? -16 -2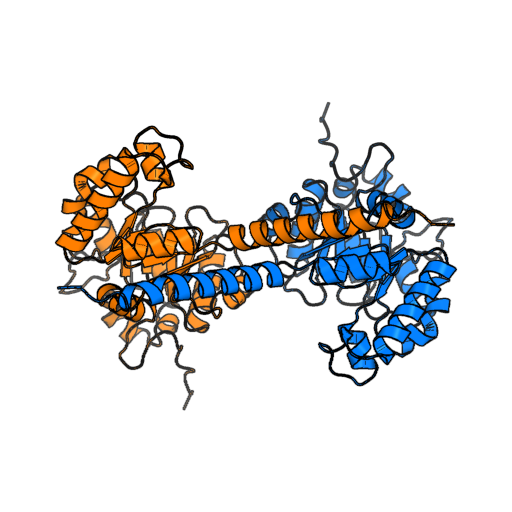0.004 -13.507 1 96.14 93 PRO B O 1
ATOM 2830 N N . TRP B 1 94 ? -17.617 -20.206 -11.949 1 96.06 94 TRP B N 1
ATOM 2831 C CA . TRP B 1 94 ? -17.969 -18.801 -12.129 1 96.06 94 TRP B CA 1
ATOM 2832 C C . TRP B 1 94 ? -16.813 -17.894 -11.719 1 96.06 94 TRP B C 1
ATOM 2834 O O . TRP B 1 94 ? -16.623 -16.822 -12.297 1 96.06 94 TRP B O 1
ATOM 2844 N N . MET B 1 95 ? -16.031 -18.253 -10.73 1 97.53 95 MET B N 1
ATOM 2845 C CA . MET B 1 95 ? -14.878 -17.465 -10.304 1 97.53 95 MET B CA 1
ATOM 2846 C C . MET B 1 95 ? -13.786 -17.479 -11.368 1 97.53 95 MET B C 1
ATOM 2848 O O . MET B 1 95 ? -13.159 -16.452 -11.633 1 97.53 95 MET B O 1
ATOM 2852 N N . MET B 1 96 ? -13.582 -18.683 -11.957 1 97.61 96 MET B N 1
ATOM 2853 C CA . MET B 1 96 ? -12.612 -18.804 -13.041 1 97.61 96 MET B CA 1
ATOM 2854 C C . MET B 1 96 ? -12.99 -17.904 -14.212 1 97.61 96 MET B C 1
ATOM 2856 O O . MET B 1 96 ? -12.145 -17.18 -14.742 1 97.61 96 MET B O 1
ATOM 2860 N N . LYS B 1 97 ? -14.195 -17.936 -14.51 1 96.86 97 LYS B N 1
ATOM 2861 C CA . LYS B 1 97 ? -14.713 -17.136 -15.616 1 96.86 97 LYS B CA 1
ATOM 2862 C C . LYS B 1 97 ? -14.508 -15.646 -15.36 1 96.86 97 LYS B C 1
ATOM 2864 O O . LYS B 1 97 ? -14.044 -14.917 -16.239 1 96.86 97 LYS B O 1
ATOM 2869 N N . ARG B 1 98 ? -14.833 -15.176 -14.193 1 97.07 98 ARG B N 1
ATOM 2870 C CA . ARG B 1 98 ? -14.712 -13.758 -13.868 1 97.07 98 ARG B CA 1
ATOM 2871 C C . ARG B 1 98 ? -13.257 -13.305 -13.931 1 97.07 98 ARG B C 1
ATOM 2873 O O . ARG B 1 98 ? -12.959 -12.224 -14.443 1 97.07 98 ARG B O 1
ATOM 2880 N N . ALA B 1 99 ? -12.364 -14.147 -13.389 1 97.68 99 ALA B N 1
ATOM 2881 C CA . ALA B 1 99 ? -10.941 -13.82 -13.412 1 97.68 99 ALA B CA 1
ATOM 2882 C C . ALA B 1 99 ? -10.414 -13.761 -14.843 1 97.68 99 ALA B C 1
ATOM 2884 O O . ALA B 1 99 ? -9.689 -12.832 -15.207 1 97.68 99 ALA B O 1
ATOM 2885 N N . LEU B 1 100 ? -10.799 -14.664 -15.63 1 97.1 100 LEU B N 1
ATOM 2886 C CA . LEU B 1 100 ? -10.321 -14.729 -17.007 1 97.1 100 LEU B CA 1
ATOM 2887 C C . LEU B 1 100 ? -10.992 -13.663 -17.866 1 97.1 100 LEU B C 1
ATOM 2889 O O . LEU B 1 100 ? -10.354 -13.071 -18.74 1 97.1 100 LEU B O 1
ATOM 2893 N N . ASP B 1 101 ? -12.243 -13.361 -17.582 1 95.73 101 ASP B N 1
ATOM 2894 C CA . ASP B 1 101 ? -12.985 -12.367 -18.352 1 95.73 101 ASP B CA 1
ATOM 2895 C C . ASP B 1 101 ? -12.477 -10.956 -18.061 1 95.73 101 ASP B C 1
ATOM 2897 O O . ASP B 1 101 ? -12.68 -10.041 -18.861 1 95.73 101 ASP B O 1
ATOM 2901 N N . CYS B 1 102 ? -11.858 -10.814 -16.956 1 95.4 102 CYS B N 1
ATOM 2902 C CA . CYS B 1 102 ? -11.324 -9.488 -16.662 1 95.4 102 CYS B CA 1
ATOM 2903 C C . CYS B 1 102 ? -9.968 -9.286 -17.328 1 95.4 102 CYS B C 1
ATOM 2905 O O . CYS B 1 102 ? -9.46 -8.165 -17.382 1 95.4 102 CYS B O 1
ATOM 2907 N N . GLY B 1 103 ? -9.375 -10.384 -17.828 1 95.79 103 GLY B N 1
ATOM 2908 C CA . GLY B 1 103 ? -8.171 -10.234 -18.629 1 95.79 103 GLY B CA 1
ATOM 2909 C C . GLY B 1 103 ? -6.936 -10.814 -17.965 1 95.79 103 GLY B C 1
ATOM 2910 O O . GLY B 1 103 ? -5.81 -10.489 -18.345 1 95.79 103 GLY B O 1
ATOM 2911 N N . ALA B 1 104 ? -7.086 -11.643 -16.995 1 97.46 104 ALA B N 1
ATOM 2912 C CA . ALA B 1 104 ? -5.941 -12.289 -16.356 1 97.46 104 ALA B CA 1
ATOM 2913 C C . ALA B 1 104 ? -5.156 -13.13 -17.359 1 97.46 104 ALA B C 1
ATOM 2915 O O . ALA B 1 104 ? -5.744 -13.805 -18.207 1 97.46 104 ALA B O 1
ATOM 2916 N N . HIS B 1 105 ? -3.854 -13.046 -17.233 1 97.37 105 HIS B N 1
ATOM 2917 C CA . HIS B 1 105 ? -2.985 -13.872 -18.063 1 97.37 105 HIS B CA 1
ATOM 2918 C C . HIS B 1 105 ? -2.821 -15.267 -17.47 1 97.37 105 HIS B C 1
ATOM 2920 O O . HIS B 1 105 ? -2.414 -16.199 -18.168 1 97.37 105 HIS B O 1
ATOM 2926 N N . ALA B 1 106 ? -3.113 -15.344 -16.187 1 98.39 106 ALA B N 1
ATOM 2927 C CA . ALA B 1 106 ? -3.124 -16.635 -15.503 1 98.39 106 ALA B CA 1
ATOM 2928 C C . ALA B 1 106 ? -4.125 -16.636 -14.351 1 98.39 106 ALA B C 1
ATOM 2930 O O . ALA B 1 106 ? -4.489 -15.576 -13.836 1 98.39 106 ALA B O 1
ATOM 2931 N N . ILE B 1 107 ? -4.547 -17.842 -14.019 1 98.6 107 ILE B N 1
ATOM 2932 C CA . ILE B 1 107 ? -5.353 -18.075 -12.826 1 98.6 107 ILE B CA 1
ATOM 2933 C C . ILE B 1 107 ? -4.642 -19.067 -11.908 1 98.6 107 ILE B C 1
ATOM 2935 O O . ILE B 1 107 ? -4.019 -20.021 -12.38 1 98.6 107 ILE B O 1
ATOM 2939 N N . MET B 1 108 ? -4.597 -18.737 -10.666 1 98.84 108 MET B N 1
ATOM 2940 C CA . MET B 1 108 ? -4.101 -19.652 -9.643 1 98.84 108 MET B CA 1
ATOM 2941 C C . MET B 1 108 ? -5.247 -20.189 -8.792 1 98.84 108 MET B C 1
ATOM 2943 O O . MET B 1 108 ? -5.987 -19.417 -8.181 1 98.84 108 MET B O 1
ATOM 2947 N N . VAL B 1 109 ? -5.395 -21.495 -8.745 1 98.87 109 VAL B N 1
ATOM 2948 C CA . VAL B 1 109 ? -6.505 -22.147 -8.059 1 98.87 109 VAL B CA 1
ATOM 2949 C C . VAL B 1 109 ? -5.991 -22.876 -6.82 1 98.87 109 VAL B C 1
ATOM 2951 O O . VAL B 1 109 ? -5.131 -23.754 -6.921 1 98.87 109 VAL B O 1
ATOM 2954 N N . PRO B 1 110 ? -6.513 -22.537 -5.705 1 98.58 110 PRO B N 1
ATOM 2955 C CA . PRO B 1 110 ? -6.019 -23.143 -4.466 1 98.58 110 PRO B CA 1
ATOM 2956 C C . PRO B 1 110 ? -6.573 -24.547 -4.234 1 98.58 110 PRO B C 1
ATOM 2958 O O . PRO B 1 110 ? -7.585 -24.922 -4.832 1 98.58 110 PRO B O 1
ATOM 2961 N N . MET B 1 111 ? -5.928 -25.364 -3.526 1 97.71 111 MET B N 1
ATOM 2962 C CA . MET B 1 111 ? -6.412 -26.595 -2.908 1 97.71 111 MET B CA 1
ATOM 2963 C C . MET B 1 111 ? -6.834 -27.607 -3.968 1 97.71 111 MET B C 1
ATOM 2965 O O . MET B 1 111 ? -7.914 -28.193 -3.878 1 97.71 111 MET B O 1
ATOM 2969 N N . CYS B 1 112 ? -6.071 -27.741 -4.967 1 98.66 112 CYS B N 1
ATOM 2970 C CA . CYS B 1 112 ? -6.291 -28.833 -5.909 1 98.66 112 CYS B CA 1
ATOM 2971 C C . CYS B 1 112 ? -5.72 -30.139 -5.371 1 98.66 112 CYS B C 1
ATOM 2973 O O . CYS B 1 112 ? -4.501 -30.306 -5.299 1 98.66 112 CYS B O 1
ATOM 2975 N N . GLU B 1 113 ? -6.549 -31.16 -5.177 1 98.62 113 GLU B N 1
ATOM 2976 C CA . GLU B 1 113 ? -6.089 -32.302 -4.394 1 98.62 113 GLU B CA 1
ATOM 2977 C C . GLU B 1 113 ? -6.154 -33.592 -5.207 1 98.62 113 GLU B C 1
ATOM 2979 O O . GLU B 1 113 ? -5.539 -34.595 -4.84 1 98.62 113 GLU B O 1
ATOM 2984 N N . THR B 1 114 ? -6.91 -33.563 -6.319 1 98.71 114 THR B N 1
ATOM 2985 C CA . THR B 1 114 ? -7.072 -34.793 -7.087 1 98.71 114 THR B CA 1
ATOM 2986 C C . THR B 1 114 ? -6.975 -34.513 -8.584 1 98.71 114 THR B C 1
ATOM 2988 O O . THR B 1 114 ? -7.103 -33.365 -9.016 1 98.71 114 THR B O 1
ATOM 2991 N N . LYS B 1 115 ? -6.796 -35.586 -9.289 1 98.7 115 LYS B N 1
ATOM 2992 C CA . LYS B 1 115 ? -6.791 -35.516 -10.747 1 98.7 115 LYS B CA 1
ATOM 2993 C C . LYS B 1 115 ? -8.133 -35.02 -11.278 1 98.7 115 LYS B C 1
ATOM 2995 O O . LYS B 1 115 ? -8.178 -34.208 -12.204 1 98.7 115 LYS B O 1
ATOM 3000 N N . GLU B 1 116 ? -9.217 -35.486 -10.663 1 98.54 116 GLU B N 1
ATOM 3001 C CA . GLU B 1 116 ? -10.563 -35.101 -11.075 1 98.54 116 GLU B CA 1
ATOM 3002 C C . GLU B 1 116 ? -10.79 -33.604 -10.889 1 98.54 116 GLU B C 1
ATOM 3004 O O . GLU B 1 116 ? -11.38 -32.948 -11.75 1 98.54 116 GLU B O 1
ATOM 3009 N N . GLN B 1 117 ? -10.328 -33.136 -9.778 1 98.61 117 GLN B N 1
ATOM 3010 C CA . GLN B 1 117 ? -10.431 -31.702 -9.534 1 98.61 117 GLN B CA 1
ATOM 3011 C C . GLN B 1 117 ? -9.644 -30.909 -10.573 1 98.61 117 GLN B C 1
ATOM 3013 O O . GLN B 1 117 ? -10.117 -29.885 -11.07 1 98.61 117 GLN B O 1
ATOM 3018 N N . ALA B 1 118 ? -8.443 -31.355 -10.862 1 98.81 118 ALA B N 1
ATOM 3019 C CA . ALA B 1 118 ? -7.613 -30.693 -11.866 1 98.81 118 ALA B CA 1
ATOM 3020 C C . ALA B 1 118 ? -8.307 -30.674 -13.225 1 98.81 118 ALA B C 1
ATOM 3022 O O . ALA B 1 118 ? -8.297 -29.655 -13.92 1 98.81 118 ALA B O 1
ATOM 3023 N N . GLU B 1 119 ? -8.894 -31.774 -13.577 1 98.62 119 GLU B N 1
ATOM 3024 C CA . GLU B 1 119 ? -9.63 -31.852 -14.836 1 98.62 119 GLU B CA 1
ATOM 3025 C C . GLU B 1 119 ? -10.799 -30.872 -14.853 1 98.62 119 GLU B C 1
ATOM 3027 O O . GLU B 1 119 ? -11.059 -30.225 -15.87 1 98.62 119 GLU B O 1
ATOM 3032 N N . ALA B 1 120 ? -11.487 -30.807 -13.758 1 98.54 120 ALA B N 1
ATOM 3033 C CA . ALA B 1 120 ? -12.61 -29.88 -13.646 1 98.54 120 ALA B CA 1
ATOM 3034 C C . ALA B 1 120 ? -12.141 -28.433 -13.773 1 98.54 120 ALA B C 1
ATOM 3036 O O . ALA B 1 120 ? -12.825 -27.603 -14.377 1 98.54 120 ALA B O 1
ATOM 3037 N N . ILE B 1 121 ? -11.023 -28.158 -13.183 1 98.71 121 ILE B N 1
ATOM 3038 C CA . ILE B 1 121 ? -10.45 -26.819 -13.263 1 98.71 121 ILE B CA 1
ATOM 3039 C C . ILE B 1 121 ? -10.139 -26.478 -14.719 1 98.71 121 ILE B C 1
ATOM 3041 O O . ILE B 1 121 ? -10.496 -25.4 -15.201 1 98.71 121 ILE B O 1
ATOM 3045 N N . VAL B 1 122 ? -9.513 -27.377 -15.455 1 98.53 122 VAL B N 1
ATO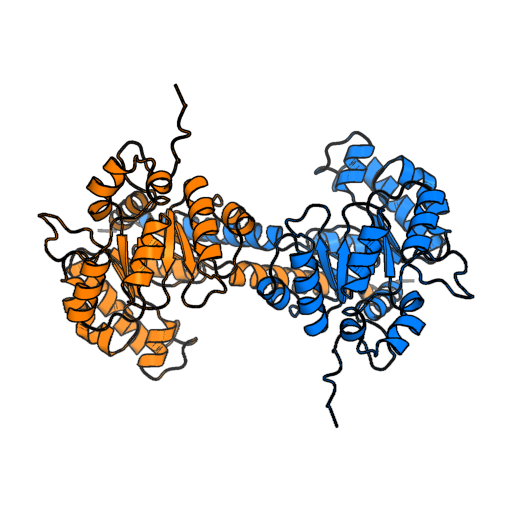M 3046 C CA . VAL B 1 122 ? -9.177 -27.147 -16.857 1 98.53 122 VAL B CA 1
ATOM 3047 C C . VAL B 1 122 ? -10.454 -26.911 -17.661 1 98.53 122 VAL B C 1
ATOM 3049 O O . VAL B 1 122 ? -10.527 -25.974 -18.459 1 98.53 122 VAL B O 1
ATOM 3052 N N . ARG B 1 123 ? -11.439 -27.706 -17.415 1 97.78 123 ARG B N 1
ATOM 3053 C CA . ARG B 1 123 ? -12.706 -27.564 -18.125 1 97.78 123 ARG B CA 1
ATOM 3054 C C . ARG B 1 123 ? -13.329 -26.196 -17.865 1 97.78 123 ARG B C 1
ATOM 3056 O O . ARG B 1 123 ? -13.901 -25.586 -18.77 1 97.78 123 ARG B O 1
ATOM 3063 N N . GLY B 1 124 ? -13.211 -25.771 -16.673 1 97.68 124 GLY B N 1
ATOM 3064 C CA . GLY B 1 124 ? -13.78 -24.486 -16.299 1 97.68 124 GLY B CA 1
ATOM 3065 C C . GLY B 1 124 ? -13.044 -23.308 -16.908 1 97.68 124 GLY B C 1
ATOM 3066 O O . GLY B 1 124 ? -13.613 -22.225 -17.059 1 97.68 124 GLY B O 1
ATOM 3067 N N . CYS B 1 125 ? -11.803 -23.503 -17.324 1 97.72 125 CYS B N 1
ATOM 3068 C CA . CYS B 1 125 ? -10.962 -22.412 -17.803 1 97.72 125 CYS B CA 1
ATOM 3069 C C . CYS B 1 125 ? -10.949 -22.361 -19.326 1 97.72 125 CYS B C 1
ATOM 3071 O O . CYS B 1 125 ? -10.501 -21.375 -19.914 1 97.72 125 CYS B O 1
ATOM 3073 N N . LYS B 1 126 ? -11.431 -23.391 -20.014 1 97.44 126 LYS B N 1
ATOM 3074 C CA . LYS B 1 126 ? -11.295 -23.498 -21.463 1 97.44 126 LYS B CA 1
ATOM 3075 C C . LYS B 1 126 ? -12.628 -23.243 -22.161 1 97.44 126 LYS B C 1
ATOM 3077 O O . LYS B 1 126 ? -13.674 -23.702 -21.698 1 97.44 126 LYS B O 1
ATOM 3082 N N . TYR B 1 127 ? -12.525 -22.472 -23.224 1 96.35 127 TYR B N 1
ATOM 3083 C CA . TYR B 1 127 ? -13.656 -22.431 -24.145 1 96.35 127 TYR B CA 1
ATOM 3084 C C . TYR B 1 127 ? -13.818 -23.762 -24.869 1 96.35 127 TYR B C 1
ATOM 3086 O O . TYR B 1 127 ? -12.829 -24.39 -25.256 1 96.35 127 TYR B O 1
ATOM 3094 N N . PRO B 1 128 ? -15.096 -24.104 -25.108 1 95.33 128 PRO B N 1
ATOM 3095 C CA . PRO B 1 128 ? -15.291 -25.296 -25.937 1 95.33 128 PRO B CA 1
ATOM 3096 C C . PRO B 1 128 ? -14.666 -25.159 -27.324 1 95.33 128 PRO B C 1
ATOM 3098 O O . PRO B 1 128 ? -14.787 -24.108 -27.958 1 95.33 128 PRO B O 1
ATOM 3101 N N . SER B 1 129 ? -13.975 -26.174 -27.734 1 93.54 129 SER B N 1
ATOM 3102 C CA . SER B 1 129 ? -13.305 -26.25 -29.028 1 93.54 129 SER B CA 1
ATOM 3103 C C . SER B 1 129 ? -12.996 -27.694 -29.406 1 93.54 129 SER B C 1
ATOM 3105 O O . SER B 1 129 ? -13.291 -28.618 -28.645 1 93.54 129 SER B O 1
ATOM 3107 N N . SER B 1 130 ? -12.435 -27.871 -30.593 1 94.44 130 SER B N 1
ATOM 3108 C CA . SER B 1 130 ? -12.053 -29.212 -31.023 1 94.44 130 SER B CA 1
ATOM 3109 C C . SER B 1 130 ? -10.979 -29.799 -30.113 1 94.44 130 SER B C 1
ATOM 3111 O O . SER B 1 130 ? -10.981 -31.001 -29.837 1 94.44 130 SER B O 1
ATOM 3113 N N . GLN B 1 131 ? -10.142 -28.921 -29.647 1 93.46 131 GLN B N 1
ATOM 3114 C CA . GLN B 1 131 ? -9.066 -29.352 -28.76 1 93.46 131 GLN B CA 1
ATOM 3115 C C . GLN B 1 131 ? -9.58 -29.575 -27.341 1 93.46 131 GLN B C 1
ATOM 3117 O O . GLN B 1 131 ? -9.053 -30.415 -26.609 1 93.46 131 GLN B O 1
ATOM 3122 N N . TRP B 1 132 ? -10.642 -28.833 -27.035 1 96.22 132 TRP B N 1
ATOM 3123 C CA . TRP B 1 132 ? -11.226 -28.911 -25.7 1 96.22 132 TRP B CA 1
ATOM 3124 C C . TRP B 1 132 ? -12.74 -29.085 -25.777 1 96.22 132 TRP B C 1
ATOM 3126 O O . TRP B 1 132 ? -13.494 -28.217 -25.33 1 96.22 132 TRP B O 1
ATOM 3136 N N . PRO B 1 133 ? -13.149 -30.22 -26.232 1 95.82 133 PRO B N 1
ATOM 3137 C CA . PRO B 1 133 ? -14.59 -30.412 -26.407 1 95.82 133 PRO B CA 1
ATOM 3138 C C . PRO B 1 133 ? -15.358 -30.353 -25.088 1 95.82 133 PRO B C 1
ATOM 3140 O O . PRO B 1 133 ? -16.561 -30.082 -25.082 1 95.82 133 PRO B O 1
ATOM 3143 N N . GLN B 1 134 ? -14.683 -30.464 -23.968 1 94.63 134 GLN B N 1
ATOM 3144 C CA . GLN B 1 134 ? -15.345 -30.481 -22.667 1 94.63 134 GLN B CA 1
ATOM 3145 C C . GLN B 1 134 ? -15.225 -29.128 -21.972 1 94.63 134 GLN B C 1
ATOM 3147 O O . GLN B 1 134 ? -15.573 -28.995 -20.796 1 94.63 134 GLN B O 1
ATOM 3152 N N . GLY B 1 135 ? -14.695 -28.199 -22.66 1 96.23 135 GLY B N 1
ATOM 3153 C CA . GLY B 1 135 ? -14.632 -26.868 -22.077 1 96.23 135 GLY B CA 1
ATOM 3154 C C . GLY B 1 135 ? -15.992 -26.325 -21.681 1 96.23 135 GLY B C 1
ATOM 3155 O O . GLY B 1 135 ? -16.983 -26.548 -22.38 1 96.23 135 GLY B O 1
ATOM 3156 N N . LEU B 1 136 ? -16.013 -25.513 -20.576 1 95.43 136 LEU B N 1
ATOM 3157 C CA . LEU B 1 136 ? -17.284 -25.047 -20.032 1 95.43 136 LEU B CA 1
ATOM 3158 C C . LEU B 1 136 ? -17.305 -23.526 -19.924 1 95.43 136 LEU B C 1
ATOM 3160 O O . LEU B 1 136 ? -18.323 -22.94 -19.55 1 95.43 136 LEU B O 1
ATOM 3164 N N . ARG B 1 137 ? -16.212 -22.925 -20.216 1 94.9 137 ARG B N 1
ATOM 3165 C CA . ARG B 1 137 ? -16.147 -21.478 -20.041 1 94.9 137 ARG B CA 1
ATOM 3166 C C . ARG B 1 137 ? -17.132 -20.77 -20.965 1 94.9 137 ARG B C 1
ATOM 3168 O O . ARG B 1 137 ? -17.179 -21.052 -22.164 1 94.9 137 ARG B O 1
ATOM 3175 N N . GLY B 1 138 ? -17.896 -19.888 -20.343 1 92.46 138 GLY B N 1
ATOM 3176 C CA . GLY B 1 138 ? -18.851 -19.114 -21.12 1 92.46 138 GLY B CA 1
ATOM 3177 C C . GLY B 1 138 ? -18.214 -17.957 -21.866 1 92.46 138 GLY B C 1
ATOM 3178 O O . GLY B 1 138 ? -17.309 -17.3 -21.347 1 92.46 138 GLY B O 1
ATOM 3179 N N . ALA B 1 139 ? -18.755 -17.671 -23 1 87.03 139 ALA B N 1
ATOM 3180 C CA . ALA B 1 139 ? -18.214 -16.603 -23.836 1 87.03 139 ALA B CA 1
ATOM 3181 C C . ALA B 1 139 ? -18.818 -15.253 -23.461 1 87.03 139 ALA B C 1
ATOM 3183 O O . ALA B 1 139 ? -20.02 -15.036 -23.628 1 87.03 139 ALA B O 1
ATOM 3184 N N . GLY B 1 140 ? -18.135 -14.373 -22.805 1 84.29 140 GLY B N 1
ATOM 3185 C CA . GLY B 1 140 ? -18.576 -13.034 -22.45 1 84.29 140 GLY B CA 1
ATOM 3186 C C . GLY B 1 140 ? -17.441 -12.128 -22.012 1 84.29 140 GLY B C 1
ATOM 3187 O O . GLY B 1 140 ? -17.632 -11.246 -21.172 1 84.29 140 GLY B O 1
ATOM 3188 N N . ALA B 1 141 ? -16.351 -12.41 -22.559 1 84.79 141 ALA B N 1
ATOM 3189 C CA . ALA B 1 141 ? -15.148 -11.725 -22.094 1 84.79 141 ALA B CA 1
ATOM 3190 C C . ALA B 1 141 ? -15.011 -10.352 -22.746 1 84.79 141 ALA B C 1
ATOM 3192 O O . ALA B 1 141 ? -14.041 -10.092 -23.461 1 84.79 141 ALA B O 1
ATOM 3193 N N . MET B 1 142 ? -15.772 -9.378 -22.362 1 86.15 142 MET B N 1
ATOM 3194 C CA . MET B 1 142 ? -15.773 -8.052 -22.974 1 86.15 142 MET B CA 1
ATOM 3195 C C . MET B 1 142 ? -14.525 -7.27 -22.579 1 86.15 142 MET B C 1
ATOM 3197 O O . MET B 1 142 ? -14.08 -6.389 -23.317 1 86.15 142 MET B O 1
ATOM 3201 N N . PHE B 1 143 ? -13.933 -7.619 -21.502 1 90.32 143 PHE B N 1
ATOM 3202 C CA . PHE B 1 143 ? -12.852 -6.786 -20.988 1 90.32 143 PHE B CA 1
ATOM 3203 C C . PHE B 1 143 ? -11.507 -7.482 -21.155 1 90.32 143 PHE B C 1
ATOM 3205 O O . PHE B 1 143 ? -10.455 -6.856 -21.007 1 90.32 143 PHE B O 1
ATOM 3212 N N . ALA B 1 144 ? -11.48 -8.735 -21.533 1 93.08 144 ALA B N 1
ATOM 3213 C CA . ALA B 1 144 ? -10.261 -9.538 -21.569 1 93.08 144 ALA B CA 1
ATOM 3214 C C . ALA B 1 144 ? -9.411 -9.19 -22.788 1 93.08 144 ALA B C 1
ATOM 3216 O O . ALA B 1 144 ? -8.185 -9.096 -22.691 1 93.08 144 ALA B O 1
ATOM 3217 N N . PRO B 1 145 ? -9.967 -8.969 -23.974 1 91.14 145 PRO B N 1
ATOM 3218 C CA . PRO B 1 145 ? -9.16 -8.79 -25.183 1 91.14 145 PRO B CA 1
ATOM 3219 C C . PRO B 1 145 ? -8.133 -7.668 -25.047 1 91.14 145 PRO B C 1
ATOM 3221 O O . PRO B 1 145 ? -6.999 -7.804 -25.512 1 91.14 145 PRO B O 1
ATOM 3224 N N . ALA B 1 146 ? -8.467 -6.646 -24.393 1 89.45 146 ALA B N 1
ATOM 3225 C CA . ALA B 1 146 ? -7.575 -5.498 -24.253 1 89.45 146 ALA B CA 1
ATOM 3226 C C . ALA B 1 146 ? -6.303 -5.88 -23.501 1 89.45 146 ALA B C 1
ATOM 3228 O O . ALA B 1 146 ? -5.228 -5.342 -23.775 1 89.45 146 ALA B O 1
ATOM 3229 N N . ALA B 1 147 ? -6.387 -6.801 -22.601 1 92.07 147 ALA B N 1
ATOM 3230 C CA . ALA B 1 147 ? -5.241 -7.234 -21.805 1 92.07 147 ALA B CA 1
ATOM 3231 C C . ALA B 1 147 ? -4.298 -8.105 -22.631 1 92.07 147 ALA B C 1
ATOM 3233 O O . ALA B 1 147 ? -3.181 -8.402 -22.2 1 92.07 147 ALA B O 1
ATOM 3234 N N . PHE B 1 148 ? -4.683 -8.487 -23.817 1 91.72 148 PHE B N 1
ATOM 3235 C CA . PHE B 1 148 ? -3.898 -9.341 -24.699 1 91.72 148 PHE B CA 1
ATOM 3236 C C . PHE B 1 148 ? -3.589 -8.628 -26.01 1 91.72 148 PHE B C 1
ATOM 3238 O O . PHE B 1 148 ? -3.035 -9.228 -26.934 1 91.72 148 PHE B O 1
ATOM 3245 N N . ASN B 1 149 ? -4.028 -7.357 -26.074 1 88.25 149 ASN B N 1
ATOM 3246 C CA . ASN B 1 149 ? -3.901 -6.62 -27.326 1 88.25 149 ASN B CA 1
ATOM 3247 C C . ASN B 1 149 ? -4.567 -7.36 -28.483 1 88.25 149 ASN B C 1
ATOM 3249 O O . ASN B 1 149 ? -3.965 -7.532 -29.544 1 88.25 149 ASN B O 1
ATOM 3253 N N . GLN B 1 150 ? -5.734 -7.815 -28.238 1 89.64 150 GLN B N 1
ATOM 3254 C CA . GLN B 1 150 ? -6.495 -8.576 -29.223 1 89.64 150 GLN B CA 1
ATOM 3255 C C . GLN B 1 150 ? -7.897 -8.002 -29.399 1 89.64 150 GLN B C 1
ATOM 3257 O O . GLN B 1 150 ? -8.418 -7.335 -28.503 1 89.64 150 GLN B O 1
ATOM 3262 N N . SER B 1 151 ? -8.411 -8.309 -30.58 1 89.38 151 SER B N 1
ATOM 3263 C CA . SER B 1 151 ? -9.847 -8.11 -30.748 1 89.38 151 SER B CA 1
ATOM 3264 C C . SER B 1 151 ? -10.643 -9.185 -30.016 1 89.38 151 SER B C 1
ATOM 3266 O O . SER B 1 151 ? -10.078 -10.18 -29.558 1 89.38 151 SER B O 1
ATOM 3268 N N . GLY B 1 152 ? -11.918 -8.959 -29.931 1 89.83 152 GLY B N 1
ATOM 3269 C CA . GLY B 1 152 ? -12.775 -9.967 -29.328 1 89.83 152 GLY B CA 1
ATOM 3270 C C . GLY B 1 152 ? -12.673 -11.321 -30.005 1 89.83 152 GLY B C 1
ATOM 3271 O O . GLY B 1 152 ? -12.573 -12.35 -29.334 1 89.83 152 GLY B O 1
ATOM 3272 N N . ARG B 1 153 ? -12.642 -11.335 -31.308 1 90.83 153 ARG B N 1
ATOM 3273 C CA . ARG B 1 153 ? -12.551 -12.569 -32.081 1 90.83 153 ARG B CA 1
ATOM 3274 C C . ARG B 1 153 ? -11.207 -13.256 -31.859 1 90.83 153 ARG B C 1
ATOM 3276 O O . ARG B 1 153 ? -11.15 -14.47 -31.656 1 90.83 153 ARG B O 1
ATOM 3283 N N . GLU B 1 154 ? -10.154 -12.469 -31.937 1 89.85 154 GLU B N 1
ATOM 3284 C CA . GLU B 1 154 ? -8.822 -13.024 -31.719 1 89.85 154 GLU B CA 1
ATOM 3285 C C . GLU B 1 154 ? -8.703 -13.644 -30.329 1 89.85 154 GLU B C 1
ATOM 3287 O O . GLU B 1 154 ? -8.141 -14.73 -30.174 1 89.85 154 GLU B O 1
ATOM 3292 N N . TYR B 1 155 ? -9.207 -12.952 -29.373 1 91.25 155 TYR B N 1
ATOM 3293 C CA . TYR B 1 155 ? -9.139 -13.473 -28.012 1 91.25 155 TYR B CA 1
ATOM 3294 C C . TYR B 1 155 ? -9.881 -14.799 -27.897 1 91.25 155 TYR B C 1
ATOM 3296 O O . TYR B 1 155 ? -9.354 -15.766 -27.342 1 91.25 155 TYR B O 1
ATOM 3304 N N . LEU B 1 156 ? -11.097 -14.829 -28.437 1 90.61 156 LEU B N 1
ATOM 3305 C CA . LEU B 1 156 ? -11.911 -16.034 -28.328 1 90.61 156 LEU B CA 1
ATOM 3306 C C . LEU B 1 156 ? -11.223 -17.218 -29 1 90.61 156 LEU B C 1
ATOM 3308 O O . LEU B 1 156 ? -11.362 -18.358 -28.551 1 90.61 156 LEU B O 1
ATOM 3312 N N . THR B 1 157 ? -10.43 -16.945 -30.002 1 89.1 157 THR B N 1
ATOM 3313 C CA . THR B 1 157 ? -9.78 -17.994 -30.78 1 89.1 157 THR B CA 1
ATOM 3314 C C . THR B 1 157 ? -8.503 -18.466 -30.091 1 89.1 157 THR B C 1
ATOM 3316 O O . THR B 1 157 ? -8.136 -19.639 -30.187 1 89.1 157 THR B O 1
ATOM 3319 N N . HIS B 1 158 ? -7.877 -17.588 -29.3 1 90.03 158 HIS B N 1
ATOM 3320 C CA . HIS B 1 158 ? -6.534 -17.909 -28.83 1 90.03 158 HIS B CA 1
ATOM 3321 C C . HIS B 1 158 ? -6.493 -18.02 -27.31 1 90.03 158 HIS B C 1
ATOM 3323 O O . HIS B 1 158 ? -5.479 -18.428 -26.74 1 90.03 158 HIS B O 1
ATOM 3329 N N . ALA B 1 159 ? -7.544 -17.685 -26.609 1 91.34 159 ALA B N 1
ATOM 3330 C CA . ALA B 1 159 ? -7.557 -17.607 -25.151 1 91.34 159 ALA B CA 1
ATOM 3331 C C . ALA B 1 159 ? -7.151 -18.939 -24.527 1 91.34 159 ALA B C 1
ATOM 3333 O O . ALA B 1 159 ? -6.477 -18.968 -23.495 1 91.34 159 ALA B O 1
ATOM 3334 N N . ASN B 1 160 ? -7.564 -20.042 -25.15 1 93.99 160 ASN B N 1
ATOM 3335 C CA . ASN B 1 160 ? -7.252 -21.366 -24.623 1 93.99 160 ASN B CA 1
ATOM 3336 C C . ASN B 1 160 ? -5.747 -21.619 -24.599 1 93.99 160 ASN B C 1
ATOM 3338 O O . ASN B 1 160 ? -5.264 -22.439 -23.816 1 93.99 160 ASN B O 1
ATOM 3342 N N . ASP B 1 161 ? -5.03 -20.888 -25.408 1 90.24 161 ASP B N 1
ATOM 3343 C CA . ASP B 1 161 ? -3.586 -21.075 -25.499 1 90.24 161 ASP B CA 1
ATOM 3344 C C . ASP B 1 161 ? -2.841 -19.997 -24.714 1 90.24 161 ASP B C 1
ATOM 3346 O O . ASP B 1 161 ? -1.687 -20.189 -24.327 1 90.24 161 ASP B O 1
ATOM 3350 N N . ASN B 1 162 ? -3.537 -18.89 -24.533 1 88.7 162 ASN B N 1
ATOM 3351 C CA . ASN B 1 162 ? -2.886 -17.709 -23.975 1 88.7 162 ASN B CA 1
ATOM 3352 C C . ASN B 1 162 ? -2.849 -17.757 -22.45 1 88.7 162 ASN B C 1
ATOM 3354 O O . ASN B 1 162 ? -1.969 -17.159 -21.828 1 88.7 162 ASN B O 1
ATOM 3358 N N . VAL B 1 163 ? -3.801 -18.421 -21.888 1 94.2 163 VAL B N 1
ATOM 3359 C CA . VAL B 1 163 ? -3.968 -18.35 -20.44 1 94.2 163 VAL B CA 1
ATOM 3360 C C . VAL B 1 163 ? -3.206 -19.495 -19.776 1 94.2 163 VAL B C 1
ATOM 3362 O O . VAL B 1 163 ? -3.2 -20.62 -20.28 1 94.2 163 VAL B O 1
ATOM 3365 N N . VAL B 1 164 ? -2.549 -19.156 -18.689 1 97.64 164 VAL B N 1
ATOM 3366 C CA . VAL B 1 164 ? -1.804 -20.137 -17.907 1 97.64 164 VAL B CA 1
ATOM 3367 C C . VAL B 1 164 ? -2.645 -20.595 -16.717 1 97.64 164 VAL B C 1
ATOM 3369 O O . VAL B 1 164 ? -3.219 -19.771 -16.001 1 97.64 164 VAL B O 1
ATOM 3372 N N . ILE B 1 165 ? -2.748 -21.908 -16.525 1 98.77 165 ILE B N 1
ATOM 3373 C CA . ILE B 1 165 ? -3.511 -22.467 -15.414 1 98.77 165 ILE B CA 1
ATOM 3374 C C . ILE B 1 165 ? -2.555 -23.02 -14.359 1 98.77 165 ILE B C 1
ATOM 3376 O O . ILE B 1 165 ? -1.808 -23.964 -14.624 1 98.77 165 ILE B O 1
ATOM 3380 N N . ILE B 1 166 ? -2.603 -22.406 -13.184 1 98.91 166 ILE B N 1
ATOM 3381 C CA . ILE B 1 166 ? -1.764 -22.766 -12.047 1 98.91 166 ILE B CA 1
ATOM 3382 C C . ILE B 1 166 ? -2.615 -23.436 -10.97 1 98.91 166 ILE B C 1
ATOM 3384 O O . ILE B 1 166 ? -3.652 -22.904 -10.569 1 98.91 166 ILE B O 1
ATOM 3388 N N . VAL B 1 167 ? -2.215 -24.609 -10.502 1 98.94 167 VAL B N 1
ATOM 3389 C CA . VAL B 1 167 ? -2.913 -25.226 -9.379 1 98.94 167 VAL B CA 1
ATOM 3390 C C . VAL B 1 167 ? -1.979 -25.312 -8.174 1 98.94 167 VAL B C 1
ATOM 3392 O O . VAL B 1 167 ? -0.785 -25.584 -8.325 1 98.94 167 VAL B O 1
ATOM 3395 N N . GLN B 1 168 ? -2.525 -25.015 -7.047 1 98.88 168 GLN B N 1
ATOM 3396 C CA . GLN B 1 168 ? -1.733 -25.072 -5.823 1 98.88 168 GLN B CA 1
ATOM 3397 C C . GLN B 1 168 ? -1.769 -26.469 -5.209 1 98.88 168 GLN B C 1
ATOM 3399 O O . GLN B 1 168 ? -2.844 -27.042 -5.02 1 98.88 168 GLN B O 1
ATOM 3404 N N . ILE B 1 169 ? -0.615 -27.035 -4.958 1 98.87 169 ILE B N 1
ATOM 3405 C CA . ILE B 1 169 ? -0.399 -28.288 -4.243 1 98.87 169 ILE B CA 1
ATOM 3406 C C . ILE B 1 169 ? 0.025 -27.995 -2.806 1 98.87 169 ILE B C 1
ATOM 3408 O O . ILE B 1 169 ? 1.205 -27.754 -2.537 1 98.87 169 ILE B O 1
ATOM 3412 N N . GLU B 1 170 ? -0.938 -28.076 -1.909 1 98.56 170 GLU B N 1
ATOM 3413 C CA . GLU B 1 170 ? -0.631 -27.509 -0.599 1 98.56 170 GLU B CA 1
ATOM 3414 C C . GLU B 1 170 ? -1.325 -28.288 0.516 1 98.56 170 GLU B C 1
ATOM 3416 O O . GLU B 1 170 ? -1.607 -27.737 1.582 1 98.56 170 GLU B O 1
ATOM 3421 N N . SER B 1 171 ? -1.662 -29.547 0.273 1 98.34 171 SER B N 1
ATOM 3422 C CA . SER B 1 171 ? -2.159 -30.493 1.267 1 98.34 171 SER B CA 1
ATOM 3423 C C . SER B 1 171 ? -1.485 -31.853 1.12 1 98.34 171 SER B C 1
ATOM 3425 O O . SER B 1 171 ? -0.9 -32.153 0.077 1 98.34 171 SER B O 1
ATOM 3427 N N . ARG B 1 172 ? -1.644 -32.645 2.192 1 98.15 172 ARG B N 1
ATOM 3428 C CA . ARG B 1 172 ? -1.122 -34.007 2.135 1 98.15 172 ARG B CA 1
ATOM 3429 C C . ARG B 1 172 ? -1.7 -34.766 0.946 1 98.15 172 ARG B C 1
ATOM 3431 O O . ARG B 1 172 ? -0.961 -35.398 0.188 1 98.15 172 ARG B O 1
ATOM 3438 N N . MET B 1 173 ? -2.952 -34.69 0.776 1 98.62 173 MET B N 1
ATOM 3439 C CA . MET B 1 173 ? -3.634 -35.385 -0.312 1 98.62 173 MET B CA 1
ATOM 3440 C C . MET B 1 173 ? -3.127 -34.904 -1.667 1 98.62 173 MET B C 1
ATOM 3442 O O . MET B 1 173 ? -2.913 -35.709 -2.576 1 98.62 173 MET B O 1
ATOM 3446 N N . ALA B 1 174 ? -2.967 -33.626 -1.823 1 98.84 174 ALA B N 1
ATOM 3447 C CA . ALA B 1 174 ? -2.473 -33.063 -3.077 1 98.84 174 ALA B CA 1
ATOM 3448 C C . ALA B 1 174 ? -1.072 -33.579 -3.395 1 98.84 174 ALA B C 1
ATOM 3450 O O . ALA B 1 174 ? -0.762 -33.878 -4.55 1 98.84 174 ALA B O 1
ATOM 3451 N N . VAL B 1 175 ? -0.221 -33.623 -2.386 1 98.81 175 VAL B N 1
ATOM 3452 C CA . VAL B 1 175 ? 1.143 -34.108 -2.575 1 98.81 175 VAL B CA 1
ATOM 3453 C C . VAL B 1 175 ? 1.115 -35.573 -3.004 1 98.81 175 VAL B C 1
ATOM 3455 O O . VAL B 1 175 ? 1.843 -35.974 -3.915 1 98.81 175 VAL B O 1
ATOM 3458 N N . GLU B 1 176 ? 0.267 -36.315 -2.414 1 98.64 176 GLU B N 1
ATOM 3459 C CA . GLU B 1 176 ? 0.137 -37.728 -2.755 1 98.64 176 GLU B CA 1
ATOM 3460 C C . GLU B 1 176 ? -0.328 -37.908 -4.197 1 98.64 176 GLU B C 1
ATOM 3462 O O . GLU B 1 176 ? 0.051 -38.876 -4.861 1 98.64 176 GLU B O 1
ATOM 3467 N N . ASN B 1 177 ? -1.046 -36.979 -4.677 1 98.84 177 ASN B N 1
ATOM 3468 C CA . ASN B 1 177 ? -1.642 -37.092 -6.004 1 98.84 177 ASN B CA 1
ATOM 3469 C C . ASN B 1 177 ? -0.937 -36.19 -7.013 1 98.84 177 ASN B C 1
ATOM 3471 O O . ASN B 1 177 ? -1.397 -36.04 -8.146 1 98.84 177 ASN B O 1
ATOM 3475 N N . CYS B 1 178 ? 0.138 -35.54 -6.643 1 98.82 178 CYS B N 1
ATOM 3476 C CA . CYS B 1 178 ? 0.685 -34.45 -7.444 1 98.82 178 CYS B CA 1
ATOM 3477 C C . CYS B 1 178 ? 1.121 -34.948 -8.817 1 98.82 178 CYS B C 1
ATOM 3479 O O . CYS B 1 178 ? 1.008 -34.225 -9.809 1 98.82 178 CYS B O 1
ATOM 3481 N N . ALA B 1 179 ? 1.592 -36.192 -8.942 1 98.83 179 ALA B N 1
ATOM 3482 C CA . ALA B 1 179 ? 1.966 -36.733 -10.246 1 98.83 179 ALA B CA 1
ATOM 3483 C C . ALA B 1 179 ? 0.744 -36.881 -11.149 1 98.83 179 ALA B C 1
ATOM 3485 O O . ALA B 1 179 ? 0.803 -36.566 -12.34 1 98.83 179 ALA B O 1
ATOM 3486 N N . ALA B 1 180 ? -0.31 -37.414 -10.609 1 98.88 180 ALA B N 1
ATOM 3487 C CA . ALA B 1 180 ? -1.548 -37.561 -11.37 1 98.88 180 ALA B CA 1
ATOM 3488 C C . ALA B 1 180 ? -2.101 -36.201 -11.785 1 98.88 180 ALA B C 1
ATOM 3490 O O . ALA B 1 180 ? -2.632 -36.05 -12.888 1 98.88 180 ALA B O 1
ATOM 3491 N N . ILE B 1 181 ? -2.04 -35.257 -10.858 1 98.89 181 ILE B N 1
ATOM 3492 C CA . ILE B 1 181 ? -2.483 -33.898 -11.15 1 98.89 181 ILE B CA 1
ATOM 3493 C C . ILE B 1 181 ? -1.625 -33.305 -12.265 1 98.89 181 ILE B C 1
ATOM 3495 O O . ILE B 1 181 ? -2.15 -32.718 -13.215 1 98.89 181 ILE B O 1
ATOM 3499 N N . ALA B 1 182 ? -0.315 -33.483 -12.213 1 98.86 182 ALA B N 1
ATOM 3500 C CA . ALA B 1 182 ? 0.619 -32.947 -13.2 1 98.86 182 ALA B CA 1
ATOM 3501 C C . ALA B 1 182 ? 0.363 -33.547 -14.579 1 98.86 182 ALA B C 1
ATOM 3503 O O . ALA B 1 182 ? 0.629 -32.907 -15.6 1 98.86 182 ALA B O 1
ATOM 3504 N N . ALA B 1 183 ? -0.155 -34.685 -14.624 1 98.68 183 ALA B N 1
ATOM 3505 C CA . ALA B 1 183 ? -0.353 -35.402 -15.881 1 98.68 183 ALA B CA 1
ATOM 3506 C C . ALA B 1 183 ? -1.608 -34.915 -16.599 1 98.68 183 ALA B C 1
ATOM 3508 O O . ALA B 1 183 ? -1.824 -35.234 -17.771 1 98.68 183 ALA B O 1
ATOM 3509 N N . VAL B 1 184 ? -2.402 -34.154 -15.955 1 98.65 184 VAL B N 1
ATOM 3510 C CA . VAL B 1 184 ? -3.648 -33.682 -16.549 1 98.65 184 VAL B CA 1
ATOM 3511 C C . VAL B 1 184 ? -3.345 -32.684 -17.664 1 98.65 184 VAL B C 1
ATOM 3513 O O . VAL B 1 184 ? -2.711 -31.653 -17.427 1 98.65 184 VAL B O 1
ATOM 3516 N N . PRO B 1 185 ? -3.776 -32.999 -18.902 1 97.73 185 PRO B N 1
ATOM 3517 C CA . PRO B 1 185 ? -3.637 -31.995 -19.96 1 97.73 185 PRO B CA 1
ATOM 3518 C C . PRO B 1 185 ? -4.336 -30.681 -19.621 1 97.73 185 PRO B C 1
ATOM 3520 O O . PRO B 1 185 ? -5.439 -30.688 -19.068 1 97.73 185 PRO B O 1
ATOM 3523 N N . GLY B 1 186 ? -3.649 -29.595 -19.821 1 97.75 186 GLY B N 1
ATOM 3524 C CA . GLY B 1 186 ? -4.237 -28.286 -19.586 1 97.75 186 GLY B CA 1
ATOM 3525 C C . GLY B 1 186 ? -3.714 -27.614 -18.33 1 97.75 186 GLY B C 1
ATOM 3526 O O . GLY B 1 186 ? -3.813 -26.393 -18.186 1 97.75 186 GLY B O 1
ATOM 3527 N N . ILE B 1 187 ? -3.263 -28.43 -17.372 1 98.71 187 ILE B N 1
ATOM 3528 C CA . ILE B 1 187 ? -2.543 -27.839 -16.25 1 98.71 187 ILE B CA 1
ATOM 3529 C C . ILE B 1 187 ? -1.158 -27.385 -16.708 1 98.71 187 ILE B C 1
ATOM 3531 O O . ILE B 1 187 ? -0.423 -28.15 -17.336 1 98.71 187 ILE B O 1
ATOM 3535 N N . ASP B 1 188 ? -0.814 -26.176 -16.39 1 98.61 188 ASP B N 1
ATOM 3536 C CA . ASP B 1 188 ? 0.457 -25.648 -16.877 1 98.61 188 ASP B CA 1
ATOM 3537 C C . ASP B 1 188 ? 1.511 -25.648 -15.772 1 98.61 188 ASP B C 1
ATOM 3539 O O . ASP B 1 188 ? 2.71 -25.718 -16.051 1 98.61 188 ASP B O 1
ATOM 3543 N N . MET B 1 189 ? 1.03 -25.556 -14.513 1 98.88 189 MET B N 1
ATOM 3544 C CA . MET B 1 189 ? 1.981 -25.349 -13.425 1 98.88 189 MET B CA 1
ATOM 3545 C C . MET B 1 189 ? 1.457 -25.946 -12.123 1 98.88 189 MET B C 1
ATOM 3547 O O . MET B 1 189 ? 0.263 -25.858 -11.831 1 98.88 189 MET B O 1
ATOM 3551 N N . LEU B 1 190 ? 2.337 -26.512 -11.343 1 98.95 190 LEU B N 1
ATOM 3552 C CA . LEU B 1 190 ? 2.113 -26.826 -9.936 1 98.95 190 LEU B CA 1
ATOM 3553 C C . LEU B 1 190 ? 2.815 -25.815 -9.035 1 98.95 190 LEU B C 1
ATOM 3555 O O . LEU B 1 190 ? 4.005 -25.544 -9.209 1 98.95 190 LEU B O 1
ATOM 3559 N N . PHE B 1 191 ? 2.078 -25.218 -8.147 1 98.9 191 PHE B N 1
ATOM 3560 C CA . PHE B 1 191 ? 2.584 -24.194 -7.241 1 98.9 191 PHE B CA 1
ATOM 3561 C C . PHE B 1 191 ? 2.501 -24.663 -5.793 1 98.9 191 PHE B C 1
ATOM 3563 O O . PHE B 1 191 ? 1.428 -25.041 -5.318 1 98.9 191 PHE B O 1
ATOM 3570 N N . VAL B 1 192 ? 3.561 -24.566 -5.071 1 98.82 192 VAL B N 1
ATOM 3571 C CA . VAL B 1 192 ? 3.594 -25.003 -3.679 1 98.82 192 VAL B CA 1
ATOM 3572 C C . VAL B 1 192 ? 3.245 -23.833 -2.761 1 98.82 192 VAL B C 1
ATOM 3574 O O . VAL B 1 192 ? 3.924 -22.803 -2.773 1 98.82 192 VAL B O 1
ATOM 3577 N N . GLY B 1 193 ? 2.195 -23.999 -2.022 1 97.84 193 GLY B N 1
ATOM 3578 C CA . GLY B 1 193 ? 1.923 -23.152 -0.872 1 97.84 193 GLY B CA 1
ATOM 3579 C C . GLY B 1 193 ? 2.393 -23.756 0.438 1 97.84 193 GLY B C 1
ATOM 3580 O O . GLY B 1 193 ? 1.691 -24.573 1.038 1 97.84 193 GLY B O 1
ATOM 3581 N N . PRO B 1 194 ? 3.45 -23.288 0.912 1 97.03 194 PRO B N 1
ATOM 3582 C CA . PRO B 1 194 ? 4.119 -24.024 1.988 1 97.03 194 PRO B CA 1
ATOM 3583 C C . PRO B 1 194 ? 3.409 -23.879 3.332 1 97.03 194 PRO B C 1
ATOM 3585 O O . PRO B 1 194 ? 3.462 -24.789 4.164 1 97.03 194 PRO B O 1
ATOM 3588 N N . ASN B 1 195 ? 2.748 -22.745 3.604 1 96.52 195 ASN B N 1
ATOM 3589 C CA . ASN B 1 195 ? 2.036 -22.561 4.864 1 96.52 195 ASN B CA 1
ATOM 3590 C C . ASN B 1 195 ? 0.889 -23.557 5.011 1 96.52 195 ASN B C 1
ATOM 3592 O O . ASN B 1 195 ? 0.778 -24.235 6.034 1 96.52 195 ASN B O 1
ATOM 3596 N N . ASP B 1 196 ? 0.099 -23.632 4.03 1 97.64 196 ASP B N 1
ATOM 3597 C CA . ASP B 1 196 ? -1.017 -24.572 4.052 1 97.64 196 ASP B CA 1
ATOM 3598 C C . ASP B 1 196 ? -0.52 -26.016 4.04 1 97.64 196 ASP B C 1
ATOM 3600 O O . ASP B 1 196 ? -1.123 -26.891 4.664 1 97.64 196 ASP B O 1
ATOM 3604 N N . LEU B 1 197 ? 0.522 -26.297 3.307 1 98.08 197 LEU B N 1
ATOM 3605 C CA . LEU B 1 197 ? 1.102 -27.636 3.285 1 98.08 197 LEU B CA 1
ATOM 3606 C C . LEU B 1 197 ? 1.551 -28.056 4.681 1 98.08 197 LEU B C 1
ATOM 3608 O O . LEU B 1 197 ? 1.229 -29.156 5.136 1 98.08 197 LEU B O 1
ATOM 3612 N N . ALA B 1 198 ? 2.254 -27.136 5.367 1 97.83 198 ALA B N 1
ATOM 3613 C CA . ALA B 1 198 ? 2.69 -27.412 6.734 1 97.83 198 ALA B CA 1
ATOM 3614 C C . ALA B 1 198 ? 1.499 -27.702 7.642 1 97.83 198 ALA B C 1
ATOM 3616 O O . ALA B 1 198 ? 1.508 -28.678 8.396 1 97.83 198 ALA B O 1
ATOM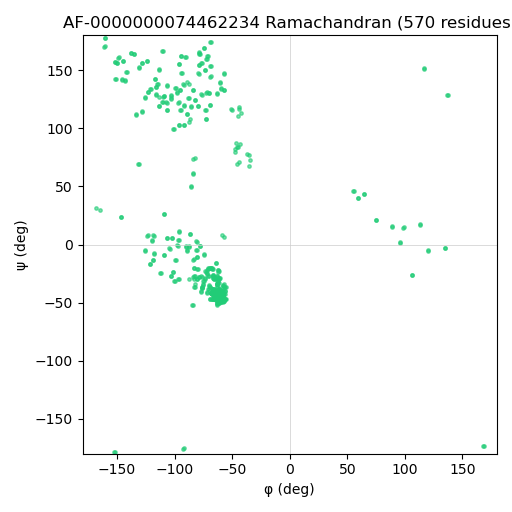 3617 N N . SER B 1 199 ? 0.485 -26.898 7.524 1 97.28 199 SER B N 1
ATOM 3618 C CA . SER B 1 199 ? -0.716 -27.079 8.334 1 97.28 199 SER B CA 1
ATOM 3619 C C . SER B 1 199 ? -1.385 -28.417 8.04 1 97.28 199 SER B C 1
ATOM 3621 O O . SER B 1 199 ? -1.838 -29.106 8.956 1 97.28 199 SER B O 1
ATOM 3623 N N . SER B 1 200 ? -1.439 -28.787 6.814 1 97.19 200 SER B N 1
ATOM 3624 C CA . SER B 1 200 ? -2.075 -30.032 6.395 1 97.19 200 SER B CA 1
ATOM 3625 C C . SER B 1 200 ? -1.307 -31.245 6.91 1 97.19 200 SER B C 1
ATOM 3627 O O . SER B 1 200 ? -1.891 -32.308 7.129 1 97.19 200 SER B O 1
ATOM 3629 N N . LEU B 1 201 ? -0.03 -31.106 7.136 1 97.02 201 LEU B N 1
ATOM 3630 C CA . LEU B 1 201 ? 0.82 -32.185 7.626 1 97.02 201 LEU B CA 1
ATOM 3631 C C . LEU B 1 201 ? 0.859 -32.197 9.151 1 97.02 201 LEU B C 1
ATOM 3633 O O . LEU B 1 201 ? 1.542 -33.029 9.752 1 97.02 201 LEU B O 1
ATOM 3637 N N . GLY B 1 202 ? 0.155 -31.203 9.736 1 96.94 202 GLY B N 1
ATOM 3638 C CA . GLY B 1 202 ? 0.013 -31.206 11.184 1 96.94 202 GLY B CA 1
ATOM 3639 C C . GLY B 1 202 ? 0.989 -30.278 11.881 1 96.94 202 GLY B C 1
ATOM 3640 O O . GLY B 1 202 ? 1.161 -30.351 13.1 1 96.94 202 GLY B O 1
ATOM 3641 N N . TYR B 1 203 ? 1.612 -29.38 11.131 1 96.57 203 TYR B N 1
ATOM 3642 C CA . TYR B 1 203 ? 2.611 -28.491 11.714 1 96.57 203 TYR B CA 1
ATOM 3643 C C . TYR B 1 203 ? 2.11 -27.053 11.747 1 96.57 203 TYR B C 1
ATOM 3645 O O . TYR B 1 203 ? 1.08 -26.734 11.146 1 96.57 203 TYR B O 1
ATOM 3653 N N . PHE B 1 204 ? 2.851 -26.272 12.522 1 95.76 204 PHE B N 1
ATOM 3654 C CA . PHE B 1 204 ? 2.559 -24.843 12.531 1 95.76 204 PHE B CA 1
ATOM 3655 C C . PHE B 1 204 ? 2.947 -24.203 11.203 1 95.76 204 PHE B C 1
ATOM 3657 O O . PHE B 1 204 ? 4.091 -24.324 10.761 1 95.76 204 PHE B O 1
ATOM 3664 N N . ALA B 1 205 ? 2.117 -23.43 10.553 1 93.45 205 ALA B N 1
ATOM 3665 C CA . ALA B 1 205 ? 2.204 -22.944 9.178 1 93.45 205 ALA B CA 1
ATOM 3666 C C . ALA B 1 205 ? 3.488 -22.15 8.957 1 93.45 205 ALA B C 1
ATOM 3668 O O . ALA B 1 205 ? 4.209 -22.383 7.984 1 93.45 205 ALA B O 1
ATOM 3669 N N . LEU B 1 206 ? 3.887 -21.273 9.821 1 91.43 206 LEU B N 1
ATOM 3670 C CA . LEU B 1 206 ? 4.971 -20.321 9.609 1 91.43 206 LEU B CA 1
ATOM 3671 C C . LEU B 1 206 ? 6.326 -20.975 9.855 1 91.43 206 LEU B C 1
ATOM 3673 O O . LEU B 1 206 ? 7.367 -20.402 9.524 1 91.43 206 LEU B O 1
ATOM 3677 N N . ASP B 1 207 ? 6.332 -22.243 10.302 1 94.22 207 ASP B N 1
ATOM 3678 C CA . ASP B 1 207 ? 7.576 -22.971 10.533 1 94.22 207 ASP B CA 1
ATOM 3679 C C . ASP B 1 207 ? 7.934 -23.842 9.331 1 94.22 207 ASP B C 1
ATOM 3681 O O . ASP B 1 207 ? 8.857 -24.657 9.401 1 94.22 207 ASP B O 1
ATOM 3685 N N . HIS B 1 208 ? 7.299 -23.675 8.292 1 94.89 208 HIS B N 1
ATOM 3686 C CA . HIS B 1 208 ? 7.375 -24.614 7.178 1 94.89 208 HIS B CA 1
ATOM 3687 C C . HIS B 1 208 ? 8.812 -24.782 6.695 1 94.89 208 HIS B C 1
ATOM 3689 O O . HIS B 1 208 ? 9.212 -25.876 6.291 1 94.89 208 HIS B O 1
ATOM 3695 N N . ALA B 1 209 ? 9.602 -23.791 6.73 1 93.42 209 ALA B N 1
ATOM 3696 C CA . ALA B 1 209 ? 10.951 -23.804 6.17 1 93.42 209 ALA B CA 1
ATOM 3697 C C . ALA B 1 209 ? 11.87 -24.721 6.972 1 93.42 209 ALA B C 1
ATOM 3699 O O . ALA B 1 209 ? 12.847 -25.252 6.439 1 93.42 209 ALA B O 1
ATOM 3700 N N . GLN B 1 210 ? 11.463 -24.984 8.2 1 95.13 210 GLN B N 1
ATOM 3701 C CA . GLN B 1 210 ? 12.333 -25.743 9.094 1 95.13 210 GLN B CA 1
ATOM 3702 C C . GLN B 1 210 ? 11.847 -27.182 9.242 1 95.13 210 GLN B C 1
ATOM 3704 O O . GLN B 1 210 ? 12.476 -27.986 9.933 1 95.13 210 GLN B O 1
ATOM 3709 N N . ILE B 1 211 ? 10.778 -27.51 8.673 1 96.77 211 ILE B N 1
ATOM 3710 C CA . ILE B 1 211 ? 10.182 -28.831 8.843 1 96.77 211 ILE B CA 1
ATOM 3711 C C . ILE B 1 211 ? 10.632 -29.75 7.709 1 96.77 211 ILE B C 1
ATOM 3713 O O . ILE B 1 211 ? 10.244 -29.557 6.554 1 96.77 211 ILE B O 1
ATOM 3717 N N . PRO B 1 212 ? 11.355 -30.796 7.939 1 97.56 212 PRO B N 1
ATOM 3718 C CA . PRO B 1 212 ? 11.893 -31.676 6.898 1 97.56 212 PRO B CA 1
ATOM 3719 C C . PRO B 1 212 ? 10.8 -32.309 6.039 1 97.56 212 PRO B C 1
ATOM 3721 O O . PRO B 1 212 ? 10.956 -32.421 4.821 1 97.56 212 PRO B O 1
ATOM 3724 N N . GLU B 1 213 ? 9.719 -32.697 6.67 1 97.92 213 GLU B N 1
ATOM 3725 C CA . GLU B 1 213 ? 8.641 -33.337 5.921 1 97.92 213 GLU B CA 1
ATOM 3726 C C . GLU B 1 213 ? 8.048 -32.386 4.886 1 97.92 213 GLU B C 1
ATOM 3728 O O . GLU B 1 213 ? 7.652 -32.812 3.798 1 97.92 213 GLU B O 1
ATOM 3733 N N . VAL B 1 214 ? 7.973 -31.156 5.25 1 98.31 214 VAL B N 1
ATOM 3734 C CA . VAL B 1 214 ? 7.464 -30.154 4.321 1 98.31 214 VAL B CA 1
ATOM 3735 C C . VAL B 1 214 ? 8.441 -29.982 3.16 1 98.31 214 VAL B C 1
ATOM 3737 O O . VAL B 1 214 ? 8.026 -29.861 2.004 1 98.31 214 VAL B O 1
ATOM 3740 N N . GLN B 1 215 ? 9.729 -29.954 3.462 1 98.22 215 GLN B N 1
ATOM 3741 C CA . GLN B 1 215 ? 10.735 -29.828 2.413 1 98.22 215 GLN B CA 1
ATOM 3742 C C . GLN B 1 215 ? 10.715 -31.038 1.482 1 98.22 215 GLN B C 1
ATOM 3744 O O . GLN B 1 215 ? 10.859 -30.895 0.266 1 98.22 215 GLN B O 1
ATOM 3749 N N . GLU B 1 216 ? 10.54 -32.195 2 1 98.43 216 GLU B N 1
ATOM 3750 C CA . GLU B 1 216 ? 10.447 -33.409 1.194 1 98.43 216 GLU B CA 1
ATOM 3751 C C . GLU B 1 216 ? 9.225 -33.373 0.28 1 98.43 216 GLU B C 1
ATOM 3753 O O . GLU B 1 216 ? 9.305 -33.763 -0.886 1 98.43 216 GLU B O 1
ATOM 3758 N N . ALA B 1 217 ? 8.121 -32.977 0.863 1 98.61 217 ALA B N 1
ATOM 3759 C CA . ALA B 1 217 ? 6.9 -32.839 0.074 1 98.61 217 ALA B CA 1
ATOM 3760 C C . ALA B 1 217 ? 7.084 -31.823 -1.05 1 98.61 217 ALA B C 1
ATOM 3762 O O . ALA B 1 217 ? 6.626 -32.041 -2.174 1 98.61 217 ALA B O 1
ATOM 3763 N N . THR B 1 218 ? 7.718 -30.73 -0.729 1 98.68 218 THR B N 1
ATOM 3764 C CA . THR B 1 218 ? 8.014 -29.691 -1.709 1 98.68 218 THR B CA 1
ATOM 3765 C C . THR B 1 218 ? 8.842 -30.255 -2.861 1 98.68 218 THR B C 1
ATOM 3767 O O . THR B 1 218 ? 8.548 -29.993 -4.029 1 98.68 218 THR B O 1
ATOM 3770 N N . ASP B 1 219 ? 9.826 -31.029 -2.539 1 98.58 219 ASP B N 1
ATOM 3771 C CA . ASP B 1 219 ? 10.68 -31.653 -3.546 1 98.58 219 ASP B CA 1
ATOM 3772 C C . ASP B 1 219 ? 9.884 -32.622 -4.417 1 98.58 219 ASP B C 1
ATOM 3774 O O . ASP B 1 219 ? 10.123 -32.722 -5.622 1 98.58 219 ASP B O 1
ATOM 3778 N N . ARG B 1 220 ? 9.022 -33.334 -3.805 1 98.73 220 ARG B N 1
ATOM 3779 C CA . ARG B 1 220 ? 8.178 -34.266 -4.545 1 98.73 220 ARG B CA 1
ATOM 3780 C C . ARG B 1 220 ? 7.327 -33.534 -5.577 1 98.73 220 ARG B C 1
ATOM 3782 O O . ARG B 1 220 ? 7.177 -34 -6.709 1 98.73 220 ARG B O 1
ATOM 3789 N N . VAL B 1 221 ? 6.775 -32.446 -5.197 1 98.88 221 VAL B N 1
ATOM 3790 C CA . VAL B 1 221 ? 5.949 -31.654 -6.102 1 98.88 221 VAL B CA 1
ATOM 3791 C C . VAL B 1 221 ? 6.804 -31.123 -7.25 1 98.88 221 VAL B C 1
ATOM 3793 O O . VAL B 1 221 ? 6.379 -31.14 -8.408 1 98.88 221 VAL B O 1
ATOM 3796 N N . LEU B 1 222 ? 7.997 -30.618 -6.943 1 98.81 222 LEU B N 1
ATOM 3797 C CA . LEU B 1 222 ? 8.925 -30.137 -7.96 1 98.81 222 LEU B CA 1
ATOM 3798 C C . LEU B 1 222 ? 9.215 -31.223 -8.99 1 98.81 222 LEU B C 1
ATOM 3800 O O . LEU B 1 222 ? 9.123 -30.981 -10.196 1 98.81 222 LEU B O 1
ATOM 3804 N N . GLN B 1 223 ? 9.502 -32.401 -8.529 1 98.76 223 GLN B N 1
ATOM 3805 C CA . GLN B 1 223 ? 9.849 -33.508 -9.414 1 98.76 223 GLN B CA 1
ATOM 3806 C C . GLN B 1 223 ? 8.655 -33.923 -10.269 1 98.76 223 GLN B C 1
ATOM 3808 O O . GLN B 1 223 ? 8.81 -34.232 -11.452 1 98.76 223 GLN B O 1
ATOM 3813 N N . ALA B 1 224 ? 7.501 -33.95 -9.631 1 98.83 224 ALA B N 1
ATOM 3814 C CA . ALA B 1 224 ? 6.291 -34.307 -10.368 1 98.83 224 ALA B CA 1
ATOM 3815 C C . ALA B 1 224 ? 6.022 -33.314 -11.494 1 98.83 224 ALA B C 1
ATOM 3817 O O . ALA B 1 224 ? 5.68 -33.711 -12.611 1 98.83 224 ALA B O 1
ATOM 3818 N N . ALA B 1 225 ? 6.133 -32.044 -11.169 1 98.79 225 ALA B N 1
ATOM 3819 C CA . ALA B 1 225 ? 5.908 -31.008 -12.174 1 98.79 225 ALA B CA 1
ATOM 3820 C C . ALA B 1 225 ? 6.903 -31.134 -13.323 1 98.79 225 ALA B C 1
ATOM 3822 O O . ALA B 1 225 ? 6.508 -31.217 -14.489 1 98.79 225 ALA B O 1
ATOM 3823 N N . LYS B 1 226 ? 8.193 -31.23 -12.966 1 98.18 226 LYS B N 1
ATOM 3824 C CA . LYS B 1 226 ? 9.248 -31.301 -13.973 1 98.18 226 LYS B CA 1
ATOM 3825 C C . LYS B 1 226 ? 9.146 -32.589 -14.786 1 98.18 226 LYS B C 1
ATOM 3827 O O . LYS B 1 226 ? 9.347 -32.578 -16.002 1 98.18 226 LYS B O 1
ATOM 3832 N N . GLY B 1 227 ? 8.847 -33.636 -14.119 1 98.16 227 GLY B N 1
ATOM 3833 C CA . GLY B 1 227 ? 8.702 -34.916 -14.793 1 98.16 227 GLY B CA 1
ATOM 3834 C C . GLY B 1 227 ? 7.589 -34.924 -15.825 1 98.16 227 GLY B C 1
ATOM 3835 O O . GLY B 1 227 ? 7.652 -35.665 -16.808 1 98.16 227 GLY B O 1
ATOM 3836 N N . ALA B 1 228 ? 6.593 -34.117 -15.606 1 98.43 228 ALA B N 1
ATOM 3837 C CA . ALA B 1 228 ? 5.449 -34.051 -16.511 1 98.43 228 ALA B CA 1
ATOM 3838 C C . ALA B 1 228 ? 5.601 -32.904 -17.505 1 98.43 228 ALA B C 1
ATOM 3840 O O . ALA B 1 228 ? 4.68 -32.611 -18.271 1 98.43 228 ALA B O 1
ATOM 3841 N N . GLY B 1 229 ? 6.734 -32.203 -17.471 1 97.84 229 GLY B N 1
ATOM 3842 C CA . GLY B 1 229 ? 6.968 -31.09 -18.377 1 97.84 229 GLY B CA 1
ATOM 3843 C C . GLY B 1 229 ? 6.189 -29.842 -18.004 1 97.84 229 GLY B C 1
ATOM 3844 O O . GLY B 1 229 ? 5.896 -29.007 -18.862 1 97.84 229 GLY B O 1
ATOM 3845 N N . LYS B 1 230 ? 5.758 -29.728 -16.759 1 98.64 230 LYS B N 1
ATOM 3846 C CA . LYS B 1 230 ? 5.031 -28.567 -16.255 1 98.64 230 LYS B CA 1
ATOM 3847 C C . LYS B 1 230 ? 5.974 -27.584 -15.567 1 98.64 230 LYS B C 1
ATOM 3849 O O . LYS B 1 230 ? 7.081 -27.953 -15.168 1 98.64 230 LYS B O 1
ATOM 3854 N N . TYR B 1 231 ? 5.593 -26.342 -15.523 1 98.68 231 TYR B N 1
ATOM 3855 C CA . TYR B 1 231 ? 6.303 -25.379 -14.688 1 98.68 231 TYR B CA 1
ATOM 3856 C C . TYR B 1 231 ? 6.087 -25.678 -13.209 1 98.68 231 TYR B C 1
ATOM 3858 O O . TYR B 1 231 ? 5.072 -26.266 -12.829 1 98.68 231 TYR B O 1
ATOM 3866 N N . ALA B 1 232 ? 7.019 -25.29 -12.421 1 98.85 232 ALA B N 1
ATOM 3867 C CA . ALA B 1 232 ? 6.941 -25.412 -10.967 1 98.85 232 ALA B CA 1
ATOM 3868 C C . ALA B 1 232 ? 7.117 -24.054 -10.293 1 98.85 232 ALA B C 1
ATOM 3870 O O . ALA B 1 232 ? 8.025 -23.295 -10.639 1 98.85 232 ALA B O 1
ATOM 3871 N N . GLY B 1 233 ? 6.232 -23.725 -9.373 1 98.81 233 GLY B N 1
ATOM 3872 C CA . GLY B 1 233 ? 6.317 -22.482 -8.622 1 98.81 233 GLY B CA 1
ATOM 3873 C C . GLY B 1 233 ? 6.336 -22.693 -7.12 1 98.81 233 GLY B C 1
ATOM 3874 O O . GLY B 1 233 ? 5.88 -23.726 -6.626 1 98.81 233 GLY B O 1
ATOM 3875 N N . HIS B 1 234 ? 6.849 -21.71 -6.395 1 98.58 234 HIS B N 1
ATOM 3876 C CA . HIS B 1 234 ? 6.924 -21.742 -4.939 1 98.58 234 HIS B CA 1
ATOM 3877 C C . HIS B 1 234 ? 6.737 -20.349 -4.347 1 98.58 234 HIS B C 1
ATOM 3879 O O . HIS B 1 234 ? 7.267 -19.369 -4.875 1 98.58 234 HIS B O 1
ATOM 3885 N N . PHE B 1 235 ? 6.064 -20.341 -3.256 1 97.63 235 PHE B N 1
ATOM 3886 C CA . PHE B 1 235 ? 5.82 -19.097 -2.536 1 97.63 235 PHE B CA 1
ATOM 3887 C C . PHE B 1 235 ? 7.063 -18.661 -1.77 1 97.63 235 PHE B C 1
ATOM 3889 O O . PHE B 1 235 ? 7.691 -19.469 -1.084 1 97.63 235 PHE B O 1
ATOM 3896 N N . ALA B 1 236 ? 7.444 -17.423 -1.956 1 94.96 236 ALA B N 1
ATOM 3897 C CA . ALA B 1 236 ? 8.56 -16.817 -1.235 1 94.96 236 ALA B CA 1
ATOM 3898 C C . ALA B 1 236 ? 8.261 -15.363 -0.882 1 94.96 236 ALA B C 1
ATOM 3900 O O . ALA B 1 236 ? 7.629 -14.646 -1.662 1 94.96 236 ALA B O 1
ATOM 3901 N N . LEU B 1 237 ? 8.83 -14.878 0.299 1 91.2 237 LEU B N 1
ATOM 3902 C CA . LEU B 1 237 ? 8.515 -13.519 0.727 1 91.2 237 LEU B CA 1
ATOM 3903 C C . LEU B 1 237 ? 9.775 -12.661 0.783 1 91.2 237 LEU B C 1
ATOM 3905 O O . LEU B 1 237 ? 9.761 -11.566 1.35 1 91.2 237 LEU B O 1
ATOM 3909 N N . SER B 1 238 ? 10.88 -13.229 0.284 1 94.64 238 SER B N 1
ATOM 3910 C CA . SER B 1 238 ? 12.126 -12.472 0.222 1 94.64 238 SER B CA 1
ATOM 3911 C C . SER B 1 238 ? 12.979 -12.906 -0.965 1 94.64 238 SER B C 1
ATOM 3913 O O . SER B 1 238 ? 12.799 -14.004 -1.497 1 94.64 238 SER B O 1
ATOM 3915 N N . ALA B 1 239 ? 13.846 -12.042 -1.279 1 96.65 239 ALA B N 1
ATOM 3916 C CA . ALA B 1 239 ? 14.767 -12.314 -2.379 1 96.65 239 ALA B CA 1
ATOM 3917 C C . ALA B 1 239 ? 15.607 -13.556 -2.096 1 96.65 239 ALA B C 1
ATOM 3919 O O . ALA B 1 239 ? 15.846 -14.369 -2.993 1 96.65 239 ALA B O 1
ATOM 3920 N N . ASP B 1 240 ? 16.028 -13.723 -0.861 1 96.66 240 ASP B N 1
ATOM 3921 C CA . ASP B 1 240 ? 16.881 -14.849 -0.493 1 96.66 240 ASP B CA 1
ATOM 3922 C C . ASP B 1 240 ? 16.148 -16.176 -0.679 1 96.66 240 ASP B C 1
ATOM 3924 O O . ASP B 1 240 ? 16.692 -17.114 -1.265 1 96.66 240 ASP B O 1
ATOM 3928 N N . VAL B 1 241 ? 14.958 -16.213 -0.187 1 96.56 241 VAL B N 1
ATOM 3929 C CA . VAL B 1 241 ? 14.177 -17.442 -0.287 1 96.56 241 VAL B CA 1
ATOM 3930 C C . VAL B 1 241 ? 13.827 -17.715 -1.748 1 96.56 241 VAL B C 1
ATOM 3932 O O . VAL B 1 241 ? 13.915 -18.854 -2.212 1 96.56 241 VAL B O 1
ATOM 3935 N N . ALA B 1 242 ? 13.447 -16.676 -2.455 1 97.74 242 ALA B N 1
ATOM 3936 C CA . ALA B 1 242 ? 13.103 -16.817 -3.867 1 97.74 242 ALA B CA 1
ATOM 3937 C C . ALA B 1 242 ? 14.286 -17.354 -4.668 1 97.74 242 ALA B C 1
ATOM 3939 O O . ALA B 1 242 ? 14.13 -18.269 -5.48 1 97.74 242 ALA B O 1
ATOM 3940 N N . ALA B 1 243 ? 15.43 -16.787 -4.421 1 97.69 243 ALA B N 1
ATOM 3941 C CA . ALA B 1 243 ? 16.631 -17.223 -5.129 1 97.69 243 ALA B CA 1
ATOM 3942 C C . ALA B 1 243 ? 16.957 -18.679 -4.812 1 97.69 243 ALA B C 1
ATOM 3944 O O . ALA B 1 243 ? 17.323 -19.448 -5.704 1 97.69 243 ALA B O 1
ATOM 3945 N N . ALA B 1 244 ? 16.86 -19.056 -3.586 1 97.17 244 ALA B N 1
ATOM 3946 C CA . ALA B 1 244 ? 17.136 -20.43 -3.174 1 97.17 244 ALA B CA 1
ATOM 3947 C C . ALA B 1 244 ? 16.2 -21.411 -3.873 1 97.17 244 ALA B C 1
ATOM 3949 O O . ALA B 1 244 ? 16.625 -22.487 -4.302 1 97.17 244 ALA B O 1
ATOM 3950 N N . LYS B 1 245 ? 14.96 -21.039 -3.988 1 97.92 245 LYS B N 1
ATOM 3951 C CA . LYS B 1 245 ? 13.987 -21.917 -4.632 1 97.92 245 LYS B CA 1
ATOM 3952 C C . LYS B 1 245 ? 14.237 -22.007 -6.134 1 97.92 245 LYS B C 1
ATOM 3954 O O . LYS B 1 245 ? 14.084 -23.074 -6.732 1 97.92 245 LYS B O 1
ATOM 3959 N N . TYR B 1 246 ? 14.608 -20.898 -6.732 1 97.8 246 TYR B N 1
ATOM 3960 C CA . TYR B 1 246 ? 14.993 -20.942 -8.138 1 97.8 246 TYR B CA 1
ATOM 3961 C C . TYR B 1 246 ? 16.174 -21.882 -8.351 1 97.8 246 TYR B C 1
ATOM 3963 O O . TYR B 1 246 ? 16.154 -22.718 -9.258 1 97.8 246 TYR B O 1
ATOM 3971 N N . HIS B 1 247 ? 17.163 -21.787 -7.513 1 96.89 247 HIS B N 1
ATOM 3972 C CA . HIS B 1 247 ? 18.346 -22.632 -7.632 1 96.89 247 HIS B CA 1
ATOM 3973 C C . HIS B 1 247 ? 18.009 -24.094 -7.365 1 96.89 247 HIS B C 1
ATOM 3975 O O . HIS B 1 247 ? 18.648 -24.994 -7.915 1 96.89 247 HIS B O 1
ATOM 3981 N N . GLN B 1 248 ? 16.976 -24.296 -6.598 1 97.28 248 GLN B N 1
ATOM 3982 C CA . GLN B 1 248 ? 16.505 -25.651 -6.329 1 97.28 248 GLN B CA 1
ATOM 3983 C C . GLN B 1 248 ? 15.86 -26.265 -7.568 1 97.28 248 GLN B C 1
ATOM 3985 O O . GLN B 1 248 ? 15.785 -27.489 -7.692 1 97.28 248 GLN B O 1
ATOM 3990 N N . GLY B 1 249 ? 15.312 -25.399 -8.445 1 97.8 249 GLY B N 1
ATOM 3991 C CA . GLY B 1 249 ? 14.763 -25.91 -9.691 1 97.8 249 GLY B CA 1
ATOM 3992 C C . GLY B 1 249 ? 13.409 -25.318 -10.034 1 97.8 249 GLY B C 1
ATOM 3993 O O . GLY B 1 249 ? 12.882 -25.55 -11.124 1 97.8 249 GLY B O 1
ATOM 3994 N N . PHE B 1 250 ? 12.877 -24.49 -9.158 1 98.49 250 PHE B N 1
ATOM 3995 C CA . PHE B 1 250 ? 11.588 -23.859 -9.415 1 98.49 250 PHE B CA 1
ATOM 3996 C C . PHE B 1 250 ? 11.72 -22.767 -10.47 1 98.49 250 PHE B C 1
ATOM 3998 O O . PHE B 1 250 ? 12.775 -22.143 -10.596 1 98.49 250 PHE B O 1
ATOM 4005 N N . ASP B 1 251 ? 10.686 -22.518 -11.232 1 98.39 251 ASP B N 1
ATOM 4006 C CA . ASP B 1 251 ? 10.697 -21.585 -12.355 1 98.39 251 ASP B CA 1
ATOM 4007 C C . ASP B 1 251 ? 10.077 -20.246 -11.963 1 98.39 251 ASP B C 1
ATOM 4009 O O . ASP B 1 251 ? 10.43 -19.205 -12.521 1 98.39 251 ASP B O 1
ATOM 4013 N N . PHE B 1 252 ? 9.133 -20.238 -11.086 1 98.56 252 PHE B N 1
ATOM 4014 C CA . PHE B 1 252 ? 8.167 -19.187 -10.787 1 98.56 252 PHE B CA 1
ATOM 4015 C C . PHE B 1 252 ? 8.157 -18.869 -9.296 1 98.56 252 PHE B C 1
ATOM 4017 O O . PHE B 1 252 ? 7.807 -19.721 -8.477 1 98.56 252 PHE B O 1
ATOM 4024 N N . VAL B 1 253 ? 8.573 -17.657 -8.933 1 98.24 253 VAL B N 1
ATOM 4025 C CA . VAL B 1 253 ? 8.673 -17.309 -7.52 1 98.24 253 VAL B CA 1
ATOM 4026 C C . VAL B 1 253 ? 8.254 -15.855 -7.315 1 98.24 253 VAL B C 1
ATOM 4028 O O . VAL B 1 253 ? 8.518 -15 -8.164 1 98.24 253 VAL B O 1
ATOM 4031 N N . ASN B 1 254 ? 7.573 -15.596 -6.28 1 97.56 254 ASN B N 1
ATOM 4032 C CA . ASN B 1 254 ? 7.444 -14.221 -5.809 1 97.56 254 ASN B CA 1
ATOM 4033 C C . ASN B 1 254 ? 8.552 -13.859 -4.825 1 97.56 254 ASN B C 1
ATOM 4035 O O . ASN B 1 254 ? 9.196 -14.743 -4.256 1 97.56 254 ASN B O 1
ATOM 4039 N N . PHE B 1 255 ? 8.764 -12.598 -4.631 1 94.72 255 PHE B N 1
ATOM 4040 C CA . PHE B 1 255 ? 9.803 -12.168 -3.703 1 94.72 255 PHE B CA 1
ATOM 4041 C C . PHE B 1 255 ? 9.222 -11.263 -2.622 1 94.72 255 PHE B C 1
ATOM 4043 O O . PHE B 1 255 ? 9.965 -10.669 -1.838 1 94.72 255 PHE B O 1
ATOM 4050 N N . GLY B 1 256 ? 7.92 -11.153 -2.582 1 92.22 256 GLY B N 1
ATOM 4051 C CA . GLY B 1 256 ? 7.285 -10.326 -1.568 1 92.22 256 GLY B CA 1
ATOM 4052 C C . GLY B 1 256 ? 5.816 -10.068 -1.843 1 92.22 256 GLY B C 1
ATOM 4053 O O . GLY B 1 256 ? 5.204 -10.75 -2.669 1 92.22 256 GLY B O 1
ATOM 4054 N N . ALA B 1 257 ? 5.256 -9.223 -1.038 1 96.12 257 ALA B N 1
ATOM 4055 C CA . ALA B 1 257 ? 3.885 -8.725 -1.107 1 96.12 257 ALA B CA 1
ATOM 4056 C C . ALA B 1 257 ? 3.809 -7.266 -0.666 1 96.12 257 ALA B C 1
ATOM 4058 O O . ALA B 1 257 ? 4.714 -6.765 0.005 1 96.12 257 ALA B O 1
ATOM 4059 N N . ASP B 1 258 ? 2.76 -6.616 -1.102 1 97.5 258 ASP B N 1
ATOM 4060 C CA . ASP B 1 258 ? 2.615 -5.207 -0.75 1 97.5 258 ASP B CA 1
ATOM 4061 C C . ASP B 1 258 ? 2.548 -5.023 0.764 1 97.5 258 ASP B C 1
ATOM 4063 O O . ASP B 1 258 ? 3.165 -4.107 1.311 1 97.5 258 ASP B O 1
ATOM 4067 N N . ILE B 1 259 ? 1.871 -5.891 1.424 1 96.95 259 ILE B N 1
ATOM 4068 C CA . ILE B 1 259 ? 1.748 -5.769 2.872 1 96.95 259 ILE B CA 1
ATOM 4069 C C . ILE B 1 259 ? 3.111 -5.986 3.526 1 96.95 259 ILE B C 1
ATOM 4071 O O . ILE B 1 259 ? 3.44 -5.334 4.52 1 96.95 259 ILE B O 1
ATOM 4075 N N . VAL B 1 260 ? 3.883 -6.9 3.024 1 96.21 260 VAL B N 1
ATOM 4076 C CA . VAL B 1 260 ? 5.224 -7.157 3.539 1 96.21 260 VAL B CA 1
ATOM 4077 C C . VAL B 1 260 ? 6.112 -5.938 3.301 1 96.21 260 VAL B C 1
ATOM 4079 O O . VAL B 1 260 ? 6.847 -5.513 4.195 1 96.21 260 VAL B O 1
ATOM 4082 N N . ALA B 1 261 ? 6.045 -5.428 2.123 1 96.84 261 ALA B N 1
ATOM 4083 C CA . ALA B 1 261 ? 6.832 -4.252 1.765 1 96.84 261 ALA B CA 1
ATOM 4084 C C . ALA B 1 261 ? 6.532 -3.084 2.701 1 96.84 261 ALA B C 1
ATOM 4086 O O . ALA B 1 261 ? 7.449 -2.471 3.252 1 96.84 261 ALA B O 1
ATOM 4087 N N . LEU B 1 262 ? 5.274 -2.807 2.922 1 96.93 262 LEU B N 1
ATOM 4088 C CA . LEU B 1 262 ? 4.84 -1.689 3.753 1 96.93 262 LEU B CA 1
ATOM 4089 C C . LEU B 1 262 ? 5.298 -1.874 5.196 1 96.93 262 LEU B C 1
ATOM 4091 O O . LEU B 1 262 ? 5.942 -0.99 5.765 1 96.93 262 LEU B O 1
ATOM 4095 N N . THR B 1 263 ? 5.02 -3 5.748 1 96.83 263 THR B N 1
ATOM 4096 C CA . THR B 1 263 ? 5.265 -3.222 7.169 1 96.83 263 THR B CA 1
ATOM 4097 C C . THR B 1 263 ? 6.761 -3.339 7.448 1 96.83 263 THR B C 1
ATOM 4099 O O . THR B 1 263 ? 7.26 -2.787 8.431 1 96.83 263 THR B O 1
ATOM 4102 N N . SER B 1 264 ? 7.473 -4.06 6.541 1 96.46 264 SER B N 1
ATOM 4103 C CA . SER B 1 264 ? 8.909 -4.229 6.739 1 96.46 264 SER B CA 1
ATOM 4104 C C . SER B 1 264 ? 9.643 -2.898 6.623 1 96.46 264 SER B C 1
ATOM 4106 O O . SER B 1 264 ? 10.473 -2.564 7.472 1 96.46 264 SER B O 1
ATOM 4108 N N . TRP B 1 265 ? 9.327 -2.141 5.646 1 97.16 265 TRP B N 1
ATOM 4109 C CA . TRP B 1 265 ? 10.029 -0.885 5.404 1 97.16 265 TRP B CA 1
ATOM 4110 C C . TRP B 1 265 ? 9.712 0.135 6.493 1 97.16 265 TRP B C 1
ATOM 4112 O O . TRP B 1 265 ? 10.618 0.76 7.05 1 97.16 265 TRP B O 1
ATOM 4122 N N . MET B 1 266 ? 8.48 0.322 6.845 1 97.12 266 MET B N 1
ATOM 4123 C CA . MET B 1 266 ? 8.064 1.337 7.809 1 97.12 266 MET B CA 1
ATOM 4124 C C . MET B 1 266 ? 8.583 1.009 9.204 1 97.12 266 MET B C 1
ATOM 4126 O O . MET B 1 266 ? 9.011 1.901 9.938 1 97.12 266 MET B O 1
ATOM 4130 N N . SER B 1 267 ? 8.53 -0.278 9.525 1 96.83 267 SER B N 1
ATOM 4131 C CA . SER B 1 267 ? 9.053 -0.685 10.825 1 96.83 267 SER B CA 1
ATOM 4132 C C . SER B 1 267 ? 10.557 -0.449 10.913 1 96.83 267 SER B C 1
ATOM 4134 O O . SER B 1 267 ? 11.058 0.023 11.936 1 96.83 267 SER B O 1
ATOM 4136 N N . ALA B 1 268 ? 11.232 -0.794 9.88 1 96.38 268 ALA B N 1
ATOM 4137 C CA . ALA B 1 268 ? 12.679 -0.596 9.862 1 96.38 268 ALA B CA 1
ATOM 4138 C C . ALA B 1 268 ? 13.031 0.886 9.961 1 96.38 268 ALA B C 1
ATOM 4140 O O . ALA B 1 268 ? 13.95 1.264 10.691 1 96.38 268 ALA B O 1
ATOM 4141 N N . GLU B 1 269 ? 12.329 1.722 9.232 1 96.39 269 GLU B N 1
ATOM 4142 C CA . GLU B 1 269 ? 12.582 3.16 9.238 1 96.39 269 GLU B CA 1
ATOM 4143 C C . GLU B 1 269 ? 12.273 3.768 10.603 1 96.39 269 GLU B C 1
ATOM 4145 O O . GLU B 1 269 ? 12.99 4.656 11.07 1 96.39 269 GLU B O 1
ATOM 4150 N N . LEU B 1 270 ? 11.206 3.358 11.215 1 96.28 270 LEU B N 1
ATOM 4151 C CA . LEU B 1 270 ? 10.844 3.861 12.536 1 96.28 270 LEU B CA 1
ATOM 4152 C C . LEU B 1 270 ? 11.903 3.489 13.568 1 96.28 270 LEU B C 1
ATOM 4154 O O . LEU B 1 270 ? 12.271 4.311 14.41 1 96.28 270 LEU B O 1
ATOM 4158 N N . THR B 1 271 ? 12.343 2.246 13.52 1 96.13 271 THR B N 1
ATOM 4159 C CA . THR B 1 271 ? 13.405 1.799 14.415 1 96.13 271 THR B CA 1
ATOM 4160 C C . THR B 1 271 ? 14.659 2.649 14.233 1 96.13 271 THR B C 1
ATOM 4162 O O . THR B 1 271 ? 15.284 3.061 15.213 1 96.13 271 THR B O 1
ATOM 4165 N N . SER B 1 272 ? 14.982 2.886 13.015 1 96.5 272 SER B N 1
ATOM 4166 C CA . SER B 1 272 ? 16.137 3.724 12.707 1 96.5 272 SER B CA 1
ATOM 4167 C C . SER B 1 272 ? 15.954 5.137 13.251 1 96.5 272 SER B C 1
ATOM 4169 O O . SER B 1 272 ? 16.883 5.713 13.822 1 96.5 272 SER B O 1
ATOM 4171 N N . LEU B 1 273 ? 14.788 5.701 13.112 1 96.7 273 LEU B N 1
ATOM 4172 C CA . LEU B 1 273 ? 14.511 7.056 13.574 1 96.7 273 LEU B CA 1
ATOM 4173 C C . LEU B 1 273 ? 14.636 7.15 15.091 1 96.7 273 LEU B C 1
ATOM 4175 O O . LEU B 1 273 ? 15.215 8.105 15.613 1 96.7 273 LEU B O 1
ATOM 4179 N N . ARG B 1 274 ? 14.073 6.214 15.774 1 94.66 274 ARG B N 1
ATOM 4180 C CA . ARG B 1 274 ? 14.16 6.197 17.231 1 94.66 274 ARG B CA 1
ATOM 4181 C C . ARG B 1 274 ? 15.61 6.102 17.692 1 94.66 274 ARG B C 1
ATOM 4183 O O . ARG B 1 274 ? 16.009 6.775 18.645 1 94.66 274 ARG B O 1
ATOM 4190 N N . ARG B 1 275 ? 16.381 5.314 17.011 1 94.98 275 ARG B N 1
ATOM 4191 C CA . ARG B 1 275 ? 17.8 5.192 17.329 1 94.98 275 ARG B CA 1
ATOM 4192 C C . ARG B 1 275 ? 18.528 6.512 17.097 1 94.98 275 ARG B C 1
ATOM 4194 O O . ARG B 1 275 ? 19.342 6.931 17.923 1 94.98 275 ARG B O 1
ATOM 4201 N N . LEU B 1 276 ? 18.22 7.121 16.03 1 94.86 276 LEU B N 1
ATOM 4202 C CA . LEU B 1 276 ? 18.918 8.334 15.62 1 94.86 276 LEU B CA 1
ATOM 4203 C C . LEU B 1 276 ? 18.534 9.51 16.512 1 94.86 276 LEU B C 1
ATOM 4205 O O . LEU B 1 276 ? 19.287 10.48 16.626 1 94.86 276 LEU B O 1
ATOM 4209 N N . THR B 1 277 ? 17.381 9.437 17.094 1 93.27 277 THR B N 1
ATOM 4210 C CA . THR B 1 277 ? 16.929 10.562 17.905 1 93.27 277 THR B CA 1
ATOM 4211 C C . THR B 1 277 ? 17.24 10.324 19.38 1 93.27 277 THR B C 1
ATOM 4213 O O . THR B 1 277 ? 17.237 11.263 20.18 1 93.27 277 THR B O 1
ATOM 4216 N N . GLU B 1 278 ? 17.291 9.143 19.944 1 84.29 278 GLU B N 1
ATOM 4217 C CA . GLU B 1 278 ? 17.729 8.847 21.305 1 84.29 278 GLU B CA 1
ATOM 4218 C C . GLU B 1 278 ? 19.191 9.233 21.51 1 84.29 278 GLU B C 1
ATOM 4220 O O . GLU B 1 278 ? 19.571 9.694 22.589 1 84.29 278 GLU B O 1
ATOM 4225 N N . ILE B 1 279 ? 20.133 9.004 20.638 1 59.95 279 ILE B N 1
ATOM 4226 C CA . ILE B 1 279 ? 21.561 9.252 20.803 1 59.95 279 ILE B CA 1
ATOM 4227 C C . ILE B 1 279 ? 21.796 10.728 21.116 1 59.95 279 ILE B C 1
ATOM 4229 O O . ILE B 1 279 ? 22.684 11.068 21.902 1 59.95 279 ILE B O 1
ATOM 4233 N N . SER B 1 280 ? 21.134 11.703 20.635 1 52 280 SER B N 1
ATOM 4234 C CA . SER B 1 280 ? 21.484 13.104 20.849 1 52 280 SER B CA 1
ATOM 4235 C C . SER B 1 280 ? 21.077 13.568 22.243 1 52 280 SER B C 1
ATOM 4237 O O . SER B 1 280 ? 21.552 14.6 22.723 1 52 280 SER B O 1
ATOM 4239 N N . ALA B 1 281 ? 20.116 13.146 23.034 1 49.69 281 ALA B N 1
ATOM 4240 C CA . ALA B 1 281 ? 19.903 13.554 24.42 1 49.69 281 ALA B CA 1
ATOM 4241 C C . ALA B 1 281 ? 21.094 13.172 25.293 1 49.69 281 ALA B C 1
ATOM 4243 O O . ALA B 1 281 ? 21.202 13.62 26.438 1 49.69 281 ALA B O 1
ATOM 4244 N N . ALA B 1 282 ? 21.889 12.207 24.908 1 48.49 282 ALA B N 1
ATOM 4245 C CA . ALA B 1 282 ? 23.003 11.836 25.776 1 48.49 282 ALA B CA 1
ATOM 4246 C C . ALA B 1 282 ? 24.178 12.795 25.6 1 48.49 282 ALA B C 1
ATOM 4248 O O . ALA B 1 282 ? 25.243 12.595 26.188 1 48.49 282 ALA B O 1
ATOM 4249 N N . LYS B 1 283 ? 24.277 13.495 24.545 1 42.34 283 LYS B N 1
ATOM 4250 C CA . LYS B 1 283 ? 25.518 14.253 24.677 1 42.34 283 LYS B CA 1
ATOM 4251 C C . LYS B 1 283 ? 25.371 15.373 25.703 1 42.34 283 LYS B C 1
ATOM 4253 O O . LYS B 1 283 ? 24.53 16.26 25.546 1 42.34 283 LYS B O 1
ATOM 4258 N N . PRO B 1 284 ? 26.036 15.196 26.937 1 35.89 284 PRO B N 1
ATOM 4259 C CA . PRO B 1 284 ? 26.166 16.172 28.021 1 35.89 284 PRO B CA 1
ATOM 4260 C C . PRO B 1 284 ? 26.515 17.571 27.517 1 35.89 284 PRO B C 1
ATOM 4262 O O . PRO B 1 284 ? 27.155 17.713 26.472 1 35.89 284 PRO B O 1
ATOM 4265 N N . SER B 1 285 ? 25.614 18.531 27.773 1 34.03 285 SER B N 1
ATOM 4266 C CA . SER B 1 285 ? 26.138 19.891 27.852 1 34.03 285 SER B CA 1
ATOM 4267 C C . SER B 1 285 ? 27.529 19.913 28.476 1 34.03 285 SER B C 1
ATOM 4269 O O . SER B 1 285 ? 27.686 19.627 29.665 1 34.03 285 SER B O 1
ATOM 4271 N N . THR B 1 286 ? 28.584 19.391 27.859 1 31.74 286 THR B N 1
ATOM 4272 C CA . THR B 1 286 ? 29.838 19.909 28.393 1 31.74 286 THR B CA 1
ATOM 4273 C C . THR B 1 286 ? 29.784 21.428 28.525 1 31.74 286 THR B C 1
ATOM 4275 O O . THR B 1 286 ? 29.686 22.14 27.523 1 31.74 286 THR B O 1
ATOM 4278 N N . GLN B 1 287 ? 29.287 21.82 29.657 1 21.64 287 GLN B N 1
ATOM 4279 C CA . GLN B 1 287 ? 30.034 22.941 30.218 1 21.64 287 GLN B CA 1
ATOM 4280 C C . GLN B 1 287 ? 31.533 22.655 30.224 1 21.64 287 GLN B C 1
ATOM 4282 O O . GLN B 1 287 ? 31.962 21.571 30.623 1 21.64 287 GLN B O 1
#

Foldseek 3Di:
DPPLPQQLQADPVLAGLQRVLLVCLLVVVDFQEEAEEQEFDLVVLLVRQLPDHQEYEYEQQRGPADLVSLLSNCVSNLSSRHAYEYEHNALDLVRLLSNQLSAHQEYEHEDDQALVSLLSSQLSNDDDDPVRPSRDHDQDSPNRQSSSSHDSVVCNVCVLPRHAYEYEQAAPRNLVHLLSSLQRPSHAEYEYDQQSNQVRVPHHRVCSVVDVVSVVSLVSNLCSNVVSVHAYYYEEAAPVVQVVVSVVPHRYYYHRYPVCVVVVVVVVVVVVVVVVVVVVVPPDPPD/DPPLPQQLQADPVLAGLQRVLLVCLLVVVDFQEEAEEQEFDLVVLLVRQLPDHQEYEYEQQRGPADLVSLLSNCVSNLSSNHAYEYEHNALDLVRLLSNQLSAHQEYEHEDDQALVSLLSSQLSNDDDDPVRPSRDHDQDSPNHQSSSSHDSVVCNVCVLPRHAYEYEQAAPRNLVHLLSSLQRPSHAEYEYDQQSNQVRVPHHRVCSVVDVVSVVSLVSNLCSNVVSVHAYYYEEAAPVVQVVVSVVPHRYYYHRYPVCVVVVVVVVVVVVVVVVVVVVVPPDPPD

Radius of gyration: 27.49 Å; Cα contacts (8 Å, |Δi|>4): 1305; chains: 2; bounding box: 57×75×69 Å

Secondary structure (DSSP, 8-state):
-------TTB-TTS-BHHHHHHHHHHTTSS-EEEEEE-S--HHHHHHHGGGS-SEEEEETTTSS--HHHHHHHHHHHHHTT-EEEEE-SSS-HHHHHHHHHTT-SEEEES---SHHHHHHHHHHHS---SS-TT----S--TTSGGGGT--HHHHHHHHHHH-EEEEEE-SHHHHHTHHHHHTSTT--EEEE-HHHHHHHTTS-GGGGGG-HHHHHHHHHHHHHHHHTT-EEEE--SSHHHHHHHHHHT-SEEEEEEHHHHHHHHHHHHHHHHHHHHHGGGGS----/-------TTB-TTS-BHHHHHHHHHHTTSS-EEEEEE-S--HHHHHHHGGGS-SEEEEETTTSS--HHHHHHHHHHHHHTT-EEEEE-SSS-HHHHHHHHHTT-SEEEES---SHHHHHHHHHHHS---SS-TT----S--SSSGGGGT--HHHHHHHHHHH-EEEEEE-SHHHHHTHHHHHTSTT--EEEE-HHHHHHHTTS-GGGGGG-HHHHHHHHHHHHHHHHTT-EEEE--SSHHHHHHHHHHT-SEEEEEEHHHHHHHHHHHHHHHHHHHHHGGGGS----